Protein AF-A0AAE0W8B4-F1 (afdb_monomer_lite)

Organism: NCBI:txid2493646

Secondary structure (DSSP, 8-state):
--HHHHHHHHHHTSTTHHHHHHHHS---SS-PPPPPHHHHHHHHHHHHHT-HHHHHHHHTTSSS-SS--TTHHHHHH-TTHHHH-HHHHHHHHHHHHHH-HHHHHHHHTPPPPGGGTHHHHHHHHHTTTTTSS-EE-HHHHHH--SSEEE---HHHHHHHHHHHH----SS--SEEEEETTEEEEEEEEEE-SSSHHHHHHHHHHHHHHH-SS-SSEEEEEEEEGGGS-SS-HHHHHHHT---PPPS------THHHHHHHHHHHHHHHHHS-TT-EEEEEE-HHHHHHHHHHHHHHH-GGGEEEEEEEE-S-------SS----EEEEEEEESSSS------EEPPPHHHHHHH--EE-TT--EEEEEESEEES--TT-GGGSPBTTBPPPTTEEESS-HHHHHHHHHTT-EEEPTT--EEEEEESTT---EEP-SEE--PPPSS-SSTTPPPHHHHHHHHHHH--TT-EEEETT-TTTHHHHHHHHTT-EEEE--S-HHHHHHHHHHHHT----SSSPPP------TTT---

pLDDT: mean 85.71, std 11.7, range [32.34, 98.62]

Foldseek 3Di:
DAPVLVVVLVLCPDPCQVVVVCLLQPDDPDQQADDDPVLLVQLVVCLVVVPLLSNLVSQLVFPFRLDDDPCNVVCSVPVVVCVVPVVVSCVVSVVVNVCDSVSRSRSSRDDPDSQVCNLVSNLVSVCVCVVVDHADDPVVLVPDQAKHWHPDDQVVQVVCQVPPFVQPDPDTFSTWIAHPSFIETFHEDEQADADDVSVVSLVVRVVQCVGPRTRHHYDYHYHYPLSPDDPGPSVVVSVPDHDDDDDDDPDDDDPRVLVVVLVVLLVVLVVADQQFKDKDWDFPVCVVVNVVSCCVRQNPVQWDDWFKEQADDFDPDDDPDHTDRTTTMTMGHNHPNYQFDFDFDAADPVNQCVVFVDADPVRFTKDWAAQKDAADDDPDLQQDDQVNHGDPPRITGPDGSVVVVVCVVVVQWDADPVRGTTGIDTPVPDPGDGDDRYHHQYADPDDPFPPGGRLVVLLSVDVGGDDAQAEAEDQDCQLVSNVVSCQLRNYHYHYHDPDPSSVVNNVVSLCPDDDDPRGDRDDDDDDDPVRPPD

InterPro domains:
  IPR002295 N4/N6-methyltransferase, Type III restriction-modification enzyme EcoPI Mod subunit-like [PR00506] (264-283)
  IPR002295 N4/N6-methyltransferase, Type III restriction-modification enzyme EcoPI Mod subunit-like [PR00506] (449-471)
  IPR002295 N4/N6-methyltransferase, Type III restriction-modification enzyme EcoPI Mod subunit-like [PR00506] (472-486)
  IPR002941 DNA methylase N-4/N-6 [PF01555] (248-506)
  IPR010443 Restriction endonuclease, type II, Tsp45I [PF06300] (2-240)
  IPR029063 S-adenosyl-L-methionine-dependent methyltransferase superfamily [G3DSA:3.40.50.150] (203-533)
  IPR029063 S-adenosyl-L-methionine-dependent methyltransferase superfamily [SSF53335] (244-506)

Structure (mmCIF, N/CA/C/O backbone):
data_AF-A0AAE0W8B4-F1
#
_entry.id   AF-A0AAE0W8B4-F1
#
loop_
_atom_site.group_PDB
_atom_site.id
_atom_site.type_symbol
_atom_site.label_atom_id
_atom_site.label_alt_id
_atom_site.label_comp_id
_atom_site.label_asym_id
_atom_site.label_entity_id
_atom_site.label_seq_id
_atom_site.pdbx_PDB_ins_code
_atom_site.Cartn_x
_atom_site.Cartn_y
_atom_site.Cartn_z
_atom_site.occupancy
_atom_site.B_iso_or_equiv
_atom_site.auth_seq_id
_atom_site.auth_comp_id
_atom_site.auth_asym_id
_atom_site.auth_atom_id
_atom_site.pdbx_PDB_model_num
ATOM 1 N N . MET A 1 1 ? -11.491 -18.406 30.834 1.00 60.62 1 MET A N 1
ATOM 2 C CA . MET A 1 1 ? -11.113 -17.217 30.052 1.00 60.62 1 MET A CA 1
ATOM 3 C C . MET A 1 1 ? -12.137 -17.027 28.956 1.00 60.62 1 MET A C 1
ATOM 5 O O . MET A 1 1 ? -12.456 -18.007 28.295 1.00 60.62 1 MET A O 1
ATOM 9 N N . ASN A 1 2 ? -12.717 -15.838 28.813 1.00 68.94 2 ASN A N 1
ATOM 10 C CA . ASN A 1 2 ? -13.654 -15.578 27.726 1.00 68.94 2 ASN A CA 1
ATOM 11 C C . ASN A 1 2 ? -12.909 -15.570 26.372 1.00 68.94 2 ASN A C 1
ATOM 13 O O . ASN A 1 2 ? -11.697 -15.350 26.313 1.00 68.94 2 ASN A O 1
ATOM 17 N N . TYR A 1 3 ? -13.649 -15.813 25.292 1.00 67.12 3 TYR A N 1
ATOM 18 C CA . TYR A 1 3 ? -13.108 -15.902 23.933 1.00 67.12 3 TYR A CA 1
ATOM 19 C C . TYR A 1 3 ? -12.341 -14.637 23.497 1.00 67.12 3 TYR A C 1
ATOM 21 O O . TYR A 1 3 ? -11.301 -14.726 22.856 1.00 67.12 3 TYR A O 1
ATOM 29 N N . TRP A 1 4 ? -12.792 -13.446 23.898 1.00 70.56 4 TRP A N 1
ATOM 30 C CA . TRP A 1 4 ? -12.158 -12.177 23.510 1.00 70.56 4 TRP A CA 1
ATOM 31 C C . TRP A 1 4 ? -10.812 -11.943 24.164 1.00 70.56 4 TRP A C 1
ATOM 33 O O . TRP A 1 4 ? -9.878 -11.508 23.509 1.00 70.56 4 TRP A O 1
ATOM 43 N N . ILE A 1 5 ? -10.695 -12.275 25.444 1.00 74.56 5 ILE A N 1
ATOM 44 C CA . ILE A 1 5 ? -9.425 -12.223 26.156 1.00 74.56 5 ILE A CA 1
ATOM 45 C C . ILE A 1 5 ? -8.460 -13.233 25.541 1.00 74.56 5 ILE A C 1
ATOM 47 O O . ILE A 1 5 ? -7.278 -12.930 25.408 1.00 74.56 5 ILE A O 1
ATOM 51 N N . GLN A 1 6 ? -8.953 -14.398 25.109 1.00 74.94 6 GLN A N 1
ATOM 52 C CA . GLN A 1 6 ? -8.139 -15.341 24.350 1.00 74.94 6 GLN A CA 1
ATOM 53 C C . GLN A 1 6 ? -7.647 -14.729 23.034 1.00 74.94 6 GLN A C 1
ATOM 55 O O . GLN A 1 6 ? -6.449 -14.782 22.781 1.00 74.94 6 GLN A O 1
ATOM 60 N N . LEU A 1 7 ? -8.517 -14.083 22.253 1.00 78.50 7 LEU A N 1
ATOM 61 C CA . LEU A 1 7 ? -8.122 -13.387 21.026 1.00 78.50 7 LEU A CA 1
ATOM 62 C C . LEU A 1 7 ? -7.135 -12.244 21.278 1.00 78.50 7 LEU A C 1
ATOM 64 O O . LEU A 1 7 ? -6.180 -12.105 20.523 1.00 78.50 7 LEU A O 1
ATOM 68 N N . SER A 1 8 ? -7.320 -11.445 22.333 1.00 81.00 8 SER A N 1
ATOM 69 C CA . SER A 1 8 ? -6.368 -10.396 22.719 1.00 81.00 8 SER A CA 1
ATOM 70 C C . SER A 1 8 ? -5.013 -10.988 23.099 1.00 81.00 8 SER A C 1
ATOM 72 O O . SER A 1 8 ? -3.985 -10.449 22.706 1.00 81.00 8 SER A O 1
ATOM 74 N N . ILE A 1 9 ? -4.990 -12.127 23.801 1.00 81.06 9 ILE A N 1
ATOM 75 C CA . ILE A 1 9 ? -3.754 -12.858 24.107 1.00 81.06 9 ILE A CA 1
ATOM 76 C C . ILE A 1 9 ? -3.126 -13.415 22.829 1.00 81.06 9 ILE A C 1
ATOM 78 O O . ILE A 1 9 ? -1.921 -13.293 22.640 1.00 81.06 9 ILE A O 1
ATOM 82 N N . GLU A 1 10 ? -3.903 -14.023 21.937 1.00 80.50 10 GLU A N 1
ATOM 83 C CA . GLU A 1 10 ? -3.409 -14.533 20.655 1.00 80.50 10 GLU A CA 1
ATOM 84 C C . GLU A 1 10 ? -2.835 -13.409 19.791 1.00 80.50 10 GLU A C 1
ATOM 86 O O . GLU A 1 10 ? -1.742 -13.566 19.254 1.00 80.50 10 GLU A O 1
ATOM 91 N N . TYR A 1 11 ? -3.526 -12.267 19.711 1.00 81.12 11 TYR A N 1
ATOM 92 C CA . TYR A 1 11 ? -3.070 -11.066 19.016 1.00 81.12 11 TYR A CA 1
ATOM 93 C C . TYR A 1 11 ? -1.790 -10.505 19.636 1.00 81.12 11 TYR A C 1
ATOM 95 O O . TYR A 1 11 ? -0.822 -10.273 18.922 1.00 81.12 11 TYR A O 1
ATOM 103 N N . ALA A 1 12 ? -1.730 -10.387 20.965 1.00 82.06 12 ALA A N 1
ATOM 104 C CA . ALA A 1 12 ? -0.534 -9.932 21.668 1.00 82.06 12 ALA A CA 1
ATOM 105 C C . ALA A 1 12 ? 0.678 -10.863 21.482 1.00 82.06 12 ALA A C 1
ATOM 107 O O . ALA A 1 12 ? 1.820 -10.429 21.609 1.00 82.06 12 ALA A O 1
ATOM 108 N N . ASN A 1 13 ? 0.440 -12.139 21.157 1.00 78.62 13 ASN A N 1
ATOM 109 C CA . ASN A 1 13 ? 1.482 -13.107 20.811 1.00 78.62 13 ASN A CA 1
ATOM 110 C C . ASN A 1 13 ? 1.858 -13.094 19.314 1.00 78.62 13 ASN A C 1
ATOM 112 O O . ASN A 1 13 ? 2.747 -13.845 18.902 1.00 78.62 13 ASN A O 1
ATOM 116 N N . GLN A 1 14 ? 1.212 -12.270 18.482 1.00 79.31 14 GLN A N 1
ATOM 117 C CA . GLN A 1 14 ? 1.610 -12.087 17.086 1.00 79.31 14 GLN A CA 1
ATOM 118 C C . GLN A 1 14 ? 2.889 -11.256 16.983 1.00 79.31 14 GLN A C 1
ATOM 120 O O . GLN A 1 14 ? 3.192 -10.408 17.818 1.00 79.31 14 GLN A O 1
ATOM 125 N N . ARG A 1 15 ? 3.642 -11.473 15.898 1.00 71.94 15 ARG A N 1
ATOM 126 C CA . ARG A 1 15 ? 4.934 -10.805 15.678 1.00 71.94 15 ARG A CA 1
ATOM 127 C C . ARG A 1 15 ? 4.828 -9.286 15.497 1.00 71.94 15 ARG A C 1
ATOM 129 O O . ARG A 1 15 ? 5.833 -8.626 15.708 1.00 71.94 15 ARG A O 1
ATOM 136 N N . SER A 1 16 ? 3.667 -8.761 15.096 1.00 78.56 16 SER A N 1
ATOM 137 C CA . SER A 1 16 ? 3.453 -7.325 14.859 1.00 78.56 16 SER A CA 1
ATOM 138 C C . SER A 1 16 ? 2.910 -6.570 16.069 1.00 78.56 16 SER A C 1
ATOM 140 O O . SER A 1 16 ? 2.864 -5.351 16.017 1.00 78.56 16 SER A O 1
ATOM 142 N N . TYR A 1 17 ? 2.539 -7.245 17.167 1.00 81.19 17 TYR A N 1
ATOM 143 C CA . TYR A 1 17 ? 1.811 -6.598 18.266 1.00 81.19 17 TYR A CA 1
ATOM 144 C C . TYR A 1 17 ? 2.494 -5.325 18.784 1.00 81.19 17 TYR A C 1
ATOM 146 O O . TYR A 1 17 ? 1.837 -4.309 18.983 1.00 81.19 17 TYR A O 1
ATOM 154 N N . LEU A 1 18 ? 3.815 -5.362 18.975 1.00 79.19 18 LEU A N 1
ATOM 155 C CA . LEU A 1 18 ? 4.571 -4.204 19.460 1.00 79.19 18 LEU A CA 1
ATOM 156 C C . LEU A 1 18 ? 4.682 -3.082 18.414 1.00 79.19 18 LEU A C 1
ATOM 158 O O . LEU A 1 18 ? 4.703 -1.914 18.795 1.00 79.19 18 LEU A O 1
ATOM 162 N N . ASP A 1 19 ? 4.711 -3.421 17.122 1.00 75.50 19 ASP A N 1
ATOM 163 C CA . ASP A 1 19 ? 4.695 -2.445 16.025 1.00 75.50 19 ASP A CA 1
ATOM 164 C C . ASP A 1 19 ? 3.322 -1.756 15.942 1.00 75.50 19 ASP A C 1
ATOM 166 O O . ASP A 1 19 ? 3.230 -0.531 15.866 1.00 75.50 19 ASP A O 1
ATOM 170 N N . ASP A 1 20 ? 2.246 -2.536 16.052 1.00 78.38 20 ASP A N 1
ATOM 171 C CA . ASP A 1 20 ? 0.869 -2.038 16.076 1.00 78.38 20 ASP A CA 1
ATOM 172 C C . ASP A 1 20 ? 0.636 -1.144 17.305 1.00 78.38 20 ASP A C 1
ATOM 174 O O . ASP A 1 20 ? 0.018 -0.080 17.225 1.00 78.38 20 ASP A O 1
ATOM 178 N N . LEU A 1 21 ? 1.226 -1.519 18.441 1.00 80.88 21 LEU A N 1
ATOM 179 C CA . LEU A 1 21 ? 1.173 -0.744 19.671 1.00 80.88 21 LEU A CA 1
ATOM 180 C C . LEU A 1 21 ? 1.959 0.571 19.579 1.00 80.88 21 LEU A C 1
ATOM 182 O O . LEU A 1 21 ? 1.538 1.571 20.162 1.00 80.88 21 LEU A O 1
ATOM 186 N N . PHE A 1 22 ? 3.055 0.613 18.814 1.00 78.12 22 PHE A N 1
ATOM 187 C CA . PHE A 1 22 ? 3.810 1.842 18.555 1.00 78.12 22 PHE A CA 1
ATOM 188 C C . PHE A 1 22 ? 2.983 2.883 17.783 1.00 78.12 22 PHE A C 1
ATOM 190 O O . PHE A 1 22 ? 3.156 4.083 17.999 1.00 78.12 22 PHE A O 1
ATOM 197 N N . HIS A 1 23 ? 2.038 2.463 16.936 1.00 76.31 23 HIS A N 1
ATOM 198 C CA . HIS A 1 23 ? 1.119 3.390 16.265 1.00 76.31 23 HIS A CA 1
ATOM 199 C C . HIS A 1 23 ? 0.149 4.083 17.234 1.00 76.31 23 HIS A C 1
ATOM 201 O O . HIS A 1 23 ? -0.251 5.224 16.991 1.00 76.31 23 HIS A O 1
ATOM 207 N N . VAL A 1 24 ? -0.203 3.422 18.339 1.00 72.56 24 VAL A N 1
ATOM 208 C CA . VAL A 1 24 ? -1.056 3.986 19.400 1.00 72.56 24 VAL A CA 1
ATOM 209 C C . VAL A 1 24 ? -0.222 4.790 20.403 1.00 72.56 24 VAL A C 1
ATOM 211 O O . VAL A 1 24 ? -0.604 5.890 20.807 1.00 72.56 24 VAL A O 1
ATOM 214 N N . TYR A 1 25 ? 0.945 4.264 20.777 1.00 77.69 25 TYR A N 1
ATOM 215 C CA . TYR A 1 25 ? 1.845 4.812 21.791 1.00 77.69 25 TYR A CA 1
ATOM 216 C C . TYR A 1 25 ? 3.253 5.024 21.218 1.00 77.69 25 TYR A C 1
ATOM 218 O O . TYR A 1 25 ? 4.187 4.302 21.582 1.00 77.69 25 TYR A O 1
ATOM 226 N N . PRO A 1 26 ? 3.442 6.016 20.331 1.00 67.94 26 PRO A N 1
ATOM 227 C CA . PRO A 1 26 ? 4.737 6.244 19.711 1.00 67.94 26 PRO A CA 1
ATOM 228 C C . PRO A 1 26 ? 5.758 6.657 20.772 1.00 67.94 26 PRO A C 1
ATOM 230 O O . PRO A 1 26 ? 5.604 7.677 21.450 1.00 67.94 26 PRO A O 1
ATOM 233 N N . THR A 1 27 ? 6.829 5.879 20.912 1.00 63.38 27 THR A N 1
ATOM 234 C CA . THR A 1 27 ? 7.969 6.279 21.739 1.00 63.38 27 THR A CA 1
ATOM 235 C C . THR A 1 27 ? 8.759 7.332 20.979 1.00 63.38 27 THR A C 1
ATOM 237 O O . THR A 1 27 ? 9.202 7.071 19.864 1.00 63.38 27 THR A O 1
ATOM 240 N N . ILE A 1 28 ? 8.931 8.523 21.553 1.00 56.47 28 ILE A N 1
ATOM 241 C CA . ILE A 1 28 ? 9.737 9.582 20.936 1.00 56.47 28 ILE A CA 1
ATOM 242 C C . ILE A 1 28 ? 11.198 9.105 20.940 1.00 56.47 28 ILE A C 1
ATOM 244 O O . ILE A 1 28 ? 11.752 8.978 22.033 1.00 56.47 28 ILE A O 1
ATOM 248 N N . PRO A 1 29 ? 11.834 8.839 19.784 1.00 50.91 29 PRO A N 1
ATOM 249 C CA . PRO A 1 29 ? 13.182 8.275 19.783 1.00 50.91 29 PRO A CA 1
ATOM 250 C C . PRO A 1 29 ? 14.241 9.283 20.258 1.00 50.91 29 PRO A C 1
ATOM 252 O O . PRO A 1 29 ? 15.211 8.884 20.887 1.00 50.91 29 PRO A O 1
ATOM 255 N N . GLU A 1 30 ? 14.044 10.587 20.012 1.00 51.59 30 GLU A N 1
ATOM 256 C CA . GLU A 1 30 ? 15.103 11.607 20.165 1.00 51.59 30 GLU A CA 1
ATOM 257 C C . GLU A 1 30 ? 14.586 12.985 20.628 1.00 51.59 30 GLU A C 1
ATOM 259 O O . GLU A 1 30 ? 15.032 14.040 20.186 1.00 51.59 30 GLU A O 1
ATOM 264 N N . GLY A 1 31 ? 13.601 13.015 21.522 1.00 52.78 31 GLY A N 1
ATOM 265 C CA . GLY A 1 31 ? 13.087 14.276 22.057 1.00 52.78 31 GLY A CA 1
ATOM 266 C C . GLY A 1 31 ? 13.944 14.789 23.207 1.00 52.78 31 GLY A C 1
ATOM 267 O O . GLY A 1 31 ? 13.512 14.678 24.353 1.00 52.78 31 GLY A O 1
ATOM 268 N N . ILE A 1 32 ? 15.132 15.336 22.936 1.00 58.16 32 ILE A N 1
ATOM 269 C CA . ILE A 1 32 ? 15.859 16.118 23.946 1.00 58.16 32 ILE A CA 1
ATOM 270 C C . ILE A 1 32 ? 14.911 17.233 24.408 1.00 58.16 32 ILE A C 1
ATOM 272 O O . ILE A 1 32 ? 14.397 18.011 23.604 1.00 58.16 32 ILE A O 1
ATOM 276 N N . ARG A 1 33 ? 14.618 17.300 25.707 1.00 68.62 33 ARG A N 1
ATOM 277 C CA . ARG A 1 33 ? 13.882 18.426 26.277 1.00 68.62 33 ARG A CA 1
ATOM 278 C C . ARG A 1 33 ? 14.750 19.668 26.113 1.00 68.62 33 ARG A C 1
ATOM 280 O O . ARG A 1 33 ? 15.795 19.762 26.753 1.00 68.62 33 ARG A O 1
ATOM 287 N N . GLU A 1 34 ? 14.270 20.637 25.340 1.00 69.62 34 GLU A N 1
ATOM 288 C CA . GLU A 1 34 ? 14.895 21.957 25.277 1.00 69.62 34 GLU A CA 1
ATOM 289 C C . GLU A 1 34 ? 14.995 22.554 26.685 1.00 69.62 34 GLU A C 1
ATOM 291 O O . GLU A 1 34 ? 14.001 22.727 27.403 1.00 69.62 34 GLU A O 1
ATOM 296 N N . LEU A 1 35 ? 16.228 22.823 27.106 1.00 80.94 35 LEU A N 1
ATOM 297 C CA . LEU A 1 35 ? 16.514 23.543 28.335 1.00 80.94 35 LEU A CA 1
ATOM 298 C C . LEU A 1 35 ? 16.548 25.032 28.003 1.00 80.94 35 LEU A C 1
ATOM 300 O O . LEU A 1 35 ? 17.140 25.439 27.009 1.00 80.94 35 LEU A O 1
ATOM 304 N N . ASN A 1 36 ? 15.924 25.856 28.842 1.00 85.00 36 ASN A N 1
ATOM 305 C CA . ASN A 1 36 ? 16.015 27.305 28.694 1.00 85.00 36 ASN A CA 1
ATOM 306 C C . ASN A 1 36 ? 17.497 27.734 28.755 1.00 85.00 36 ASN A C 1
ATOM 308 O O . ASN A 1 36 ? 18.169 27.469 29.757 1.00 85.00 36 ASN A O 1
ATOM 312 N N . SER A 1 37 ? 17.979 28.381 27.691 1.00 81.50 37 SER A N 1
ATOM 313 C CA . SER A 1 37 ? 19.384 28.765 27.496 1.00 81.50 37 SER A CA 1
ATOM 314 C C . SER A 1 37 ? 19.920 29.654 28.617 1.00 81.50 37 SER A C 1
ATOM 316 O O . SER A 1 37 ? 21.044 29.458 29.077 1.00 81.50 37 SER A O 1
ATOM 318 N N . ASP A 1 38 ? 19.099 30.577 29.118 1.00 83.81 38 ASP A N 1
ATOM 319 C CA . ASP A 1 38 ? 19.495 31.516 30.172 1.00 83.81 38 ASP A CA 1
ATOM 320 C C . ASP A 1 38 ? 19.674 30.796 31.511 1.00 83.81 38 ASP A C 1
ATOM 322 O O . ASP A 1 38 ? 20.656 31.005 32.227 1.00 83.81 38 ASP A O 1
ATOM 326 N N . ARG A 1 39 ? 18.749 29.883 31.836 1.00 86.00 39 ARG A N 1
ATOM 327 C CA . ARG A 1 39 ? 18.847 29.036 33.034 1.00 86.00 39 ARG A CA 1
ATOM 328 C C . ARG A 1 39 ? 20.040 28.099 32.951 1.00 86.00 39 ARG A C 1
ATOM 330 O O . ARG A 1 39 ? 20.746 27.933 33.942 1.00 86.00 39 ARG A O 1
ATOM 337 N N . TRP A 1 40 ? 20.279 27.506 31.784 1.00 92.38 40 TRP A N 1
ATOM 338 C CA . TRP A 1 40 ? 21.435 26.641 31.586 1.00 92.38 40 TRP A CA 1
ATOM 339 C C . TRP A 1 40 ? 22.749 27.417 31.744 1.00 92.38 40 TRP A C 1
ATOM 341 O O . TRP A 1 40 ? 23.622 26.971 32.480 1.00 92.38 40 TRP A O 1
ATOM 351 N N . SER A 1 41 ? 22.850 28.636 31.202 1.00 90.25 41 SER A N 1
ATOM 352 C CA . SER A 1 41 ? 24.022 29.506 31.399 1.00 90.25 41 SER A CA 1
ATOM 353 C C . SER A 1 41 ? 24.359 29.728 32.883 1.00 90.25 41 SER A C 1
ATOM 355 O O . SER A 1 41 ? 25.531 29.759 33.266 1.00 90.25 41 SER A O 1
ATOM 357 N N . ASN A 1 42 ? 23.347 29.834 33.751 1.00 91.69 42 ASN A N 1
ATOM 358 C CA . ASN A 1 42 ? 23.558 29.962 35.197 1.00 91.69 42 ASN A CA 1
ATOM 359 C C . ASN A 1 42 ? 24.074 28.664 35.839 1.00 91.69 42 ASN A C 1
ATOM 361 O O . ASN A 1 42 ? 24.925 28.724 36.734 1.00 91.69 42 ASN A O 1
ATOM 365 N N . VAL A 1 43 ? 23.625 27.498 35.361 1.00 92.75 43 VAL A N 1
ATOM 366 C CA . VAL A 1 43 ? 24.194 26.195 35.749 1.00 92.75 43 VAL A CA 1
ATOM 367 C C . VAL A 1 43 ? 25.667 26.131 35.361 1.00 92.75 43 VAL A C 1
ATOM 369 O O . VAL A 1 43 ? 26.500 25.804 36.198 1.00 92.75 43 VAL A O 1
ATOM 372 N N . GLU A 1 44 ? 26.028 26.511 34.134 1.00 92.75 44 GLU A N 1
ATOM 373 C CA . GLU A 1 44 ? 27.426 26.463 33.689 1.00 92.75 44 GLU A CA 1
ATOM 374 C C . GLU A 1 44 ? 28.330 27.381 34.516 1.00 92.75 44 GLU A C 1
ATOM 376 O O . GLU A 1 44 ? 29.432 26.994 34.915 1.00 92.75 44 GLU A O 1
ATOM 381 N N . LYS A 1 45 ? 27.860 28.603 34.801 1.00 93.75 45 LYS A N 1
ATOM 382 C CA . LYS A 1 45 ? 28.590 29.578 35.620 1.00 93.75 45 LYS A CA 1
ATOM 383 C C . LYS A 1 45 ? 28.800 29.068 37.045 1.00 93.75 45 LYS A C 1
ATOM 385 O O . LYS A 1 45 ? 29.919 29.158 37.548 1.00 93.75 45 LYS A O 1
ATOM 390 N N . SER A 1 46 ? 27.756 28.543 37.687 1.00 93.00 46 SER A N 1
ATOM 391 C CA . SER A 1 46 ? 27.840 28.013 39.057 1.00 93.00 46 SER A CA 1
ATOM 392 C C . SER A 1 46 ? 28.691 26.743 39.129 1.00 93.00 46 SER A C 1
ATOM 394 O O . SER A 1 46 ? 29.531 26.629 40.021 1.00 93.00 46 SER A O 1
ATOM 396 N N . PHE A 1 47 ? 28.585 25.857 38.135 1.00 94.56 47 PHE A N 1
ATOM 397 C CA . PHE A 1 47 ? 29.409 24.655 38.020 1.00 94.56 47 PHE A CA 1
ATOM 398 C C . PHE A 1 47 ? 30.902 24.991 37.890 1.00 94.56 47 PHE A C 1
ATOM 400 O O . PHE A 1 47 ? 31.723 24.463 38.638 1.00 94.56 47 PHE A O 1
ATOM 407 N N . LYS A 1 48 ? 31.267 25.923 36.994 1.00 92.19 48 LYS A N 1
ATOM 408 C CA . LYS A 1 48 ? 32.665 26.358 36.798 1.00 92.19 48 LYS A CA 1
ATOM 409 C C . LYS A 1 48 ? 33.241 27.063 38.029 1.00 92.19 48 LYS A C 1
ATOM 411 O O . LYS A 1 48 ? 34.414 26.882 38.339 1.00 92.19 48 LYS A O 1
ATOM 416 N N . LYS A 1 49 ? 32.420 27.841 38.743 1.00 93.88 49 LYS A N 1
ATOM 417 C CA . LYS A 1 49 ? 32.809 28.522 39.992 1.00 93.88 49 LYS A CA 1
ATOM 418 C C . LYS A 1 49 ? 32.837 27.601 41.217 1.00 93.88 49 LYS A C 1
ATOM 420 O O . LYS A 1 49 ? 33.276 28.042 42.273 1.00 93.88 49 LYS A O 1
ATOM 425 N N . LYS A 1 50 ? 32.378 26.351 41.084 1.00 90.56 50 LYS A N 1
ATOM 426 C CA . LYS A 1 50 ? 32.150 25.410 42.191 1.00 90.56 50 LYS A CA 1
ATOM 427 C C . LYS A 1 50 ? 31.239 25.970 43.298 1.00 90.56 50 LYS A C 1
ATOM 429 O O . LYS A 1 50 ? 31.439 25.695 44.479 1.00 90.56 50 LYS A O 1
ATOM 434 N N . ASP A 1 51 ? 30.235 26.754 42.910 1.00 94.00 51 ASP A N 1
ATOM 435 C CA . ASP A 1 51 ? 29.219 27.293 43.818 1.00 94.00 51 ASP A CA 1
ATOM 436 C C . ASP A 1 51 ? 28.088 26.269 43.997 1.00 94.00 51 ASP A C 1
ATOM 438 O O . ASP A 1 51 ? 27.172 26.176 43.177 1.00 94.00 51 ASP A O 1
ATOM 442 N N . ASN A 1 52 ? 28.184 25.469 45.063 1.00 93.88 52 ASN A N 1
ATOM 443 C CA . ASN A 1 52 ? 27.292 24.336 45.313 1.00 93.88 52 ASN A CA 1
ATOM 444 C C . ASN A 1 52 ? 25.830 24.748 45.525 1.00 93.88 52 ASN A C 1
ATOM 446 O O . ASN A 1 52 ? 24.926 24.089 45.004 1.00 93.88 52 ASN A O 1
ATOM 450 N N . ASP A 1 53 ? 25.598 25.822 46.274 1.00 91.50 53 ASP A N 1
ATOM 451 C CA . ASP A 1 53 ? 24.252 26.247 46.650 1.00 91.50 53 ASP A CA 1
ATOM 452 C C . ASP A 1 53 ? 23.515 26.798 45.433 1.00 91.50 53 ASP A C 1
ATOM 454 O O . ASP A 1 53 ? 22.374 26.408 45.161 1.00 91.50 53 ASP A O 1
ATOM 458 N N . THR A 1 54 ? 24.185 27.651 44.652 1.00 91.94 54 THR A N 1
ATOM 459 C CA . THR A 1 54 ? 23.624 28.184 43.408 1.00 91.94 54 THR A CA 1
ATOM 460 C C . THR A 1 54 ? 23.427 27.075 42.376 1.00 91.94 54 THR A C 1
ATOM 462 O O . THR A 1 54 ? 22.369 27.017 41.749 1.00 91.94 54 THR A O 1
ATOM 465 N N . LEU A 1 55 ? 24.381 26.145 42.242 1.00 93.00 55 LEU A N 1
ATOM 466 C CA . LEU A 1 55 ? 24.286 25.026 41.300 1.00 93.00 55 LEU A CA 1
ATOM 467 C C . LEU A 1 55 ? 23.040 24.168 41.559 1.00 93.00 55 LEU A C 1
ATOM 469 O O . LEU A 1 55 ? 22.281 23.880 40.632 1.00 93.00 55 LEU A O 1
ATOM 473 N N . ILE A 1 56 ? 22.780 23.794 42.816 1.00 92.44 56 ILE A N 1
ATOM 474 C CA . ILE A 1 56 ? 21.583 23.016 43.164 1.00 92.44 56 ILE A CA 1
ATOM 475 C C . ILE A 1 56 ? 20.301 23.829 42.961 1.00 92.44 56 ILE A C 1
ATOM 477 O O . ILE A 1 56 ? 19.333 23.300 42.404 1.00 92.44 56 ILE A O 1
ATOM 481 N N . LYS A 1 57 ? 20.285 25.106 43.369 1.00 92.00 57 LYS A N 1
ATOM 482 C CA . LYS A 1 57 ? 19.120 25.991 43.199 1.00 92.00 57 LYS A CA 1
ATOM 483 C C . LYS A 1 57 ? 18.745 26.144 41.719 1.00 92.00 57 LYS A C 1
ATOM 485 O O . LYS A 1 57 ? 17.561 26.072 41.393 1.00 92.00 57 LYS A O 1
ATOM 490 N N . GLU A 1 58 ? 19.718 26.296 40.819 1.00 92.44 58 GLU A N 1
ATOM 491 C CA . GLU A 1 58 ? 19.468 26.351 39.372 1.00 92.44 58 GLU A CA 1
ATOM 492 C C . GLU A 1 58 ? 19.018 24.995 38.812 1.00 92.44 58 GLU A C 1
ATOM 494 O O . GLU A 1 58 ? 18.041 24.936 38.062 1.00 92.44 58 GLU A O 1
ATOM 499 N N . LEU A 1 59 ? 19.640 23.886 39.230 1.00 92.50 59 LEU A N 1
ATOM 500 C CA . LEU A 1 59 ? 19.255 22.548 38.769 1.00 92.50 59 LEU A CA 1
ATOM 501 C C . LEU A 1 59 ? 17.825 22.154 39.186 1.00 92.50 59 LEU A C 1
ATOM 503 O O . LEU A 1 59 ? 17.116 21.486 38.431 1.00 92.50 59 LEU A O 1
ATOM 507 N N . PHE A 1 60 ? 17.341 22.605 40.347 1.00 91.94 60 PHE A N 1
ATOM 508 C CA . PHE A 1 60 ? 15.955 22.368 40.775 1.00 91.94 60 PHE A CA 1
ATOM 509 C C . PHE A 1 60 ? 14.900 23.078 39.921 1.00 91.94 60 PHE A C 1
ATOM 511 O O . PHE A 1 60 ? 13.741 22.644 39.928 1.00 91.94 60 PHE A O 1
ATOM 518 N N . LYS A 1 61 ? 15.282 24.102 39.148 1.00 89.88 61 LYS A N 1
ATOM 519 C CA . LYS A 1 61 ? 14.382 24.786 38.206 1.00 89.88 61 LYS A CA 1
ATOM 520 C C . LYS A 1 61 ? 14.093 23.957 36.954 1.00 89.88 61 LYS A C 1
ATOM 522 O O . LYS A 1 61 ? 13.181 24.313 36.205 1.00 89.88 61 LYS A O 1
ATOM 527 N N . PHE A 1 62 ? 14.832 22.871 36.722 1.00 88.12 62 PHE A N 1
ATOM 528 C CA . PHE A 1 62 ? 14.539 21.924 35.652 1.00 88.12 62 PHE A CA 1
ATOM 529 C C . PHE A 1 62 ? 13.560 20.833 36.105 1.00 88.12 62 PHE A C 1
ATOM 531 O O . PHE A 1 62 ? 13.354 20.541 37.290 1.00 88.12 62 PHE A O 1
ATOM 538 N N . ASN A 1 63 ? 12.914 20.227 35.110 1.00 82.62 63 ASN A N 1
ATOM 539 C CA . ASN A 1 63 ? 11.933 19.163 35.306 1.00 82.62 63 ASN A CA 1
ATOM 540 C C . ASN A 1 63 ? 12.577 17.859 35.805 1.00 82.62 63 ASN A C 1
ATOM 542 O O . ASN A 1 63 ? 11.941 17.119 36.556 1.00 82.62 63 ASN A O 1
ATOM 546 N N . LEU A 1 64 ? 13.822 17.593 35.403 1.00 86.44 64 LEU A N 1
ATOM 547 C CA . LEU A 1 64 ? 14.621 16.454 35.846 1.00 86.44 64 LEU A CA 1
ATOM 548 C C . LEU A 1 64 ? 15.839 16.950 36.615 1.00 86.44 64 LEU A C 1
ATOM 550 O O . LEU A 1 64 ? 16.424 17.971 36.265 1.00 86.44 64 LEU A O 1
ATOM 554 N N . PHE A 1 65 ? 16.191 16.217 37.668 1.00 91.31 65 PHE A N 1
ATOM 555 C CA . PHE A 1 65 ? 17.441 16.416 38.388 1.00 91.31 65 PHE A CA 1
ATOM 556 C C . PHE A 1 65 ? 18.448 15.371 37.893 1.00 91.31 65 PHE A C 1
ATOM 558 O O . PHE A 1 65 ? 18.066 14.209 37.742 1.00 91.31 65 PHE A O 1
ATOM 565 N N . PRO A 1 66 ? 19.714 15.742 37.651 1.00 90.75 66 PRO A N 1
ATOM 566 C CA . PRO A 1 66 ? 20.654 14.903 36.905 1.00 90.75 66 PRO A CA 1
ATOM 567 C C . PRO A 1 66 ? 21.111 13.639 37.652 1.00 90.75 66 PRO A C 1
ATOM 569 O O . PRO A 1 66 ? 21.674 12.732 37.042 1.00 90.75 66 PRO A O 1
ATOM 572 N N . ILE A 1 67 ? 20.853 13.543 38.961 1.00 89.69 67 ILE A N 1
ATOM 573 C CA . ILE A 1 67 ? 21.135 12.349 39.766 1.00 89.69 67 ILE A CA 1
ATOM 574 C C . ILE A 1 67 ? 19.882 11.835 40.480 1.00 89.69 67 ILE A C 1
ATOM 576 O O . ILE A 1 67 ? 19.037 12.603 40.943 1.00 89.69 67 ILE A O 1
ATOM 580 N N . LYS A 1 68 ? 19.803 10.512 40.640 1.00 85.31 68 LYS A N 1
ATOM 581 C CA . LYS A 1 68 ? 18.821 9.862 41.514 1.00 85.31 68 LYS A CA 1
ATOM 582 C C . LYS A 1 68 ? 19.389 9.794 42.932 1.00 85.31 68 LYS A C 1
ATOM 584 O O . LYS A 1 68 ? 20.372 9.095 43.178 1.00 85.31 68 LYS A O 1
ATOM 589 N N . ASP A 1 69 ? 18.787 10.544 43.847 1.00 88.38 69 ASP A N 1
ATOM 590 C CA . ASP A 1 69 ? 19.160 10.580 45.261 1.00 88.38 69 ASP A CA 1
ATOM 591 C C . ASP A 1 69 ? 17.902 10.843 46.109 1.00 88.38 69 ASP A C 1
ATOM 593 O O . ASP A 1 69 ? 17.044 11.650 45.736 1.00 88.38 69 ASP A O 1
ATOM 597 N N . SER A 1 70 ? 17.749 10.105 47.211 1.00 86.56 70 SER A N 1
ATOM 598 C CA . SER A 1 70 ? 16.526 10.081 48.026 1.00 86.56 70 SER A CA 1
ATOM 599 C C . SER A 1 70 ? 16.192 11.437 48.651 1.00 86.56 70 SER A C 1
ATOM 601 O O . SER A 1 70 ? 15.020 11.724 48.895 1.00 86.56 70 SER A O 1
ATOM 603 N N . TYR A 1 71 ? 17.191 12.298 48.862 1.00 89.44 71 TYR A N 1
ATOM 604 C CA . TYR A 1 71 ? 17.003 13.602 49.498 1.00 89.44 71 TYR A CA 1
ATOM 605 C C . TYR A 1 71 ? 16.534 14.694 48.529 1.00 89.44 71 TYR A C 1
ATOM 607 O O . TYR A 1 71 ? 16.002 15.710 48.970 1.00 89.44 71 TYR A O 1
ATOM 615 N N . ILE A 1 72 ? 16.657 14.493 47.212 1.00 89.88 72 ILE A N 1
ATOM 616 C CA . ILE A 1 72 ? 16.328 15.511 46.196 1.00 89.88 72 ILE A CA 1
ATOM 617 C C . ILE A 1 72 ? 14.875 15.970 46.286 1.00 89.88 72 ILE A C 1
ATOM 619 O O . ILE A 1 72 ? 14.597 17.163 46.194 1.00 89.88 72 ILE A O 1
ATOM 623 N N . ALA A 1 73 ? 13.943 15.041 46.507 1.00 86.75 73 ALA A N 1
ATOM 624 C CA . ALA A 1 73 ? 12.527 15.375 46.626 1.00 86.75 73 ALA A CA 1
ATOM 625 C C . ALA A 1 73 ? 12.240 16.285 47.833 1.00 86.75 73 ALA A C 1
ATOM 627 O O . ALA A 1 73 ? 11.381 17.161 47.742 1.00 86.75 73 ALA A O 1
ATOM 628 N N . TYR A 1 74 ? 12.967 16.091 48.937 1.00 89.25 74 TYR A N 1
ATOM 629 C CA . TYR A 1 74 ? 12.861 16.924 50.132 1.00 89.25 74 TYR A CA 1
ATOM 630 C C . TYR A 1 74 ? 13.490 18.303 49.889 1.00 89.25 74 TYR A C 1
ATOM 632 O O . TYR A 1 74 ? 12.818 19.319 50.047 1.00 89.25 74 TYR A O 1
ATOM 640 N N . LEU A 1 75 ? 14.739 18.332 49.407 1.00 89.94 75 LEU A N 1
ATOM 641 C CA . LEU A 1 75 ? 15.491 19.563 49.128 1.00 89.94 75 LEU A CA 1
ATOM 642 C C . LEU A 1 75 ? 14.778 20.472 48.111 1.00 89.94 75 LEU A C 1
ATOM 644 O O . LEU A 1 75 ? 14.823 21.693 48.226 1.00 89.94 75 LEU A O 1
ATOM 648 N N . LYS A 1 76 ? 14.087 19.881 47.127 1.00 88.69 76 LYS A N 1
ATOM 649 C CA . LYS A 1 76 ? 13.317 20.622 46.118 1.00 88.69 76 LYS A CA 1
ATOM 650 C C . LYS A 1 76 ? 12.041 21.260 46.682 1.00 88.69 76 LYS A C 1
ATOM 652 O O . LYS A 1 76 ? 11.592 22.269 46.149 1.00 88.69 76 LYS A O 1
ATOM 657 N N . ARG A 1 77 ? 11.430 20.663 47.714 1.00 88.56 77 ARG A N 1
ATOM 658 C CA . ARG A 1 77 ? 10.196 21.169 48.349 1.00 88.56 77 ARG A CA 1
ATOM 659 C C . ARG A 1 77 ? 10.478 22.206 49.432 1.00 88.56 77 ARG A C 1
ATOM 661 O O . ARG A 1 77 ? 9.675 23.113 49.604 1.00 88.56 77 ARG A O 1
ATOM 668 N N . ASP A 1 78 ? 11.600 22.071 50.132 1.00 89.31 78 ASP A N 1
ATOM 669 C CA . ASP A 1 78 ? 12.066 23.026 51.134 1.00 89.31 78 ASP A CA 1
ATOM 670 C C . ASP A 1 78 ? 13.458 23.542 50.759 1.00 89.31 78 ASP A C 1
ATOM 672 O O . ASP A 1 78 ? 14.477 22.971 51.144 1.00 89.31 78 ASP A O 1
ATOM 676 N N . THR A 1 79 ? 13.519 24.650 50.026 1.00 84.88 79 THR A N 1
ATOM 677 C CA . THR A 1 79 ? 14.792 25.227 49.573 1.00 84.88 79 THR A CA 1
ATOM 678 C C . THR A 1 79 ? 15.656 25.765 50.714 1.00 84.88 79 THR A C 1
ATOM 680 O O . THR A 1 79 ? 16.871 25.844 50.549 1.00 84.88 79 THR A O 1
ATOM 683 N N . SER A 1 80 ? 15.077 26.077 51.885 1.00 88.62 80 SER A N 1
ATOM 684 C CA . SER A 1 80 ? 15.852 26.485 53.072 1.00 88.62 80 SER A CA 1
ATOM 685 C C . SER A 1 80 ? 16.750 25.356 53.585 1.00 88.62 80 SER A C 1
ATOM 687 O O . SER A 1 80 ? 17.767 25.588 54.236 1.00 88.62 80 SER A O 1
ATOM 689 N N . SER A 1 81 ? 16.398 24.105 53.274 1.00 90.19 81 SER A N 1
ATOM 690 C CA . SER A 1 81 ? 17.165 22.937 53.693 1.00 90.19 81 SER A CA 1
ATOM 691 C C . SER A 1 81 ? 18.539 22.833 53.023 1.00 90.19 81 SER A C 1
ATOM 693 O O . SER A 1 81 ? 19.388 22.118 53.550 1.00 90.19 81 SER A O 1
ATOM 695 N N . ILE A 1 82 ? 18.786 23.560 51.926 1.00 89.31 82 ILE A N 1
ATOM 696 C CA . ILE A 1 82 ? 20.095 23.620 51.257 1.00 89.31 82 ILE A CA 1
ATOM 697 C C . ILE A 1 82 ? 21.140 24.193 52.224 1.00 89.31 82 ILE A C 1
ATOM 699 O O . ILE A 1 82 ? 22.130 23.533 52.530 1.00 89.31 82 ILE A O 1
ATOM 703 N N . GLU A 1 83 ? 20.843 25.352 52.810 1.00 88.88 83 GLU A N 1
ATOM 704 C CA . GLU A 1 83 ? 21.731 26.047 53.752 1.00 88.88 83 GLU A CA 1
ATOM 705 C C . GLU A 1 83 ? 21.834 25.300 55.090 1.00 88.88 83 GLU A C 1
ATOM 707 O O . GLU A 1 83 ? 22.895 25.245 55.709 1.00 88.88 83 GLU A O 1
ATOM 712 N N . ARG A 1 84 ? 20.748 24.639 55.518 1.00 92.19 84 ARG A N 1
ATOM 713 C CA . ARG A 1 84 ? 20.723 23.860 56.769 1.00 92.19 84 ARG A CA 1
ATOM 714 C C . ARG A 1 84 ? 21.479 22.527 56.686 1.00 92.19 84 ARG A C 1
ATOM 716 O O . ARG A 1 84 ? 21.772 21.947 57.728 1.00 92.19 84 ARG A O 1
ATOM 723 N N . ASN A 1 85 ? 21.779 22.012 55.487 1.00 92.31 85 ASN A N 1
ATOM 724 C CA . ASN A 1 85 ? 22.359 20.672 55.295 1.00 92.31 85 ASN A CA 1
ATOM 725 C C . ASN A 1 85 ? 23.600 20.662 54.371 1.00 92.31 85 ASN A C 1
ATOM 727 O O . ASN A 1 85 ? 23.646 19.885 53.409 1.00 92.31 85 ASN A O 1
ATOM 731 N N . PRO A 1 86 ? 24.660 21.436 54.677 1.00 91.62 86 PRO A N 1
ATOM 732 C CA . PRO A 1 86 ? 25.792 21.653 53.768 1.00 91.62 86 PRO A CA 1
ATOM 733 C C . PRO A 1 86 ? 26.562 20.371 53.417 1.00 91.62 86 PRO A C 1
ATOM 735 O O . PRO A 1 86 ? 27.027 20.210 52.294 1.00 91.62 86 PRO A O 1
ATOM 738 N N . LYS A 1 87 ? 26.657 19.395 54.334 1.00 92.00 87 LYS A N 1
ATOM 739 C CA . LYS A 1 87 ? 27.315 18.101 54.056 1.00 92.00 87 LYS A CA 1
ATOM 740 C C . LYS A 1 87 ? 26.590 17.303 52.967 1.00 92.00 87 LYS A C 1
ATOM 742 O O . LYS A 1 87 ? 27.232 16.707 52.104 1.00 92.00 87 LYS A O 1
ATOM 747 N N . THR A 1 88 ? 25.258 17.305 52.995 1.00 91.56 88 THR A N 1
ATOM 748 C CA . THR A 1 88 ? 24.426 16.613 52.002 1.00 91.56 88 THR A CA 1
ATOM 749 C C . THR A 1 88 ? 24.544 17.288 50.642 1.00 91.56 88 THR A C 1
ATOM 751 O O . THR A 1 88 ? 24.702 16.600 49.635 1.00 91.56 88 THR A O 1
ATOM 754 N N . ILE A 1 89 ? 24.542 18.623 50.627 1.00 93.56 89 ILE A N 1
ATOM 755 C CA . ILE A 1 89 ? 24.738 19.434 49.422 1.00 93.56 89 ILE A CA 1
ATOM 756 C C . ILE A 1 89 ? 26.124 19.189 48.821 1.00 93.56 89 ILE A C 1
ATOM 758 O O . ILE A 1 89 ? 26.219 18.854 47.646 1.00 93.56 89 ILE A O 1
ATOM 762 N N . ASN A 1 90 ? 27.185 19.209 49.630 1.00 92.44 90 ASN A N 1
ATOM 763 C CA . ASN A 1 90 ? 28.547 18.924 49.172 1.00 92.44 90 ASN A CA 1
ATOM 764 C C . ASN A 1 90 ? 28.685 17.513 48.585 1.00 92.44 90 ASN A C 1
ATOM 766 O O . ASN A 1 90 ? 29.310 17.349 47.541 1.00 92.44 90 ASN A O 1
ATOM 770 N N . ARG A 1 91 ? 28.067 16.498 49.205 1.00 94.50 91 ARG A N 1
ATOM 771 C CA . ARG A 1 91 ? 28.048 15.123 48.674 1.00 94.50 91 ARG A CA 1
ATOM 772 C C . ARG A 1 91 ? 27.345 15.046 47.317 1.00 94.50 91 ARG A C 1
ATOM 774 O O . ARG A 1 91 ? 27.824 14.367 46.414 1.00 94.50 91 ARG A O 1
ATOM 781 N N . ILE A 1 92 ? 26.202 15.718 47.180 1.00 93.12 92 ILE A N 1
ATOM 782 C CA . ILE A 1 92 ? 25.435 15.758 45.930 1.00 93.12 92 ILE A CA 1
ATOM 783 C C . ILE A 1 92 ? 26.234 16.489 44.848 1.00 93.12 92 ILE A C 1
ATOM 785 O O . ILE A 1 92 ? 26.428 15.929 43.773 1.00 93.12 92 ILE A O 1
ATOM 789 N N . CYS A 1 93 ? 26.755 17.681 45.141 1.00 93.81 93 CYS A N 1
ATOM 790 C CA . CYS A 1 93 ? 27.557 18.462 44.202 1.00 93.81 93 CYS A CA 1
ATOM 791 C C . CYS A 1 93 ? 28.857 17.762 43.812 1.00 93.81 93 CYS A C 1
ATOM 793 O O . CYS A 1 93 ? 29.208 17.795 42.641 1.00 93.81 93 CYS A O 1
ATOM 795 N N . GLY A 1 94 ? 29.517 17.050 44.731 1.00 92.69 94 GLY A N 1
ATOM 796 C CA . GLY A 1 94 ? 30.675 16.209 44.411 1.00 92.69 94 GLY A CA 1
ATOM 797 C C . GLY A 1 94 ? 30.376 15.226 43.275 1.00 92.69 94 GLY A C 1
ATOM 798 O O . GLY A 1 94 ? 31.087 15.208 42.275 1.00 92.69 94 GLY A O 1
ATOM 799 N N . ARG A 1 95 ? 29.242 14.517 43.361 1.00 93.62 95 ARG A N 1
ATOM 800 C CA . ARG A 1 95 ? 28.777 13.605 42.299 1.00 93.62 95 ARG A CA 1
ATOM 801 C C . ARG A 1 95 ? 28.432 14.328 40.995 1.00 93.62 95 ARG A C 1
ATOM 803 O O . ARG A 1 95 ? 28.604 13.760 39.923 1.00 93.62 95 ARG A O 1
ATOM 810 N N . LEU A 1 96 ? 27.914 15.557 41.070 1.00 93.69 96 LEU A N 1
ATOM 811 C CA . LEU A 1 96 ? 27.648 16.382 39.884 1.00 93.69 96 LEU A CA 1
ATOM 812 C C . LEU A 1 96 ? 28.961 16.773 39.196 1.00 93.69 96 LEU A C 1
ATOM 814 O O . LEU A 1 96 ? 29.073 16.639 37.982 1.00 93.69 96 LEU A O 1
ATOM 818 N N . TYR A 1 97 ? 29.965 17.201 39.962 1.00 94.44 97 TYR A N 1
ATOM 819 C CA . TYR A 1 97 ? 31.273 17.561 39.420 1.00 94.44 97 TYR A CA 1
ATOM 820 C C . TYR A 1 97 ? 31.982 16.371 38.776 1.00 94.44 97 TYR A C 1
ATOM 822 O O . TYR A 1 97 ? 32.509 16.520 37.678 1.00 94.44 97 TYR A O 1
ATOM 830 N N . GLU A 1 98 ? 31.945 15.198 39.412 1.00 92.50 98 GLU A N 1
ATOM 831 C CA . GLU A 1 98 ? 32.488 13.953 38.848 1.00 92.50 98 GLU A CA 1
ATOM 832 C C . GLU A 1 98 ? 31.797 13.548 37.542 1.00 92.50 98 GLU A C 1
ATOM 834 O O . GLU A 1 98 ? 32.442 13.056 36.622 1.00 92.50 98 GLU A O 1
ATOM 839 N N . MET A 1 99 ? 30.483 13.766 37.447 1.00 90.69 99 MET A N 1
ATOM 840 C CA . MET A 1 99 ? 29.695 13.438 36.260 1.00 90.69 99 MET A CA 1
ATOM 841 C C . MET A 1 99 ? 29.994 14.363 35.070 1.00 90.69 99 MET A C 1
ATOM 843 O O . MET A 1 99 ? 29.868 13.933 33.925 1.00 90.69 99 MET A O 1
ATOM 847 N N . GLY A 1 100 ? 30.404 15.607 35.324 1.00 93.25 100 GLY A N 1
ATOM 848 C CA . GLY A 1 100 ? 30.728 16.580 34.283 1.00 93.25 100 GLY A CA 1
ATOM 849 C C . GLY A 1 100 ? 29.504 17.288 33.688 1.00 93.25 100 GLY A C 1
ATOM 850 O O . GLY A 1 100 ? 28.374 16.797 33.726 1.00 93.25 100 GLY A O 1
ATOM 851 N N . LEU A 1 101 ? 29.744 18.480 33.135 1.00 91.75 101 LEU A N 1
ATOM 852 C CA . LEU A 1 101 ? 28.701 19.388 32.647 1.00 91.75 101 LEU A CA 1
ATOM 853 C C . LEU A 1 101 ? 27.891 18.787 31.484 1.00 91.75 101 LEU A C 1
ATOM 855 O O . LEU A 1 101 ? 26.663 18.860 31.501 1.00 91.75 101 LEU A O 1
ATOM 859 N N . ASP A 1 102 ? 28.560 18.134 30.532 1.00 88.50 102 ASP A N 1
ATOM 860 C CA . ASP A 1 102 ? 27.917 17.530 29.356 1.00 88.50 102 ASP A CA 1
ATOM 861 C C . ASP A 1 102 ? 26.929 16.435 29.761 1.00 88.50 102 ASP A C 1
ATOM 863 O O . ASP A 1 102 ? 25.790 16.384 29.293 1.00 88.50 102 ASP A O 1
ATOM 867 N N . LYS A 1 103 ? 27.321 15.590 30.721 1.00 88.75 103 LYS A N 1
ATOM 868 C CA . LYS A 1 103 ? 26.452 14.523 31.213 1.00 88.75 103 LYS A CA 1
ATOM 869 C C . LYS A 1 103 ? 25.318 15.071 32.078 1.00 88.75 103 LYS A C 1
ATOM 871 O O . LYS A 1 103 ? 24.212 14.540 32.026 1.00 88.75 103 LYS A O 1
ATOM 876 N N . ILE A 1 104 ? 25.541 16.152 32.831 1.00 91.81 104 ILE A N 1
ATOM 877 C CA . ILE A 1 104 ? 24.458 16.865 33.529 1.00 91.81 104 ILE A CA 1
ATOM 878 C C . ILE A 1 104 ? 23.433 17.397 32.522 1.00 91.81 104 ILE A C 1
ATOM 880 O O . ILE A 1 104 ? 22.232 17.246 32.762 1.00 91.81 104 ILE A O 1
ATOM 884 N N . PHE A 1 105 ? 23.885 17.985 31.409 1.00 89.25 105 PHE A N 1
ATOM 885 C CA . PHE A 1 105 ? 23.008 18.494 30.353 1.00 89.25 105 PHE A CA 1
ATOM 886 C C . PHE A 1 105 ? 22.165 17.373 29.762 1.00 89.25 105 PHE A C 1
ATOM 888 O O . PHE A 1 105 ? 20.939 17.479 29.725 1.00 89.25 105 PHE A O 1
ATOM 895 N N . GLU A 1 106 ? 22.809 16.267 29.384 1.00 85.44 106 GLU A N 1
ATOM 896 C CA . GLU A 1 106 ? 22.151 15.070 28.859 1.00 85.44 106 GLU A CA 1
ATOM 897 C C . GLU A 1 106 ? 21.058 14.582 29.823 1.00 85.44 106 GLU A C 1
ATOM 899 O O . GLU A 1 106 ? 19.903 14.439 29.434 1.00 85.44 106 GLU A O 1
ATOM 904 N N . ARG A 1 107 ? 21.373 14.441 31.118 1.00 88.12 107 ARG A N 1
ATOM 905 C CA . ARG A 1 107 ? 20.414 13.977 32.137 1.00 88.12 107 ARG A CA 1
ATOM 906 C C . ARG A 1 107 ? 19.248 14.940 32.368 1.00 88.12 107 ARG A C 1
ATOM 908 O O . ARG A 1 107 ? 18.121 14.508 32.598 1.00 88.12 107 ARG A O 1
ATOM 915 N N . CYS A 1 108 ? 19.501 16.248 32.354 1.00 87.31 108 CYS A N 1
ATOM 916 C CA . CYS A 1 108 ? 18.450 17.254 32.544 1.00 87.31 108 CYS A CA 1
ATOM 917 C C . CYS A 1 108 ? 17.526 17.361 31.324 1.00 87.31 108 CYS A C 1
ATOM 919 O O . CYS A 1 108 ? 16.344 17.706 31.463 1.00 87.31 108 CYS A O 1
ATOM 921 N N . SER A 1 109 ? 18.073 17.061 30.149 1.00 84.38 109 SER A N 1
ATOM 922 C CA . SER A 1 109 ? 17.399 17.126 28.860 1.00 84.38 109 SER A CA 1
ATOM 923 C C . SER A 1 109 ? 16.788 15.789 28.419 1.00 84.38 109 SER A C 1
ATOM 925 O O . SER A 1 109 ? 16.172 15.724 27.358 1.00 84.38 109 SER A O 1
ATOM 927 N N . GLU A 1 110 ? 16.845 14.744 29.255 1.00 79.62 110 GLU A N 1
ATOM 928 C CA . GLU A 1 110 ? 16.144 13.481 29.000 1.00 79.62 110 GLU A CA 1
ATOM 929 C C . GLU A 1 110 ? 14.628 13.727 28.756 1.00 79.62 110 GLU A C 1
ATOM 931 O O . GLU A 1 110 ? 13.988 14.540 29.456 1.00 79.62 110 GLU A O 1
ATOM 936 N N . PRO A 1 111 ? 14.018 13.039 27.767 1.00 71.06 111 PRO A N 1
ATOM 937 C CA . PRO A 1 111 ? 12.584 13.127 27.510 1.00 71.06 111 PRO A CA 1
ATOM 938 C C . PRO A 1 111 ? 11.773 12.727 28.749 1.00 71.06 111 PRO A C 1
ATOM 940 O O . PRO A 1 111 ? 12.257 12.074 29.675 1.00 71.06 111 PRO A O 1
ATOM 943 N N . LYS A 1 112 ? 10.488 13.109 28.794 1.00 67.06 112 LYS A N 1
ATOM 944 C CA . LYS A 1 112 ? 9.596 12.539 29.820 1.00 67.06 112 LYS A CA 1
ATOM 945 C C . LYS A 1 112 ? 9.585 11.017 29.644 1.00 67.06 112 LYS A C 1
ATOM 947 O O . LYS A 1 112 ? 9.434 10.553 28.522 1.00 67.06 112 LYS A O 1
ATOM 952 N N . GLU A 1 113 ? 9.681 10.277 30.751 1.00 62.66 113 GLU A N 1
ATOM 953 C CA . GLU A 1 113 ? 9.485 8.822 30.750 1.00 62.66 113 GLU A CA 1
ATOM 954 C C . GLU A 1 113 ? 8.224 8.476 29.947 1.00 62.66 113 GLU A C 1
ATOM 956 O O . GLU A 1 113 ? 7.159 9.050 30.203 1.00 62.66 113 GLU A O 1
ATOM 961 N N . THR A 1 114 ? 8.337 7.533 29.011 1.00 56.69 114 THR A N 1
ATOM 962 C CA . THR A 1 114 ? 7.254 7.102 28.111 1.00 56.69 114 THR A CA 1
ATOM 963 C C . THR A 1 114 ? 5.967 6.800 28.879 1.00 56.69 114 THR A C 1
ATOM 965 O O . THR A 1 114 ? 4.882 7.234 28.495 1.00 56.69 114 THR A O 1
ATOM 968 N N . ASN A 1 115 ? 6.099 6.184 30.058 1.00 56.38 115 ASN A N 1
ATOM 969 C CA . ASN A 1 115 ? 4.991 5.817 30.943 1.00 56.38 115 ASN A CA 1
ATOM 970 C C . ASN A 1 115 ? 4.182 7.017 31.469 1.00 56.38 115 ASN A C 1
ATOM 972 O O . ASN A 1 115 ? 3.033 6.863 31.879 1.00 56.38 115 ASN A O 1
ATOM 976 N N . ARG A 1 116 ? 4.756 8.227 31.457 1.00 59.66 116 ARG A N 1
ATOM 977 C CA . ARG A 1 116 ? 4.100 9.480 31.874 1.00 59.66 116 ARG A CA 1
ATOM 978 C C . ARG A 1 116 ? 3.450 10.240 30.713 1.00 59.66 116 ARG A C 1
ATOM 980 O O . ARG A 1 116 ? 2.858 11.291 30.945 1.00 59.66 116 ARG A O 1
ATOM 987 N N . GLN A 1 117 ? 3.581 9.750 29.481 1.00 60.94 117 GLN A N 1
ATOM 988 C CA . GLN A 1 117 ? 3.038 10.376 28.268 1.00 60.94 117 GLN A CA 1
ATOM 989 C C . GLN A 1 117 ? 1.854 9.595 27.659 1.00 60.94 117 GLN A C 1
ATOM 991 O O . GLN A 1 117 ? 1.249 10.063 26.700 1.00 60.94 117 GLN A O 1
ATOM 996 N N . ILE A 1 118 ? 1.478 8.452 28.249 1.00 62.81 118 ILE A N 1
ATOM 997 C CA . ILE A 1 118 ? 0.486 7.497 27.715 1.00 62.81 118 ILE A CA 1
ATOM 998 C C . ILE A 1 118 ? -0.915 8.099 27.516 1.00 62.81 118 ILE A C 1
ATOM 1000 O O . ILE A 1 118 ? -1.488 7.949 26.441 1.00 62.81 118 ILE A O 1
ATOM 1004 N N . GLY A 1 119 ? -1.477 8.781 28.522 1.00 64.12 119 GLY A N 1
ATOM 1005 C CA . GLY A 1 119 ? -2.829 9.364 28.429 1.00 64.12 119 GLY A CA 1
ATOM 1006 C C . GLY A 1 119 ? -2.988 10.333 27.242 1.00 64.12 119 GLY A C 1
ATOM 1007 O O . GLY A 1 119 ? -3.897 10.164 26.426 1.00 64.12 119 GLY A O 1
ATOM 1008 N N . PRO A 1 120 ? -2.062 11.296 27.066 1.00 71.81 120 PRO A N 1
ATOM 1009 C CA . PRO A 1 120 ? -2.008 12.137 25.871 1.00 71.81 120 PRO A CA 1
ATOM 1010 C C . PRO A 1 120 ? -1.909 11.367 24.547 1.00 71.81 120 PRO A C 1
ATOM 1012 O O . PRO A 1 120 ? -2.498 11.801 23.559 1.00 71.81 120 PRO A O 1
ATOM 1015 N N . PHE A 1 121 ? -1.191 10.239 24.503 1.00 79.25 121 PHE A N 1
ATOM 1016 C CA . PHE A 1 121 ? -1.053 9.442 23.280 1.00 79.25 121 PHE A CA 1
ATOM 1017 C C . PHE A 1 121 ? -2.353 8.761 22.871 1.00 79.25 121 PHE A C 1
ATOM 1019 O O . PHE A 1 121 ? -2.720 8.843 21.704 1.00 79.25 121 PHE A O 1
ATOM 1026 N N . PHE A 1 122 ? -3.103 8.198 23.819 1.00 82.69 122 PHE A N 1
ATOM 1027 C CA . PHE A 1 122 ? -4.406 7.610 23.511 1.00 82.69 122 PHE A CA 1
ATOM 1028 C C . PHE A 1 122 ? -5.382 8.653 22.940 1.00 82.69 122 PHE A C 1
ATOM 1030 O O . PHE A 1 122 ? -6.005 8.426 21.905 1.00 82.69 122 PHE A O 1
ATOM 1037 N N . ARG A 1 123 ? -5.451 9.852 23.537 1.00 82.88 123 ARG A N 1
ATOM 1038 C CA . ARG A 1 123 ? -6.266 10.952 22.985 1.00 82.88 123 ARG A CA 1
ATOM 1039 C C . ARG A 1 123 ? -5.778 11.413 21.614 1.00 82.88 123 ARG A C 1
ATOM 1041 O O . ARG A 1 123 ? -6.588 11.681 20.732 1.00 82.88 123 ARG A O 1
ATOM 1048 N N . ARG A 1 124 ? -4.459 11.479 21.409 1.00 84.38 124 ARG A N 1
ATOM 1049 C CA . ARG A 1 124 ? -3.873 11.798 20.101 1.00 84.38 124 ARG A CA 1
ATOM 1050 C C . ARG A 1 124 ? -4.256 10.759 19.050 1.00 84.38 124 ARG A C 1
ATOM 1052 O O . ARG A 1 124 ? -4.583 11.155 17.939 1.00 84.38 124 ARG A O 1
ATOM 1059 N N . TRP A 1 125 ? -4.237 9.477 19.400 1.00 83.94 125 TRP A N 1
ATOM 1060 C CA . TRP A 1 125 ? -4.644 8.385 18.521 1.00 83.94 125 TRP A CA 1
ATOM 1061 C C . TRP A 1 125 ? -6.129 8.482 18.147 1.00 83.94 125 TRP A C 1
ATOM 1063 O O . TRP A 1 125 ? -6.479 8.388 16.977 1.00 83.94 125 TRP A O 1
ATOM 1073 N N . ILE A 1 126 ? -7.012 8.813 19.091 1.00 84.94 126 ILE A N 1
ATOM 1074 C CA . ILE A 1 126 ? -8.419 9.096 18.762 1.00 84.94 126 ILE A CA 1
ATOM 1075 C C . ILE A 1 126 ? -8.527 10.269 17.769 1.00 84.94 126 ILE A C 1
ATOM 1077 O O . ILE A 1 126 ? -9.288 10.198 16.801 1.00 84.94 126 ILE A O 1
ATOM 1081 N N . ASN A 1 127 ? -7.732 11.326 17.959 1.00 85.06 127 ASN A N 1
ATOM 1082 C CA . ASN A 1 127 ? -7.722 12.491 17.069 1.00 85.06 127 ASN A CA 1
ATOM 1083 C C . ASN A 1 127 ? -7.242 12.175 15.640 1.00 85.06 127 ASN A C 1
ATOM 1085 O O . ASN A 1 127 ? -7.455 12.999 14.753 1.00 85.06 127 ASN A O 1
ATOM 1089 N N . THR A 1 128 ? -6.648 11.004 15.371 1.00 78.75 128 THR A N 1
ATOM 1090 C CA . THR A 1 128 ? -6.327 10.569 13.998 1.00 78.75 128 THR A CA 1
ATOM 1091 C C . THR A 1 128 ? -7.506 9.894 13.294 1.00 78.75 128 THR A C 1
ATOM 1093 O O . THR A 1 128 ? -7.297 9.203 12.300 1.00 78.75 128 THR A O 1
ATOM 1096 N N . LYS A 1 129 ? -8.738 10.053 13.802 1.00 80.06 129 LYS A N 1
ATOM 1097 C CA . LYS A 1 129 ? -9.953 9.402 13.279 1.00 80.06 129 LYS A CA 1
ATOM 1098 C C . LYS A 1 129 ? -9.888 7.868 13.363 1.00 80.06 129 LYS A C 1
ATOM 1100 O O . LYS A 1 129 ? -10.520 7.167 12.579 1.00 80.06 129 LYS A O 1
ATOM 1105 N N . ALA A 1 130 ? -9.145 7.334 14.336 1.00 71.62 130 ALA A N 1
ATOM 1106 C CA . ALA A 1 130 ? -8.938 5.892 14.486 1.00 71.62 130 ALA A CA 1
ATOM 1107 C C . ALA A 1 130 ? -10.230 5.104 14.778 1.00 71.62 130 ALA A C 1
ATOM 1109 O O . ALA A 1 130 ? -10.305 3.916 14.488 1.00 71.62 130 ALA A O 1
ATOM 1110 N N . LEU A 1 131 ? -11.256 5.770 15.320 1.00 76.81 131 LEU A N 1
ATOM 1111 C CA . LEU A 1 131 ? -12.579 5.195 15.591 1.00 76.81 131 LEU A CA 1
ATOM 1112 C C . LEU A 1 131 ? -13.638 5.610 14.548 1.00 76.81 131 LEU A C 1
ATOM 1114 O O . LEU A 1 131 ? -14.824 5.626 14.856 1.00 76.81 131 LEU A O 1
ATOM 1118 N N . GLY A 1 132 ? -13.226 6.036 13.348 1.00 76.75 132 GLY A N 1
ATOM 1119 C CA . GLY A 1 132 ? -14.130 6.441 12.257 1.00 76.75 132 GLY A CA 1
ATOM 1120 C C . GLY A 1 132 ? -14.707 7.859 12.377 1.00 76.75 132 GLY A C 1
ATOM 1121 O O . GLY A 1 132 ? -15.049 8.472 11.363 1.00 76.75 132 GLY A O 1
ATOM 1122 N N . ILE A 1 133 ? -14.718 8.443 13.580 1.00 84.75 133 ILE A N 1
ATOM 1123 C CA . ILE A 1 133 ? -15.230 9.795 13.856 1.00 84.75 133 ILE A CA 1
ATOM 1124 C C . ILE A 1 133 ? -14.193 10.682 14.553 1.00 84.75 133 ILE A C 1
ATOM 1126 O O . ILE A 1 133 ? -13.363 10.208 15.331 1.00 84.75 133 ILE A O 1
ATOM 1130 N N . LEU A 1 134 ? -14.229 11.984 14.253 1.00 88.12 134 LEU A N 1
ATOM 1131 C CA . LEU A 1 134 ? -13.364 12.975 14.892 1.00 88.12 134 LEU A CA 1
ATOM 1132 C C . LEU A 1 134 ? -13.981 13.464 16.211 1.00 88.12 134 LEU A C 1
ATOM 1134 O O . LEU A 1 134 ? -15.198 13.644 16.282 1.00 88.12 134 LEU A O 1
ATOM 1138 N N . PRO A 1 135 ? -13.164 13.715 17.249 1.00 91.38 135 PRO A N 1
ATOM 1139 C CA . PRO A 1 135 ? -13.658 14.319 18.478 1.00 91.38 135 PRO A CA 1
ATOM 1140 C C . PRO A 1 135 ? -14.159 15.751 18.278 1.00 91.38 135 PRO A C 1
ATOM 1142 O O . PRO A 1 135 ? -13.498 16.572 17.644 1.00 91.38 135 PRO A O 1
ATOM 1145 N N . VAL A 1 136 ? -15.304 16.058 18.880 1.00 93.00 136 VAL A N 1
ATOM 1146 C CA . VAL A 1 136 ? -16.002 17.346 18.797 1.00 93.00 136 VAL A CA 1
ATOM 1147 C C . VAL A 1 136 ? -15.966 18.081 20.133 1.00 93.00 136 VAL A C 1
ATOM 1149 O O . VAL A 1 136 ? -15.784 17.475 21.191 1.00 93.00 136 VAL A O 1
ATOM 1152 N N . SER A 1 137 ? -16.143 19.401 20.105 1.00 93.94 137 SER A N 1
ATOM 1153 C CA . SER A 1 137 ? -16.205 20.205 21.334 1.00 93.94 137 SER A CA 1
ATOM 1154 C C . SER A 1 137 ? -17.400 19.814 22.215 1.00 93.94 137 SER A C 1
ATOM 1156 O O . SER A 1 137 ? -18.363 19.213 21.741 1.00 93.94 137 SER A O 1
ATOM 1158 N N . LEU A 1 138 ? -17.375 20.181 23.502 1.00 92.75 138 LEU A N 1
ATOM 1159 C CA . LEU A 1 138 ? -18.488 19.906 24.422 1.00 92.75 138 LEU A CA 1
ATOM 1160 C C . LEU A 1 138 ? -19.822 20.487 23.930 1.00 92.75 138 LEU A C 1
ATOM 1162 O O . LEU A 1 138 ? -20.849 19.818 24.031 1.00 92.75 138 LEU A O 1
ATOM 1166 N N . ASP A 1 139 ? -19.805 21.696 23.371 1.00 91.69 139 ASP A N 1
ATOM 1167 C CA . ASP A 1 139 ? -21.014 22.361 22.880 1.00 91.69 139 ASP A CA 1
ATOM 1168 C C . ASP A 1 139 ? -21.618 21.612 21.689 1.00 91.69 139 ASP A C 1
ATOM 1170 O O . ASP A 1 139 ? -22.824 21.371 21.634 1.00 91.69 139 ASP A O 1
ATOM 1174 N N . GLU A 1 140 ? -20.771 21.171 20.760 1.00 91.62 140 GLU A N 1
ATOM 1175 C CA . GLU A 1 140 ? -21.183 20.382 19.601 1.00 91.62 140 GLU A CA 1
ATOM 1176 C C . GLU A 1 140 ? -21.670 18.984 20.006 1.00 91.62 140 GLU A C 1
ATOM 1178 O O . GLU A 1 140 ? -22.740 18.554 19.572 1.00 91.62 140 GLU A O 1
ATOM 1183 N N . PHE A 1 141 ? -20.952 18.328 20.924 1.00 93.31 141 PHE A N 1
ATOM 1184 C CA . PHE A 1 141 ? -21.327 17.036 21.501 1.00 93.31 141 PHE A CA 1
ATOM 1185 C C . PHE A 1 141 ? -22.719 17.072 22.147 1.00 93.31 141 PHE A C 1
ATOM 1187 O O . PHE A 1 141 ? -23.458 16.086 22.109 1.00 93.31 141 PHE A O 1
ATOM 1194 N N . MET A 1 142 ? -23.087 18.211 22.741 1.00 89.56 142 MET A N 1
ATOM 1195 C CA . MET A 1 142 ? -24.393 18.441 23.359 1.00 89.56 142 MET A CA 1
ATOM 1196 C C . MET A 1 142 ? -25.488 18.824 22.359 1.00 89.56 142 MET A C 1
ATOM 1198 O O . MET A 1 142 ? -26.661 18.542 22.612 1.00 89.56 142 MET A O 1
ATOM 1202 N N . LYS A 1 143 ? -25.128 19.483 21.253 1.00 91.19 143 LYS A N 1
ATOM 1203 C CA . LYS A 1 143 ? -26.074 20.030 20.272 1.00 91.19 143 LYS A CA 1
ATOM 1204 C C . LYS A 1 143 ? -26.646 18.964 19.339 1.00 91.19 143 LYS A C 1
ATOM 1206 O O . LYS A 1 143 ? -27.821 19.046 18.985 1.00 91.19 143 LYS A O 1
ATOM 1211 N N . ASN A 1 144 ? -25.844 17.980 18.937 1.00 83.19 144 ASN A N 1
ATOM 1212 C CA . ASN A 1 144 ? -26.291 16.878 18.082 1.00 83.19 144 ASN A CA 1
ATOM 1213 C C . ASN A 1 144 ? -26.513 15.586 18.891 1.00 83.19 144 ASN A C 1
ATOM 1215 O O . ASN A 1 144 ? -26.047 15.447 20.021 1.00 83.19 144 ASN A O 1
ATOM 1219 N N . LYS A 1 145 ? -27.279 14.646 18.324 1.00 86.88 145 LYS A N 1
ATOM 1220 C CA . LYS A 1 145 ? -27.529 13.309 18.903 1.00 86.88 145 LYS A CA 1
ATOM 1221 C C . LYS A 1 145 ? -26.828 12.183 18.138 1.00 86.88 145 LYS A C 1
ATOM 1223 O O . LYS A 1 145 ? -26.967 11.025 18.522 1.00 86.88 145 LYS A O 1
ATOM 1228 N N . GLU A 1 146 ? -26.098 12.532 17.085 1.00 89.44 146 GLU A N 1
ATOM 1229 C CA . GLU A 1 146 ? -25.346 11.604 16.240 1.00 89.44 146 GLU A CA 1
ATOM 1230 C C . GLU A 1 146 ? -24.137 11.024 16.979 1.00 89.44 146 GLU A C 1
ATOM 1232 O O . GLU A 1 146 ? -23.843 11.405 18.121 1.00 89.44 146 GLU A O 1
ATOM 1237 N N . ASP A 1 147 ? -23.451 10.089 16.334 1.00 91.44 147 ASP A N 1
ATOM 1238 C CA . ASP A 1 147 ? -22.243 9.492 16.878 1.00 91.44 147 ASP A CA 1
ATOM 1239 C C . ASP A 1 147 ? -21.145 10.547 17.013 1.00 91.44 147 ASP A C 1
ATOM 1241 O O . ASP A 1 147 ? -20.841 11.293 16.084 1.00 91.44 147 ASP A O 1
ATOM 1245 N N . ALA A 1 148 ? -20.579 10.648 18.211 1.00 93.56 148 ALA A N 1
ATOM 1246 C CA . ALA A 1 148 ? -19.642 11.705 18.552 1.00 93.56 148 ALA A CA 1
ATOM 1247 C C . ALA A 1 148 ? -18.664 11.238 19.630 1.00 93.56 148 ALA A C 1
ATOM 1249 O O . ALA A 1 148 ? -19.007 10.435 20.500 1.00 93.56 148 ALA A O 1
ATOM 1250 N N . ILE A 1 149 ? -17.454 11.795 19.623 1.00 94.25 149 ILE A N 1
ATOM 1251 C CA . ILE A 1 149 ? -16.478 11.644 20.709 1.00 94.25 149 ILE A CA 1
ATOM 1252 C C . ILE A 1 149 ? -16.257 13.016 21.331 1.00 94.25 149 ILE A C 1
ATOM 1254 O O . ILE A 1 149 ? -16.091 13.998 20.617 1.00 94.25 149 ILE A O 1
ATOM 1258 N N . LEU A 1 150 ? -16.262 13.101 22.657 1.00 93.25 150 LEU A N 1
ATOM 1259 C CA . LEU A 1 150 ? -16.076 14.364 23.359 1.00 93.25 150 LEU A CA 1
ATOM 1260 C C . LEU A 1 150 ? -14.586 14.730 23.430 1.00 93.25 150 LEU A C 1
ATOM 1262 O O . LEU A 1 150 ? -13.806 14.073 24.118 1.00 93.25 150 LEU A O 1
ATOM 1266 N N . ASN A 1 151 ? -14.209 15.825 22.771 1.00 92.31 151 ASN A N 1
ATOM 1267 C CA . ASN A 1 151 ? -12.911 16.475 22.913 1.00 92.31 151 ASN A CA 1
ATOM 1268 C C . ASN A 1 151 ? -12.963 17.503 24.051 1.00 92.31 151 ASN A C 1
ATOM 1270 O O . ASN A 1 151 ? -13.309 18.669 23.848 1.00 92.31 151 ASN A O 1
ATOM 1274 N N . GLY A 1 152 ? -12.661 17.057 25.268 1.00 87.69 152 GLY A N 1
ATOM 1275 C CA . GLY A 1 152 ? -12.674 17.897 26.463 1.00 87.69 152 GLY A CA 1
ATOM 1276 C C . GLY A 1 152 ? -11.409 17.746 27.299 1.00 87.69 152 GLY A C 1
ATOM 1277 O O . GLY A 1 152 ? -10.719 16.729 27.255 1.00 87.69 152 GLY A O 1
ATOM 1278 N N . SER A 1 153 ? -11.121 18.765 28.105 1.00 88.31 153 SER A N 1
ATOM 1279 C CA . SER A 1 153 ? -10.173 18.646 29.215 1.00 88.31 153 SER A CA 1
ATOM 1280 C C . SER A 1 153 ? -10.638 17.593 30.229 1.00 88.31 153 SER A C 1
ATOM 1282 O O . SER A 1 153 ? -11.827 17.280 30.310 1.00 88.31 153 SER A O 1
ATOM 1284 N N . ASP A 1 154 ? -9.718 17.096 31.063 1.00 86.00 154 ASP A N 1
ATOM 1285 C CA . ASP A 1 154 ? -10.030 16.118 32.122 1.00 86.00 154 ASP A CA 1
ATOM 1286 C C . ASP A 1 154 ? -11.188 16.585 33.009 1.00 86.00 154 ASP A C 1
ATOM 1288 O O . ASP A 1 154 ? -12.068 15.803 33.366 1.00 86.00 154 ASP A O 1
ATOM 1292 N N . LYS A 1 155 ? -11.217 17.889 33.311 1.00 89.19 155 LYS A N 1
ATOM 1293 C CA . LYS A 1 155 ? -12.289 18.516 34.079 1.00 89.19 155 LYS A CA 1
ATOM 1294 C C . LYS A 1 155 ? -13.626 18.462 33.335 1.00 89.19 155 LYS A C 1
ATOM 1296 O O . LYS A 1 155 ? -14.612 18.034 33.916 1.00 89.19 155 LYS A O 1
ATOM 1301 N N . GLN A 1 156 ? -13.660 18.826 32.052 1.00 91.31 156 GLN A N 1
ATOM 1302 C CA . GLN A 1 156 ? -14.893 18.799 31.251 1.00 91.31 156 GLN A CA 1
ATOM 1303 C C . GLN A 1 156 ? -15.458 17.384 31.097 1.00 91.31 156 GLN A C 1
ATOM 1305 O O . GLN A 1 156 ? -16.666 17.191 31.223 1.00 91.31 156 GLN A O 1
ATOM 1310 N N . LEU A 1 157 ? -14.595 16.392 30.858 1.00 91.69 157 LEU A N 1
ATOM 1311 C CA . LEU A 1 157 ? -14.988 14.982 30.796 1.00 91.69 157 LEU A CA 1
ATOM 1312 C C . LEU A 1 157 ? -15.592 14.535 32.134 1.00 91.69 157 LEU A C 1
ATOM 1314 O O . LEU A 1 157 ? -16.668 13.939 32.167 1.00 91.69 157 LEU A O 1
ATOM 1318 N N . MET A 1 158 ? -14.930 14.869 33.243 1.00 91.12 158 MET A N 1
ATOM 1319 C CA . MET A 1 158 ? -15.382 14.504 34.583 1.00 91.12 158 MET A CA 1
ATOM 1320 C C . MET A 1 158 ? -16.706 15.184 34.967 1.00 91.12 158 MET A C 1
ATOM 1322 O O . MET A 1 158 ? -17.613 14.522 35.477 1.00 91.12 158 MET A O 1
ATOM 1326 N N . ASP A 1 159 ? -16.850 16.477 34.678 1.00 91.88 159 ASP A N 1
ATOM 1327 C CA . ASP A 1 159 ? -18.068 17.253 34.928 1.00 91.88 159 ASP A CA 1
ATOM 1328 C C . ASP A 1 159 ? -19.241 16.703 34.101 1.00 91.88 159 ASP A C 1
ATOM 1330 O O . ASP A 1 159 ? -20.352 16.524 34.615 1.00 91.88 159 ASP A O 1
ATOM 1334 N N . PHE A 1 160 ? -18.998 16.352 32.833 1.00 93.75 160 PHE A N 1
ATOM 1335 C CA . PHE A 1 160 ? -19.992 15.716 31.970 1.00 93.75 160 PHE A CA 1
ATOM 1336 C C . PHE A 1 160 ? -20.407 14.341 32.505 1.00 93.75 160 PHE A C 1
ATOM 1338 O O . PHE A 1 160 ? -21.598 14.065 32.668 1.00 93.75 160 PHE A O 1
ATOM 1345 N N . ALA A 1 161 ? -19.441 13.477 32.823 1.00 92.62 161 ALA A N 1
ATOM 1346 C CA . ALA A 1 161 ? -19.716 12.135 33.323 1.00 92.62 161 ALA A CA 1
ATOM 1347 C C . ALA A 1 161 ? -20.483 12.172 34.655 1.00 92.62 161 ALA A C 1
ATOM 1349 O O . ALA A 1 161 ? -21.447 11.425 34.843 1.00 92.62 161 ALA A O 1
ATOM 1350 N N . SER A 1 162 ? -20.110 13.084 35.553 1.00 91.56 162 SER A N 1
ATOM 1351 C CA . SER A 1 162 ? -20.776 13.266 36.843 1.00 91.56 162 SER A CA 1
ATOM 1352 C C . SER A 1 162 ? -22.212 13.766 36.669 1.00 91.56 162 SER A C 1
ATOM 1354 O O . SER A 1 162 ? -23.142 13.177 37.221 1.00 91.56 162 SER A O 1
ATOM 1356 N N . SER A 1 163 ? -22.411 14.815 35.863 1.00 91.12 163 SER A N 1
ATOM 1357 C CA . SER A 1 163 ? -23.710 15.488 35.715 1.00 91.12 163 SER A CA 1
ATOM 1358 C C . SER A 1 163 ? -24.700 14.748 34.810 1.00 91.12 163 SER A C 1
ATOM 1360 O O . SER A 1 163 ? -25.893 14.710 35.110 1.00 91.12 163 SER A O 1
ATOM 1362 N N . LYS A 1 164 ? -24.239 14.152 33.703 1.00 91.81 164 LYS A N 1
ATOM 1363 C CA . LYS A 1 164 ? -25.102 13.516 32.690 1.00 91.81 164 LYS A CA 1
ATOM 1364 C C . LYS A 1 164 ? -25.161 12.001 32.818 1.00 91.81 164 LYS A C 1
ATOM 1366 O O . LYS A 1 164 ? -26.210 11.413 32.557 1.00 91.81 164 LYS A O 1
ATOM 1371 N N . LEU A 1 165 ? -24.065 11.370 33.238 1.00 93.31 165 LEU A N 1
ATOM 1372 C CA . LEU A 1 165 ? -23.937 9.909 33.255 1.00 93.31 165 LEU A CA 1
ATOM 1373 C C . LEU A 1 165 ? -24.004 9.310 34.665 1.00 93.31 165 LEU A C 1
ATOM 1375 O O . LEU A 1 165 ? -23.969 8.088 34.799 1.00 93.31 165 LEU A O 1
ATOM 1379 N N . ASN A 1 166 ? -24.151 10.137 35.708 1.00 92.25 166 ASN A N 1
ATOM 1380 C CA . ASN A 1 166 ? -24.153 9.716 37.115 1.00 92.25 166 ASN A CA 1
ATOM 1381 C C . ASN A 1 166 ? -22.864 8.968 37.520 1.00 92.25 166 ASN A C 1
ATOM 1383 O O . ASN A 1 166 ? -22.881 8.050 38.342 1.00 92.25 166 ASN A O 1
ATOM 1387 N N . TYR A 1 167 ? -21.731 9.349 36.928 1.00 91.69 167 TYR A N 1
ATOM 1388 C CA . TYR A 1 167 ? -20.424 8.795 37.255 1.00 91.69 167 TYR A CA 1
ATOM 1389 C C . TYR A 1 167 ? -19.845 9.500 38.490 1.00 91.69 167 TYR A C 1
ATOM 1391 O O . TYR A 1 167 ? -19.372 10.625 38.410 1.00 91.69 167 TYR A O 1
ATOM 1399 N N . LYS A 1 168 ? -19.907 8.847 39.656 1.00 84.88 168 LYS A N 1
ATOM 1400 C CA . LYS A 1 168 ? -19.475 9.416 40.954 1.00 84.88 168 LYS A CA 1
ATOM 1401 C C . LYS A 1 168 ? -18.074 8.984 41.398 1.00 84.88 168 LYS A C 1
ATOM 1403 O O . LYS A 1 168 ? -17.694 9.192 42.547 1.00 84.88 168 LYS A O 1
ATOM 1408 N N . HIS A 1 169 ? -17.337 8.298 40.533 1.00 82.56 169 HIS A N 1
ATOM 1409 C CA . HIS A 1 169 ? -16.034 7.745 40.881 1.00 82.56 169 HIS A CA 1
ATOM 1410 C C . HIS A 1 169 ? -14.956 8.841 40.783 1.00 82.56 169 HIS A C 1
ATOM 1412 O O . HIS A 1 169 ? -14.960 9.579 39.809 1.00 82.56 169 HIS A O 1
ATOM 1418 N N . PRO A 1 170 ? -14.020 8.973 41.743 1.00 71.94 170 PRO A N 1
ATOM 1419 C CA . PRO A 1 170 ? -13.150 10.153 41.867 1.00 71.94 170 PRO A CA 1
ATOM 1420 C C . PRO A 1 170 ? -12.053 10.270 40.799 1.00 71.94 170 PRO A C 1
ATOM 1422 O O . PRO A 1 170 ? -11.293 11.236 40.810 1.00 71.94 170 PRO A O 1
ATOM 1425 N N . LYS A 1 171 ? -11.922 9.285 39.906 1.00 75.19 171 LYS A N 1
ATOM 1426 C CA . LYS A 1 171 ? -10.907 9.292 38.848 1.00 75.19 171 LYS A CA 1
ATOM 1427 C C . LYS A 1 171 ? -11.490 9.775 37.532 1.00 75.19 171 LYS A C 1
ATOM 1429 O O . LYS A 1 171 ? -12.563 9.319 37.142 1.00 75.19 171 LYS A O 1
ATOM 1434 N N . GLY A 1 172 ? -10.749 10.676 36.884 1.00 76.38 172 GLY A N 1
ATOM 1435 C CA . GLY A 1 172 ? -11.053 11.178 35.547 1.00 76.38 172 GLY A CA 1
ATOM 1436 C C . GLY A 1 172 ? -11.081 10.061 34.508 1.00 76.38 172 GLY A C 1
ATOM 1437 O O . GLY A 1 172 ? -10.643 8.949 34.783 1.00 76.38 172 GLY A O 1
ATOM 1438 N N . LEU A 1 173 ? -11.637 10.378 33.342 1.00 88.00 173 LEU A N 1
ATOM 1439 C CA . LEU A 1 173 ? -11.832 9.445 32.238 1.00 88.00 173 LEU A CA 1
ATOM 1440 C C . LEU A 1 173 ? -10.923 9.819 31.069 1.00 88.00 173 LEU A C 1
ATOM 1442 O O . LEU A 1 173 ? -10.772 10.997 30.727 1.00 88.00 173 LEU A O 1
ATOM 1446 N N . ASP A 1 174 ? -10.379 8.806 30.409 1.00 88.25 174 ASP A N 1
ATOM 1447 C CA . ASP A 1 174 ? -9.610 8.986 29.179 1.00 88.25 174 ASP A CA 1
ATOM 1448 C C . ASP A 1 174 ? -10.519 9.150 27.945 1.00 88.25 174 ASP A C 1
ATOM 1450 O O . ASP A 1 174 ? -10.104 9.763 26.959 1.00 88.25 174 ASP A O 1
ATOM 1454 N N . PHE A 1 175 ? -11.763 8.653 28.011 1.00 91.81 175 PHE A N 1
ATOM 1455 C CA . PHE A 1 175 ? -12.705 8.612 26.890 1.00 91.81 175 PHE A CA 1
ATOM 1456 C C . PHE A 1 175 ? -14.160 8.866 27.299 1.00 91.81 175 PHE A C 1
ATOM 1458 O O . PHE A 1 175 ? -14.662 8.251 28.244 1.00 91.81 175 PHE A O 1
ATOM 1465 N N . ILE A 1 176 ? -14.862 9.696 26.521 1.00 94.06 176 ILE A N 1
ATOM 1466 C CA . ILE A 1 176 ? -16.327 9.783 26.503 1.00 94.06 176 ILE A CA 1
ATOM 1467 C C . ILE A 1 176 ? -16.784 9.868 25.049 1.00 94.06 176 ILE A C 1
ATOM 1469 O O . ILE A 1 176 ? -16.332 10.731 24.299 1.00 94.06 176 ILE A O 1
ATOM 1473 N N . GLY A 1 177 ? -17.714 9.001 24.667 1.00 94.06 177 GLY A N 1
ATOM 1474 C CA . GLY A 1 177 ? -18.343 9.023 23.355 1.00 94.06 177 GLY A CA 1
ATOM 1475 C C . GLY A 1 177 ? -19.825 8.694 23.423 1.00 94.06 177 GLY A C 1
ATOM 1476 O O . GLY A 1 177 ? -20.344 8.241 24.446 1.00 94.06 177 GLY A O 1
ATOM 1477 N N . ARG A 1 178 ? -20.511 8.934 22.315 1.00 93.44 178 ARG A N 1
ATOM 1478 C CA . ARG A 1 178 ? -21.881 8.512 22.064 1.00 93.44 178 ARG A CA 1
ATOM 1479 C C . ARG A 1 178 ? -21.877 7.735 20.757 1.00 93.44 178 ARG A C 1
ATOM 1481 O O . ARG A 1 178 ? -21.418 8.266 19.756 1.00 93.44 178 ARG A O 1
ATOM 1488 N N . PHE A 1 179 ? -22.369 6.502 20.799 1.00 90.38 179 PHE A N 1
ATOM 1489 C CA . PHE A 1 179 ? -22.465 5.615 19.642 1.00 90.38 179 PHE A CA 1
ATOM 1490 C C . PHE A 1 179 ? -23.822 4.931 19.651 1.00 90.38 179 PHE A C 1
ATOM 1492 O O . PHE A 1 179 ? -24.220 4.370 20.680 1.00 90.38 179 PHE A O 1
ATOM 1499 N N . ASN A 1 180 ? -24.547 4.986 18.536 1.00 87.75 180 ASN A N 1
ATOM 1500 C CA . ASN A 1 180 ? -25.885 4.411 18.398 1.00 87.75 180 ASN A CA 1
ATOM 1501 C C . ASN A 1 180 ? -26.826 4.836 19.543 1.00 87.75 180 ASN A C 1
ATOM 1503 O O . ASN A 1 180 ? -27.519 4.022 20.160 1.00 87.75 180 ASN A O 1
ATOM 1507 N N . GLY A 1 181 ? -26.776 6.123 19.905 1.00 85.19 181 GLY A N 1
ATOM 1508 C CA . GLY A 1 181 ? -27.581 6.708 20.983 1.00 85.19 181 GLY A CA 1
ATOM 1509 C C . GLY A 1 181 ? -27.197 6.283 22.408 1.00 85.19 181 GLY A C 1
ATOM 1510 O O . GLY A 1 181 ? -27.864 6.692 23.360 1.00 85.19 181 GLY A O 1
ATOM 1511 N N . LYS A 1 182 ? -26.129 5.497 22.596 1.00 91.88 182 LYS A N 1
ATOM 1512 C CA . LYS A 1 182 ? -25.628 5.075 23.912 1.00 91.88 182 LYS A CA 1
ATOM 1513 C C . LYS A 1 182 ? -24.341 5.809 24.257 1.00 91.88 182 LYS A C 1
ATOM 1515 O O . LYS A 1 182 ? -23.443 5.925 23.431 1.00 91.88 182 LYS A O 1
ATOM 1520 N N . TYR A 1 183 ? -24.230 6.259 25.503 1.00 94.81 183 TYR A N 1
ATOM 1521 C CA . TYR A 1 183 ? -22.976 6.807 26.008 1.00 94.81 183 TYR A CA 1
ATOM 1522 C C . TYR A 1 183 ? -21.989 5.692 26.325 1.00 94.81 183 TYR A C 1
ATOM 1524 O O . TYR A 1 183 ? -22.362 4.668 26.901 1.00 94.81 183 TYR A O 1
ATOM 1532 N N . VAL A 1 184 ? -20.729 5.927 25.991 1.00 94.25 184 VAL A N 1
ATOM 1533 C CA . VAL A 1 184 ? -19.594 5.071 26.309 1.00 94.25 184 VAL A CA 1
ATOM 1534 C C . VAL A 1 184 ? -18.597 5.911 27.091 1.00 94.25 184 VAL A C 1
ATOM 1536 O O . VAL A 1 184 ? -18.242 7.007 26.664 1.00 94.25 184 VAL A O 1
ATOM 1539 N N . ILE A 1 185 ? -18.151 5.405 28.235 1.00 94.00 185 ILE A N 1
ATOM 1540 C CA . ILE A 1 185 ? -17.045 5.980 28.997 1.00 94.00 185 ILE A CA 1
ATOM 1541 C C . ILE A 1 185 ? -15.925 4.962 29.106 1.00 94.00 185 ILE A C 1
ATOM 1543 O O . ILE A 1 185 ? -16.183 3.759 29.222 1.00 94.00 185 ILE A O 1
ATOM 1547 N N . GLY A 1 186 ? -14.688 5.439 29.072 1.00 91.69 186 GLY A N 1
ATOM 1548 C CA . GLY A 1 186 ? -13.537 4.555 29.058 1.00 91.69 186 GLY A CA 1
ATOM 1549 C C . GLY A 1 186 ? -12.333 5.090 29.807 1.00 91.69 186 GLY A C 1
ATOM 1550 O O . GLY A 1 186 ? -12.107 6.297 29.870 1.00 91.69 186 GLY A O 1
ATOM 1551 N N . GLU A 1 187 ? -11.562 4.146 30.335 1.00 89.56 187 GL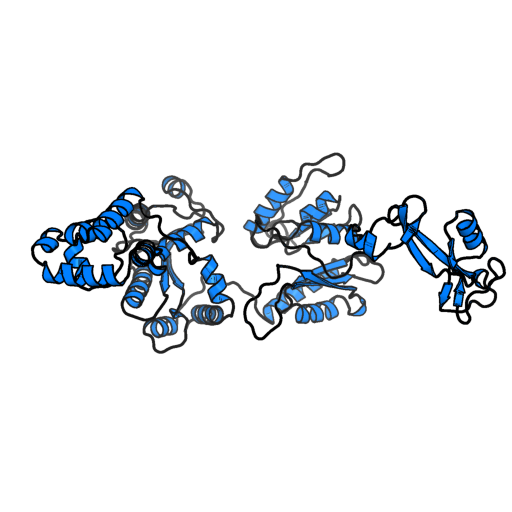U A N 1
ATOM 1552 C CA . GLU A 1 187 ? -10.225 4.367 30.876 1.00 89.56 187 GLU A CA 1
ATOM 1553 C C . GLU A 1 187 ? -9.218 3.580 30.036 1.00 89.56 187 GLU A C 1
ATOM 1555 O O . GLU A 1 187 ? -9.435 2.392 29.780 1.00 89.56 187 GLU A O 1
ATOM 1560 N N . ALA A 1 188 ? -8.122 4.222 29.629 1.00 88.50 188 ALA A N 1
ATOM 1561 C CA . ALA A 1 188 ? -7.075 3.607 28.824 1.00 88.50 188 ALA A CA 1
ATOM 1562 C C . ALA A 1 188 ? -5.776 3.471 29.630 1.00 88.50 188 ALA A C 1
ATOM 1564 O O . ALA A 1 188 ? -5.311 4.416 30.275 1.00 88.50 188 ALA A O 1
ATOM 1565 N N . LYS A 1 189 ? -5.166 2.281 29.611 1.00 87.12 189 LYS A N 1
ATOM 1566 C CA . LYS A 1 189 ? -3.900 2.003 30.302 1.00 87.12 189 LYS A CA 1
ATOM 1567 C C . LYS A 1 189 ? -2.987 1.138 29.448 1.00 87.12 189 LYS A C 1
ATOM 1569 O O . LYS A 1 189 ? -3.328 0.010 29.112 1.00 87.12 189 LYS A O 1
ATOM 1574 N N . PHE A 1 190 ? -1.781 1.641 29.204 1.00 86.00 190 PHE A N 1
ATOM 1575 C CA . PHE A 1 190 ? -0.681 0.851 28.668 1.00 86.00 190 PHE A CA 1
ATOM 1576 C C . PHE A 1 190 ? 0.235 0.411 29.821 1.00 86.00 190 PHE A C 1
ATOM 1578 O O . PHE A 1 190 ? 0.896 1.228 30.461 1.00 86.00 190 PHE A O 1
ATOM 1585 N N . LEU A 1 191 ? 0.209 -0.885 30.126 1.00 85.81 191 LEU A N 1
ATOM 1586 C CA . LEU A 1 191 ? 0.905 -1.518 31.240 1.00 85.81 191 LEU A CA 1
ATOM 1587 C C . LEU A 1 191 ? 2.247 -2.065 30.751 1.00 85.81 191 LEU A C 1
ATOM 1589 O O . LEU A 1 191 ? 2.309 -3.115 30.116 1.00 85.81 191 LEU A O 1
ATOM 1593 N N . THR A 1 192 ? 3.334 -1.351 31.030 1.00 79.44 192 THR A N 1
ATOM 1594 C CA . THR A 1 192 ? 4.651 -1.655 30.440 1.00 79.44 192 THR A CA 1
ATOM 1595 C C . THR A 1 192 ? 5.472 -2.677 31.223 1.00 79.44 192 THR A C 1
ATOM 1597 O O . THR A 1 192 ? 6.498 -3.128 30.729 1.00 79.44 192 THR A O 1
ATOM 1600 N N . ASP A 1 193 ? 5.075 -2.998 32.457 1.00 79.56 193 ASP A N 1
ATOM 1601 C CA . ASP A 1 193 ? 5.797 -3.921 33.340 1.00 79.56 193 ASP A CA 1
ATOM 1602 C C . ASP A 1 193 ? 4.858 -4.506 34.415 1.00 79.56 193 ASP A C 1
ATOM 1604 O O . ASP A 1 193 ? 3.705 -4.088 34.559 1.00 79.56 193 ASP A O 1
ATOM 1608 N N . PHE A 1 194 ? 5.340 -5.470 35.196 1.00 77.50 194 PHE A N 1
ATOM 1609 C CA . PHE A 1 194 ? 4.655 -6.002 36.368 1.00 77.50 194 PHE A CA 1
ATOM 1610 C C . PHE A 1 194 ? 5.132 -5.290 37.642 1.00 77.50 194 PHE A C 1
ATOM 1612 O O . PHE A 1 194 ? 6.322 -5.099 37.856 1.00 77.50 194 PHE A O 1
ATOM 1619 N N . GLY A 1 195 ? 4.217 -4.929 38.549 1.00 74.69 195 GLY A N 1
ATOM 1620 C CA . GLY A 1 195 ? 4.602 -4.358 39.847 1.00 74.69 195 GLY A CA 1
ATOM 1621 C C . GLY A 1 195 ? 3.620 -3.332 40.401 1.00 74.69 195 GLY A C 1
ATOM 1622 O O . GLY A 1 195 ? 2.572 -3.074 39.817 1.00 74.69 195 GLY A O 1
ATOM 1623 N N . GLY A 1 196 ? 3.952 -2.748 41.557 1.00 72.44 196 GLY A N 1
ATOM 1624 C CA . GLY A 1 196 ? 3.035 -1.932 42.368 1.00 72.44 196 GLY A CA 1
ATOM 1625 C C . GLY A 1 196 ? 2.327 -0.804 41.609 1.00 72.44 196 GLY A C 1
ATOM 1626 O O . GLY A 1 196 ? 1.099 -0.740 41.627 1.00 72.44 196 GLY A O 1
ATOM 1627 N N . HIS A 1 197 ? 3.074 0.043 40.894 1.00 77.50 197 HIS A N 1
ATOM 1628 C CA . HIS A 1 197 ? 2.491 1.162 40.139 1.00 77.50 197 HIS A CA 1
ATOM 1629 C C . HIS A 1 197 ? 1.584 0.689 38.988 1.00 77.50 197 HIS A C 1
ATOM 1631 O O . HIS A 1 197 ? 0.503 1.233 38.781 1.00 77.50 197 HIS A O 1
ATOM 1637 N N . GLN A 1 198 ? 1.990 -0.367 38.282 1.00 80.44 198 GLN A N 1
ATOM 1638 C CA . GLN A 1 198 ? 1.250 -0.939 37.150 1.00 80.44 198 GLN A CA 1
ATOM 1639 C C . GLN A 1 198 ? -0.027 -1.649 37.625 1.00 80.44 198 GLN A C 1
ATOM 1641 O O . GLN A 1 198 ? -1.094 -1.504 37.035 1.00 80.44 198 GLN A O 1
ATOM 1646 N N . ASN A 1 199 ? 0.039 -2.328 38.774 1.00 80.44 199 ASN A N 1
ATOM 1647 C CA . ASN A 1 199 ? -1.129 -2.901 39.439 1.00 80.44 199 ASN A CA 1
ATOM 1648 C C . ASN A 1 199 ? -2.140 -1.819 39.845 1.00 80.44 199 ASN A C 1
ATOM 1650 O O . ASN A 1 199 ? -3.341 -2.047 39.736 1.00 80.44 199 ASN A O 1
ATOM 1654 N N . ALA A 1 200 ? -1.676 -0.656 40.317 1.00 81.62 200 ALA A N 1
ATOM 1655 C CA . ALA A 1 200 ? -2.559 0.462 40.646 1.00 81.62 200 ALA A CA 1
ATOM 1656 C C . ALA A 1 200 ? -3.276 0.986 39.392 1.00 81.62 200 ALA A C 1
ATOM 1658 O O . ALA A 1 200 ? -4.498 1.086 39.397 1.00 81.62 200 ALA A O 1
ATOM 1659 N N . GLN A 1 201 ? -2.538 1.201 38.299 1.00 84.19 201 GLN A N 1
ATOM 1660 C CA . GLN A 1 201 ? -3.094 1.612 37.005 1.00 84.19 201 GLN A CA 1
ATOM 1661 C C . GLN A 1 201 ? -4.113 0.608 36.448 1.00 84.19 201 GLN A C 1
ATOM 1663 O O . GLN A 1 201 ? -5.188 1.001 36.001 1.00 84.19 201 GLN A O 1
ATOM 1668 N N . PHE A 1 202 ? -3.819 -0.691 36.523 1.00 85.81 202 PHE A N 1
ATOM 1669 C CA . PHE A 1 202 ? -4.768 -1.737 36.146 1.00 85.81 202 PHE A CA 1
ATOM 1670 C C . PHE A 1 202 ? -6.032 -1.698 37.017 1.00 85.81 202 PHE A C 1
ATOM 1672 O O . PHE A 1 202 ? -7.148 -1.715 36.501 1.00 85.81 202 PHE A O 1
ATOM 1679 N N . ASN A 1 203 ? -5.877 -1.594 38.340 1.00 84.94 203 ASN A N 1
ATOM 1680 C CA . ASN A 1 203 ? -7.013 -1.512 39.259 1.00 84.94 203 ASN A CA 1
ATOM 1681 C C . ASN A 1 203 ? -7.878 -0.270 39.012 1.00 84.94 203 ASN A C 1
ATOM 1683 O O . ASN A 1 203 ? -9.090 -0.348 39.204 1.00 84.94 203 ASN A O 1
ATOM 1687 N N . ASP A 1 204 ? -7.283 0.838 38.569 1.00 84.06 204 ASP A N 1
ATOM 1688 C CA . ASP A 1 204 ? -8.011 2.050 38.191 1.00 84.06 204 ASP A CA 1
ATOM 1689 C C . ASP A 1 204 ? -8.925 1.812 36.986 1.00 84.06 204 ASP A C 1
ATOM 1691 O O . ASP A 1 204 ? -10.108 2.129 37.031 1.00 84.06 204 ASP A O 1
ATOM 1695 N N . ALA A 1 205 ? -8.420 1.178 35.929 1.00 87.69 205 ALA A N 1
ATOM 1696 C CA . ALA A 1 205 ? -9.251 0.852 34.772 1.00 87.69 205 ALA A CA 1
ATOM 1697 C C . ALA A 1 205 ? -10.377 -0.134 35.134 1.00 87.69 205 ALA A C 1
ATOM 1699 O O . ALA A 1 205 ? -11.527 0.012 34.712 1.00 87.69 205 ALA A O 1
ATOM 1700 N N . ILE A 1 206 ? -10.073 -1.119 35.982 1.00 86.25 206 ILE A N 1
ATOM 1701 C CA . ILE A 1 206 ? -11.065 -2.084 36.463 1.00 86.25 206 ILE A CA 1
ATOM 1702 C C . ILE A 1 206 ? -12.114 -1.420 37.367 1.00 86.25 206 ILE A C 1
ATOM 1704 O O . ILE A 1 206 ? -13.287 -1.806 37.320 1.00 86.25 206 ILE A O 1
ATOM 1708 N N . SER A 1 207 ? -11.742 -0.431 38.185 1.00 87.69 207 SER A N 1
ATOM 1709 C CA . SER A 1 207 ? -12.694 0.287 39.038 1.00 87.69 207 SER A CA 1
ATOM 1710 C C . SER A 1 207 ? -13.661 1.138 38.213 1.00 87.69 207 SER A C 1
ATOM 1712 O O . SER A 1 207 ? -14.860 1.111 38.504 1.00 87.69 207 SER A O 1
ATOM 1714 N N . THR A 1 208 ? -13.199 1.753 37.117 1.00 88.50 208 THR A N 1
ATOM 1715 C CA . THR A 1 208 ? -14.059 2.433 36.132 1.00 88.50 208 THR A CA 1
ATOM 1716 C C . THR A 1 208 ? -15.118 1.486 35.566 1.00 88.50 208 THR A C 1
ATOM 1718 O O . THR A 1 208 ? -16.310 1.798 35.589 1.00 88.50 208 THR A O 1
ATOM 1721 N N . VAL A 1 209 ? -14.733 0.277 35.139 1.00 86.88 209 VAL A N 1
ATOM 1722 C CA . VAL A 1 209 ? -15.682 -0.723 34.607 1.00 86.88 209 VAL A CA 1
ATOM 1723 C C . VAL A 1 209 ? -16.664 -1.216 35.678 1.00 86.88 209 VAL A C 1
ATOM 1725 O O . VAL A 1 209 ? -17.851 -1.426 35.402 1.00 86.88 209 VAL A O 1
ATOM 1728 N N . LYS A 1 210 ? -16.209 -1.350 36.928 1.00 86.44 210 LYS A N 1
ATOM 1729 C CA . LYS A 1 210 ? -17.031 -1.795 38.067 1.00 86.44 210 LYS A CA 1
ATOM 1730 C C . LYS A 1 210 ? -17.905 -0.698 38.682 1.00 86.44 210 LYS A C 1
ATOM 1732 O O . LYS A 1 210 ? -18.737 -1.019 39.533 1.00 86.44 210 LYS A O 1
ATOM 1737 N N . ALA A 1 211 ? -17.772 0.560 38.256 1.00 88.06 211 ALA A N 1
ATOM 1738 C CA . ALA A 1 211 ? -18.573 1.668 38.769 1.00 88.06 211 ALA A CA 1
ATOM 1739 C C . ALA A 1 211 ? -20.080 1.372 38.637 1.00 88.06 211 ALA A C 1
ATOM 1741 O O . ALA A 1 211 ? -20.570 0.993 37.569 1.00 88.06 211 ALA A O 1
ATOM 1742 N N . LYS A 1 212 ? -20.827 1.503 39.737 1.00 87.94 212 LYS A N 1
ATOM 1743 C CA . LYS A 1 212 ? -22.260 1.172 39.791 1.00 87.94 212 LYS A CA 1
ATOM 1744 C C . LYS A 1 212 ? -23.121 2.373 39.397 1.00 87.94 212 LYS A C 1
ATOM 1746 O O . LYS A 1 212 ? -22.730 3.513 39.622 1.00 87.94 212 LYS A O 1
ATOM 1751 N N . ASN A 1 213 ? -24.315 2.099 38.870 1.00 88.00 213 ASN A N 1
ATOM 1752 C CA . ASN A 1 213 ? -25.356 3.095 38.572 1.00 88.00 213 ASN A CA 1
ATOM 1753 C C . ASN A 1 213 ? -24.945 4.191 37.570 1.00 88.00 213 ASN A C 1
ATOM 1755 O O . ASN A 1 213 ? -25.456 5.309 37.628 1.00 88.00 213 ASN A O 1
ATOM 1759 N N . VAL A 1 214 ? -24.043 3.868 36.642 1.00 91.38 214 VAL A N 1
ATOM 1760 C CA . VAL A 1 214 ? -23.602 4.774 35.576 1.00 91.38 214 VAL A CA 1
ATOM 1761 C C . VAL A 1 214 ? -24.493 4.589 34.348 1.00 91.38 214 VAL A C 1
ATOM 1763 O O . VAL A 1 214 ? -24.678 3.464 33.885 1.00 91.38 214 VAL A O 1
ATOM 1766 N N . LYS A 1 215 ? -25.022 5.683 33.792 1.00 92.62 215 LYS A N 1
ATOM 1767 C CA . LYS A 1 215 ? -25.859 5.704 32.577 1.00 92.62 215 LYS A CA 1
ATOM 1768 C C . LYS A 1 215 ? -25.015 5.662 31.292 1.00 92.62 215 LYS A C 1
ATOM 1770 O O . LYS A 1 215 ? -25.230 6.449 30.376 1.00 92.62 215 LYS A O 1
ATOM 1775 N N . ALA A 1 216 ? -24.027 4.774 31.246 1.00 92.94 216 ALA A N 1
ATOM 1776 C CA . ALA A 1 216 ? -23.136 4.590 30.105 1.00 92.94 216 ALA A CA 1
ATOM 1777 C C . ALA A 1 216 ? -22.567 3.167 30.078 1.00 92.94 216 ALA A C 1
ATOM 1779 O O . ALA A 1 216 ? -22.435 2.511 31.116 1.00 92.94 216 ALA A O 1
ATOM 1780 N N . ILE A 1 217 ? -22.189 2.713 28.886 1.00 91.94 217 ILE A N 1
ATOM 1781 C CA . ILE A 1 217 ? -21.332 1.545 28.699 1.00 91.94 217 ILE A CA 1
ATOM 1782 C C . ILE A 1 217 ? -19.946 1.915 29.228 1.00 91.94 217 ILE A C 1
ATOM 1784 O O . ILE A 1 217 ? -19.408 2.963 28.882 1.00 91.94 217 ILE A O 1
ATOM 1788 N N . LYS A 1 218 ? -19.376 1.073 30.088 1.00 90.94 218 LYS A N 1
ATOM 1789 C CA . LYS A 1 218 ? -18.067 1.312 30.704 1.00 90.94 218 LYS A CA 1
ATOM 1790 C C . LYS A 1 218 ? -17.052 0.365 30.095 1.00 90.94 218 LYS A C 1
ATOM 1792 O O . LYS A 1 218 ? -17.274 -0.845 30.108 1.00 90.94 218 LYS A O 1
ATOM 1797 N N . VAL A 1 219 ? -15.950 0.912 29.605 1.00 89.06 219 VAL A N 1
ATOM 1798 C CA . VAL A 1 219 ? -14.907 0.159 28.909 1.00 89.06 219 VAL A CA 1
ATOM 1799 C C . VAL A 1 219 ? -13.563 0.383 29.600 1.00 89.06 219 VAL A C 1
ATOM 1801 O O . VAL A 1 219 ? -13.264 1.481 30.061 1.00 89.06 219 VAL A O 1
ATOM 1804 N N . ALA A 1 220 ? -12.752 -0.667 29.684 1.00 87.25 220 ALA A N 1
ATOM 1805 C CA . ALA A 1 220 ? -11.334 -0.555 30.001 1.00 87.25 220 ALA A CA 1
ATOM 1806 C C . ALA A 1 220 ? -10.549 -0.937 28.749 1.00 87.25 220 ALA A C 1
ATOM 1808 O O . ALA A 1 220 ? -10.753 -2.023 28.208 1.00 87.25 220 ALA A O 1
ATOM 1809 N N . ILE A 1 221 ? -9.674 -0.043 28.302 1.00 87.12 221 ILE A N 1
ATOM 1810 C CA . ILE A 1 221 ? -8.783 -0.253 27.162 1.00 87.12 221 ILE A CA 1
ATOM 1811 C C . ILE A 1 221 ? -7.409 -0.529 27.754 1.00 87.12 221 ILE A C 1
ATOM 1813 O O . ILE A 1 221 ? -6.840 0.327 28.431 1.00 87.12 221 ILE A O 1
ATOM 1817 N N . LEU A 1 222 ? -6.923 -1.754 27.592 1.00 87.38 222 LEU A N 1
ATOM 1818 C CA . LEU A 1 222 ? -5.731 -2.221 28.280 1.00 87.38 222 LEU A CA 1
ATOM 1819 C C . LEU A 1 222 ? -4.736 -2.818 27.290 1.00 87.38 222 LEU A C 1
ATOM 1821 O O . LEU A 1 222 ? -5.081 -3.741 26.557 1.00 87.38 222 LEU A O 1
ATOM 1825 N N . ASP A 1 223 ? -3.493 -2.357 27.349 1.00 87.25 223 ASP A N 1
ATOM 1826 C CA . ASP A 1 223 ? -2.408 -2.813 26.481 1.00 87.25 223 ASP A CA 1
ATOM 1827 C C . ASP A 1 223 ? -1.139 -3.145 27.268 1.00 87.25 223 ASP A C 1
ATOM 1829 O O . ASP A 1 223 ? -0.961 -2.685 28.396 1.00 87.25 223 ASP A O 1
ATOM 1833 N N . GLY A 1 224 ? -0.236 -3.931 26.673 1.00 87.12 224 GLY A N 1
ATOM 1834 C CA . GLY A 1 224 ? 1.099 -4.214 27.203 1.00 87.12 224 GLY A CA 1
ATOM 1835 C C . GLY A 1 224 ? 1.278 -5.600 27.828 1.00 87.12 224 GLY A C 1
ATOM 1836 O O . GLY A 1 224 ? 0.835 -6.611 27.284 1.00 87.12 224 GLY A O 1
ATOM 1837 N N . VAL A 1 225 ? 1.983 -5.683 28.960 1.00 84.56 225 VAL A N 1
ATOM 1838 C CA . VAL A 1 225 ? 2.472 -6.962 29.520 1.00 84.56 225 VAL A CA 1
ATOM 1839 C C . VAL A 1 225 ? 1.373 -7.856 30.101 1.00 84.56 225 VAL A C 1
ATOM 1841 O O . VAL A 1 225 ? 1.617 -9.020 30.416 1.00 84.56 225 VAL A O 1
ATOM 1844 N N . LEU A 1 226 ? 0.151 -7.338 30.241 1.00 82.69 226 LEU A N 1
ATOM 1845 C CA . LEU A 1 226 ? -0.993 -8.050 30.814 1.00 82.69 226 LEU A CA 1
ATOM 1846 C C . LEU A 1 226 ? -1.404 -9.313 30.043 1.00 82.69 226 LEU A C 1
ATOM 1848 O O . LEU A 1 226 ? -2.027 -10.199 30.627 1.00 82.69 226 LEU A O 1
ATOM 1852 N N . TYR A 1 227 ? -1.048 -9.394 28.759 1.00 84.62 227 TYR A N 1
ATOM 1853 C CA . TYR A 1 227 ? -1.359 -10.524 27.884 1.00 84.62 227 TYR A CA 1
ATOM 1854 C C . TYR A 1 227 ? -0.274 -11.612 27.877 1.00 84.62 227 TYR A C 1
ATOM 1856 O O . TYR A 1 227 ? -0.479 -12.691 27.315 1.00 84.62 227 TYR A O 1
ATOM 1864 N N . ILE A 1 228 ? 0.870 -11.368 28.526 1.00 79.88 228 ILE A N 1
ATOM 1865 C CA . ILE A 1 228 ? 1.940 -12.358 28.658 1.00 79.88 228 ILE A CA 1
ATOM 1866 C C . ILE A 1 228 ? 1.498 -13.425 29.666 1.00 79.88 228 ILE A C 1
ATOM 1868 O O . ILE A 1 228 ? 1.182 -13.124 30.821 1.00 79.88 228 ILE A O 1
ATOM 1872 N N . LYS A 1 229 ? 1.500 -14.696 29.244 1.00 69.81 229 LYS A N 1
ATOM 1873 C CA . LYS A 1 229 ? 1.176 -15.828 30.125 1.00 69.81 229 LYS A CA 1
ATOM 1874 C C . LYS A 1 229 ? 2.169 -15.883 31.290 1.00 69.81 229 LYS A C 1
ATOM 1876 O O . LYS A 1 229 ? 3.370 -16.034 31.086 1.00 69.81 229 LYS A O 1
ATOM 1881 N N . GLY A 1 230 ? 1.667 -15.811 32.520 1.00 69.19 230 GLY A N 1
ATOM 1882 C CA . GLY A 1 230 ? 2.498 -15.863 33.719 1.00 69.19 230 GLY A CA 1
ATOM 1883 C C . GLY A 1 230 ? 1.688 -15.896 35.012 1.00 69.19 230 GLY A C 1
ATOM 1884 O O . GLY A 1 230 ? 0.462 -15.824 35.001 1.00 69.19 230 GLY A O 1
ATOM 1885 N N . LYS A 1 231 ? 2.387 -15.986 36.150 1.00 64.50 231 LYS A N 1
ATOM 1886 C CA . LYS A 1 231 ? 1.784 -15.995 37.500 1.00 64.50 231 LYS A CA 1
ATOM 1887 C C . LYS A 1 231 ? 1.493 -14.589 38.051 1.00 64.50 231 LYS A C 1
ATOM 1889 O O . LYS A 1 231 ? 1.247 -14.438 39.247 1.00 64.50 231 LYS A O 1
ATOM 1894 N N . SER A 1 232 ? 1.565 -13.546 37.223 1.00 72.38 232 SER A N 1
ATOM 1895 C CA . SER A 1 232 ? 1.325 -12.179 37.685 1.00 72.38 232 SER A CA 1
ATOM 1896 C C . SER A 1 232 ? -0.151 -11.981 38.050 1.00 72.38 232 SER A C 1
ATOM 1898 O O . SER A 1 232 ? -1.051 -12.565 37.444 1.00 72.38 232 SER A O 1
ATOM 1900 N N . LYS A 1 233 ? -0.411 -11.128 39.049 1.00 70.44 233 LYS A N 1
ATOM 1901 C CA . LYS A 1 233 ? -1.773 -10.821 39.523 1.00 70.44 233 LYS A CA 1
ATOM 1902 C C . LYS A 1 233 ? -2.664 -10.242 38.415 1.00 70.44 233 LYS A C 1
ATOM 1904 O O . LYS A 1 233 ? -3.866 -10.489 38.401 1.00 70.44 233 LYS A O 1
ATOM 1909 N N . ILE A 1 234 ? -2.079 -9.477 37.493 1.00 73.00 234 ILE A N 1
ATOM 1910 C CA . ILE A 1 234 ? -2.787 -8.885 36.352 1.00 73.00 234 ILE A CA 1
ATOM 1911 C C . ILE A 1 234 ? -3.215 -9.988 35.372 1.00 73.00 234 ILE A C 1
ATOM 1913 O O . ILE A 1 234 ? -4.400 -10.093 35.055 1.00 73.00 234 ILE A O 1
ATOM 1917 N N . ALA A 1 235 ? -2.285 -10.861 34.966 1.00 69.38 235 ALA A N 1
ATOM 1918 C CA . ALA A 1 235 ? -2.561 -11.937 34.012 1.00 69.38 235 ALA A CA 1
ATOM 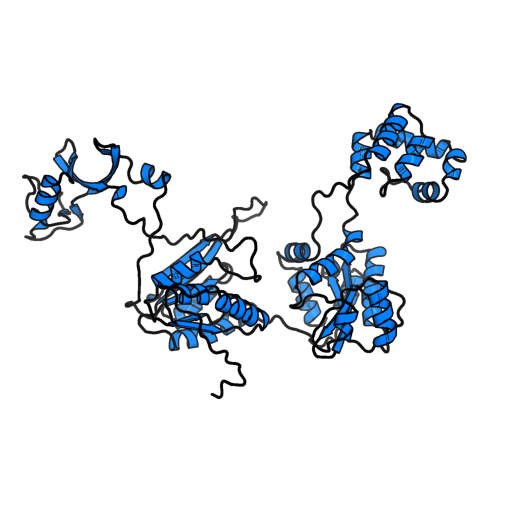1919 C C . ALA A 1 235 ? -3.596 -12.943 34.547 1.00 69.38 235 ALA A C 1
ATOM 1921 O O . ALA A 1 235 ? -4.486 -13.377 33.810 1.00 69.38 235 ALA A O 1
ATOM 1922 N N . SER A 1 236 ? -3.537 -13.278 35.843 1.00 70.31 236 SER A N 1
ATOM 1923 C CA . SER A 1 236 ? -4.513 -14.176 36.473 1.00 70.31 236 SER A CA 1
ATOM 1924 C C . SER A 1 236 ? -5.912 -13.559 36.563 1.00 70.31 236 SER A C 1
ATOM 1926 O O . SER A 1 236 ? -6.901 -14.247 36.308 1.00 70.31 236 SER A O 1
ATOM 1928 N N . THR A 1 237 ? -6.005 -12.256 36.853 1.00 71.12 237 THR A N 1
ATOM 1929 C CA . THR A 1 237 ? -7.286 -11.533 36.924 1.00 71.12 237 THR A CA 1
ATOM 1930 C C . THR A 1 237 ? -7.993 -11.516 35.569 1.00 71.12 237 THR A C 1
ATOM 1932 O O . THR A 1 237 ? -9.196 -11.753 35.501 1.00 71.12 237 THR A O 1
ATOM 1935 N N . ILE A 1 238 ? -7.246 -11.285 34.489 1.00 71.94 238 ILE A N 1
ATOM 1936 C CA . ILE A 1 238 ? -7.775 -11.252 33.120 1.00 71.94 238 ILE A CA 1
ATOM 1937 C C . ILE A 1 238 ? -8.197 -12.654 32.668 1.00 71.94 238 ILE A C 1
ATOM 1939 O O . ILE A 1 238 ? -9.318 -12.858 32.203 1.00 71.94 238 ILE A O 1
ATOM 1943 N N . SER A 1 239 ? -7.346 -13.656 32.892 1.00 65.75 239 SER A N 1
ATOM 1944 C CA . SER A 1 239 ? -7.619 -15.043 32.486 1.00 65.75 239 SER A CA 1
ATOM 1945 C C . SER A 1 239 ? -8.849 -15.651 33.190 1.00 65.75 239 SER A C 1
ATOM 1947 O O . SER A 1 239 ? -9.507 -16.547 32.646 1.00 65.75 239 SER A O 1
ATOM 1949 N N . GLY A 1 240 ? -9.189 -15.144 34.382 1.00 61.72 240 GLY A N 1
ATOM 1950 C CA . GLY A 1 240 ? -10.335 -15.564 35.193 1.00 61.72 240 GLY A CA 1
ATOM 1951 C C . GLY A 1 240 ? -11.698 -14.986 34.783 1.00 61.72 240 GLY A C 1
ATOM 1952 O O . GLY A 1 240 ? -12.718 -15.430 35.306 1.00 61.72 240 GLY A O 1
ATOM 1953 N N . CYS A 1 241 ? -11.771 -14.031 33.849 1.00 62.03 241 CYS A N 1
ATOM 1954 C CA . CYS A 1 241 ? -13.051 -13.497 33.370 1.00 62.03 241 CYS A CA 1
ATOM 1955 C C . CYS A 1 241 ? -13.724 -14.485 32.400 1.00 62.03 241 CYS A C 1
ATOM 1957 O O . CYS A 1 241 ? -13.265 -14.650 31.273 1.00 62.03 241 CYS A O 1
ATOM 1959 N N . ILE A 1 242 ? -14.800 -15.158 32.831 1.00 53.47 242 ILE A N 1
ATOM 1960 C CA . ILE A 1 242 ? -15.474 -16.236 32.069 1.00 53.47 242 ILE A CA 1
ATOM 1961 C C . ILE A 1 242 ? -16.741 -15.746 31.327 1.00 53.47 242 ILE A C 1
ATOM 1963 O O . ILE A 1 242 ? -17.026 -16.234 30.241 1.00 53.47 242 ILE A O 1
ATOM 1967 N N . ASN A 1 243 ? -17.439 -14.714 31.821 1.00 54.66 243 ASN A N 1
ATOM 1968 C CA . ASN A 1 243 ? -18.797 -14.349 31.362 1.00 54.66 243 ASN A CA 1
ATOM 1969 C C . ASN A 1 243 ? -18.861 -13.143 30.389 1.00 54.66 243 ASN A C 1
ATOM 1971 O O . ASN A 1 243 ? -19.720 -12.277 30.537 1.00 54.66 243 ASN A O 1
ATOM 1975 N N . GLY A 1 244 ? -17.934 -13.016 29.434 1.00 53.12 244 GLY A N 1
ATOM 1976 C CA . GLY A 1 244 ? -17.934 -11.877 28.496 1.00 53.12 244 GLY A CA 1
ATOM 1977 C C . GLY A 1 244 ? -18.931 -12.032 27.341 1.00 53.12 244 GLY A C 1
ATOM 1978 O O . GLY A 1 244 ? -18.927 -13.069 26.686 1.00 53.12 244 GLY A O 1
ATOM 1979 N N . ILE A 1 245 ? -19.721 -10.992 27.055 1.00 46.06 245 ILE A N 1
ATOM 1980 C CA . ILE A 1 245 ? -20.578 -10.886 25.858 1.00 46.06 245 ILE A CA 1
ATOM 1981 C C . ILE A 1 245 ? -19.861 -10.027 24.803 1.00 46.06 245 ILE A C 1
ATOM 1983 O O . ILE A 1 245 ? -19.206 -9.042 25.141 1.00 46.06 245 ILE A O 1
ATOM 1987 N N . VAL A 1 246 ? -19.968 -10.436 23.535 1.00 39.00 246 VAL A N 1
ATOM 1988 C CA . 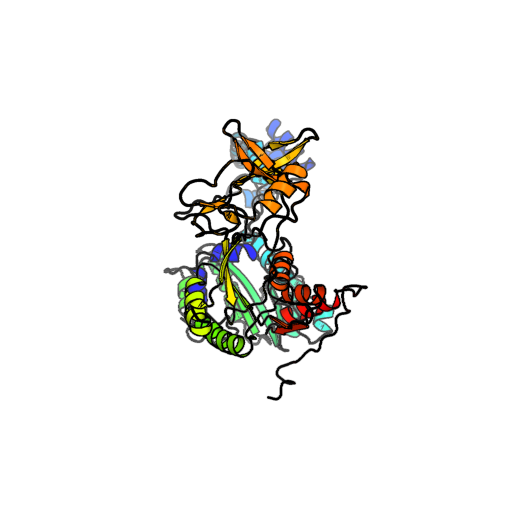VAL A 1 246 ? -19.347 -9.820 22.349 1.00 39.00 246 VAL A CA 1
ATOM 1989 C C . VAL A 1 246 ? -19.824 -8.376 22.146 1.00 39.00 246 VAL A C 1
ATOM 1991 O O . VAL A 1 246 ? -21.028 -8.137 22.127 1.00 39.00 246 VAL A O 1
ATOM 1994 N N . ALA A 1 247 ? -18.893 -7.436 21.936 1.00 35.06 247 ALA A N 1
ATOM 1995 C CA . ALA A 1 247 ? -19.208 -6.051 21.561 1.00 35.06 247 ALA A CA 1
ATOM 1996 C C . ALA A 1 247 ? -18.897 -5.730 20.082 1.00 35.06 247 ALA A C 1
ATOM 1998 O O . ALA A 1 247 ? -19.615 -4.930 19.491 1.00 35.06 247 ALA A O 1
ATOM 1999 N N . TYR A 1 248 ? -17.860 -6.345 19.490 1.00 32.34 248 TYR A N 1
ATOM 2000 C CA . TYR A 1 248 ? -17.435 -6.157 18.090 1.00 32.34 248 TYR A CA 1
ATOM 2001 C C . TYR A 1 248 ? -16.460 -7.285 17.666 1.00 32.34 248 TYR A C 1
ATOM 2003 O O . TYR A 1 248 ? -15.691 -7.742 18.514 1.00 32.34 248 TYR A O 1
ATOM 2011 N N . LYS A 1 249 ? -16.485 -7.762 16.405 1.00 36.88 249 LYS A N 1
ATOM 2012 C CA . LYS A 1 249 ? -15.647 -8.878 15.894 1.00 36.88 249 LYS A CA 1
ATOM 2013 C C . LYS A 1 249 ? -14.987 -8.516 14.561 1.00 36.88 249 LYS A C 1
ATOM 2015 O O . LYS A 1 249 ? -15.696 -8.320 13.582 1.00 36.88 249 LYS A O 1
ATOM 2020 N N . ASP A 1 250 ? -13.659 -8.559 14.503 1.00 37.56 250 ASP A N 1
ATOM 2021 C CA . ASP A 1 250 ? -12.916 -8.618 13.237 1.00 37.56 250 ASP A CA 1
ATOM 2022 C C . ASP A 1 250 ? -12.686 -10.102 12.884 1.00 37.56 250 ASP A C 1
ATOM 2024 O O . ASP A 1 250 ? -12.170 -10.867 13.706 1.00 37.56 250 ASP A O 1
ATOM 2028 N N . THR A 1 251 ? -13.261 -10.570 11.773 1.00 44.53 251 THR A N 1
ATOM 2029 C CA . THR A 1 251 ? -13.966 -11.870 11.773 1.00 44.53 251 THR A CA 1
ATOM 2030 C C . THR A 1 251 ? -13.272 -13.039 11.073 1.00 44.53 251 THR A C 1
ATOM 2032 O O . THR A 1 251 ? -13.712 -14.161 11.309 1.00 44.53 251 THR A O 1
ATOM 2035 N N . LEU A 1 252 ? -12.237 -12.841 10.249 1.00 52.38 252 LEU A N 1
ATOM 2036 C CA . LEU A 1 252 ? -11.787 -13.882 9.306 1.00 52.38 252 LEU A CA 1
ATOM 2037 C C . LEU A 1 252 ? -10.277 -14.156 9.402 1.00 52.38 252 LEU A C 1
ATOM 2039 O O . LEU A 1 252 ? -9.459 -13.257 9.208 1.00 52.38 252 LEU A O 1
ATOM 2043 N N . LYS A 1 253 ? -9.892 -15.406 9.699 1.00 56.06 253 LYS A N 1
ATOM 2044 C CA . LYS A 1 253 ? -8.494 -15.881 9.721 1.00 56.06 253 LYS A CA 1
ATOM 2045 C C . LYS A 1 253 ? -8.410 -17.301 9.165 1.00 56.06 253 LYS A C 1
ATOM 2047 O O . LYS A 1 253 ? -9.301 -18.101 9.413 1.00 56.06 253 LYS A O 1
ATOM 2052 N N . GLY A 1 254 ? -7.300 -17.622 8.498 1.00 68.69 254 GLY A N 1
ATOM 2053 C CA . GLY A 1 254 ? -7.048 -18.974 7.988 1.00 68.69 254 GLY A CA 1
ATOM 2054 C C . GLY A 1 254 ? -8.117 -19.404 6.987 1.00 68.69 254 GLY A C 1
ATOM 2055 O O . GLY A 1 254 ? -8.423 -18.650 6.065 1.00 68.69 254 GLY A O 1
ATOM 2056 N N . ASP A 1 255 ? -8.688 -20.584 7.202 1.00 74.06 255 ASP A N 1
ATOM 2057 C CA . ASP A 1 255 ? -9.656 -21.218 6.304 1.00 74.06 255 ASP A CA 1
ATOM 2058 C C . ASP A 1 255 ? -10.921 -20.363 6.110 1.00 74.06 255 ASP A C 1
ATOM 2060 O O . ASP A 1 255 ? -11.386 -20.220 4.984 1.00 74.06 255 ASP A O 1
ATOM 2064 N N . ASP A 1 256 ? -11.401 -19.678 7.158 1.00 74.50 256 ASP A N 1
ATOM 2065 C CA . ASP A 1 256 ? -12.573 -18.788 7.072 1.00 74.50 256 ASP A CA 1
ATOM 2066 C C . ASP A 1 256 ? -12.354 -17.632 6.081 1.00 74.50 256 ASP A C 1
ATOM 2068 O O . ASP A 1 256 ? -13.271 -17.215 5.378 1.00 74.50 256 ASP A O 1
ATOM 2072 N N . PHE A 1 257 ? -11.129 -17.094 6.014 1.00 79.19 257 PHE A N 1
ATOM 2073 C CA . PHE A 1 257 ? -10.788 -16.041 5.054 1.00 79.19 257 PHE A CA 1
ATOM 2074 C C . PHE A 1 257 ? -10.727 -16.584 3.623 1.00 79.19 257 PHE A C 1
ATOM 2076 O O . PHE A 1 257 ? -11.160 -15.911 2.687 1.00 79.19 257 PHE A O 1
ATOM 2083 N N . ILE A 1 258 ? -10.189 -17.794 3.458 1.00 86.06 258 ILE A N 1
ATOM 2084 C CA . ILE A 1 258 ? -10.113 -18.452 2.154 1.00 86.06 258 ILE A CA 1
ATOM 2085 C C . ILE A 1 258 ? -11.516 -18.748 1.631 1.00 86.06 258 ILE A C 1
ATOM 2087 O O . ILE A 1 258 ? -11.794 -18.424 0.480 1.00 86.06 258 ILE A O 1
ATOM 2091 N N . GLU A 1 259 ? -12.415 -19.271 2.466 1.00 89.94 259 GLU A N 1
ATOM 2092 C CA . GLU A 1 259 ? -13.792 -19.549 2.051 1.00 89.94 259 GLU A CA 1
ATOM 2093 C C . GLU A 1 259 ? -14.605 -18.280 1.799 1.00 89.94 259 GLU A C 1
ATOM 2095 O O . GLU A 1 259 ? -15.273 -18.172 0.772 1.00 89.94 259 GLU A O 1
ATOM 2100 N N . PHE A 1 260 ? -14.445 -17.251 2.636 1.00 88.62 260 PHE A N 1
ATOM 2101 C CA . PHE A 1 260 ? -15.010 -15.927 2.368 1.00 88.62 260 PHE A CA 1
ATOM 2102 C C . PHE A 1 260 ? -14.620 -15.394 0.979 1.00 88.62 260 PHE A C 1
ATOM 2104 O O . PHE A 1 260 ? -15.437 -14.786 0.277 1.00 88.62 260 PHE A O 1
ATOM 2111 N N . LEU A 1 261 ? -13.362 -15.597 0.582 1.00 92.75 261 LEU A N 1
ATOM 2112 C CA . LEU A 1 261 ? -12.872 -15.180 -0.722 1.00 92.75 261 LEU A CA 1
ATOM 2113 C C . LEU A 1 261 ? -13.370 -16.114 -1.833 1.00 92.75 261 LEU A C 1
ATOM 2115 O O . LEU A 1 261 ? -13.780 -15.619 -2.880 1.00 92.75 261 LEU A O 1
ATOM 2119 N N . ARG A 1 262 ? -13.392 -17.434 -1.603 1.00 95.00 262 ARG A N 1
ATOM 2120 C CA . ARG A 1 262 ? -13.874 -18.446 -2.554 1.00 95.00 262 ARG A CA 1
ATOM 2121 C C . ARG A 1 262 ? -15.295 -18.145 -3.012 1.00 95.00 262 ARG A C 1
ATOM 2123 O O . ARG A 1 262 ? -15.522 -18.057 -4.215 1.00 95.00 262 ARG A O 1
ATOM 2130 N N . GLU A 1 263 ? -16.221 -17.931 -2.077 1.00 95.31 263 GLU A N 1
ATOM 2131 C CA . GLU A 1 263 ? -17.629 -17.631 -2.382 1.00 95.31 263 GLU A CA 1
ATOM 2132 C C . GLU A 1 263 ? -17.758 -16.450 -3.354 1.00 95.31 263 GLU A C 1
ATOM 2134 O O . GLU A 1 263 ? -18.507 -16.497 -4.329 1.00 95.31 263 GLU A O 1
ATOM 2139 N N . ARG A 1 264 ? -16.965 -15.397 -3.130 1.00 95.56 264 ARG A N 1
ATOM 2140 C CA . ARG A 1 264 ? -16.945 -14.202 -3.983 1.00 95.56 264 ARG A CA 1
ATOM 2141 C C . ARG A 1 264 ? -16.277 -14.470 -5.321 1.00 95.56 264 ARG A C 1
ATOM 2143 O O . ARG A 1 264 ? -16.788 -14.025 -6.341 1.00 95.56 264 ARG A O 1
ATOM 2150 N N . LEU A 1 265 ? -15.161 -15.196 -5.339 1.00 97.62 265 LEU A N 1
ATOM 2151 C CA . LEU A 1 265 ? -14.444 -15.528 -6.569 1.00 97.62 265 LEU A CA 1
ATOM 2152 C C . LEU A 1 265 ? -15.294 -16.371 -7.522 1.00 97.62 265 LEU A C 1
ATOM 2154 O O . LEU A 1 265 ? -15.219 -16.147 -8.727 1.00 97.62 265 LEU A O 1
ATOM 2158 N N . VAL A 1 266 ? -16.139 -17.270 -7.006 1.00 97.88 266 VAL A N 1
ATOM 2159 C CA . VAL A 1 266 ? -17.111 -18.018 -7.822 1.00 97.88 266 VAL A CA 1
ATOM 2160 C C . VAL A 1 266 ? -18.082 -17.059 -8.513 1.00 97.88 266 VAL A C 1
ATOM 2162 O O . VAL A 1 266 ? -18.243 -17.117 -9.730 1.00 97.88 266 VAL A O 1
ATOM 2165 N N . LEU A 1 267 ? -18.676 -16.122 -7.768 1.00 97.31 267 LEU A N 1
ATOM 2166 C CA . LEU A 1 267 ? -19.592 -15.126 -8.335 1.00 97.31 267 LEU A CA 1
ATOM 2167 C C . LEU A 1 267 ? -18.890 -14.211 -9.345 1.00 97.31 267 LEU A C 1
ATOM 2169 O O . LEU A 1 267 ? -19.418 -13.953 -10.423 1.00 97.31 267 LEU A O 1
ATOM 2173 N N . LEU A 1 268 ? -17.676 -13.757 -9.030 1.00 97.62 268 LEU A N 1
ATOM 2174 C CA . LEU A 1 268 ? -16.871 -12.939 -9.935 1.00 97.62 268 LEU A CA 1
ATOM 2175 C C . LEU A 1 268 ? -16.535 -13.695 -11.219 1.00 97.62 268 LEU A C 1
ATOM 2177 O O . LEU A 1 268 ? -16.618 -13.112 -12.292 1.00 97.62 268 LEU A O 1
ATOM 2181 N N . ASN A 1 269 ? -16.213 -14.988 -11.137 1.00 97.38 269 ASN A N 1
ATOM 2182 C CA . ASN A 1 269 ? -16.005 -15.819 -12.315 1.00 97.38 269 ASN A CA 1
ATOM 2183 C C . ASN A 1 269 ? -17.277 -15.903 -13.168 1.00 97.38 269 ASN A C 1
ATOM 2185 O O . ASN A 1 269 ? -17.182 -15.771 -14.384 1.00 97.38 269 ASN A O 1
ATOM 2189 N N . MET A 1 270 ? -18.455 -16.071 -12.559 1.00 96.62 270 MET A N 1
ATOM 2190 C CA . MET A 1 270 ? -19.734 -16.110 -13.284 1.00 96.62 270 MET A CA 1
ATOM 2191 C C . MET A 1 270 ? -20.068 -14.785 -13.984 1.00 96.62 270 MET A C 1
ATOM 2193 O O . MET A 1 270 ? -20.654 -14.802 -15.062 1.00 96.62 270 MET A O 1
ATOM 2197 N N . LEU A 1 271 ? -19.699 -13.651 -13.384 1.00 96.50 271 LEU A N 1
ATOM 2198 C CA . LEU A 1 271 ? -19.933 -12.312 -13.939 1.00 96.50 271 LEU A CA 1
ATOM 2199 C C . LEU A 1 271 ? -18.872 -11.885 -14.966 1.00 96.50 271 LEU A C 1
ATOM 2201 O O . LEU A 1 271 ? -19.118 -10.984 -15.769 1.00 96.50 271 LEU A O 1
ATOM 2205 N N . LEU A 1 272 ? -17.681 -12.487 -14.925 1.00 97.31 272 LEU A N 1
ATOM 2206 C CA . LEU A 1 272 ? -16.566 -12.121 -15.790 1.00 97.31 272 LEU A CA 1
ATOM 2207 C C . LEU A 1 272 ? -16.832 -12.562 -17.236 1.00 97.31 272 LEU A C 1
ATOM 2209 O O . LEU A 1 272 ? -17.054 -13.740 -17.506 1.00 97.31 272 LEU A O 1
ATOM 2213 N N . SER A 1 273 ? -16.754 -11.606 -18.163 1.00 97.00 273 SER A N 1
ATOM 2214 C CA . SER A 1 273 ? -16.838 -11.852 -19.609 1.00 97.00 273 SER A CA 1
ATOM 2215 C C . SER A 1 273 ? -15.750 -12.816 -20.093 1.00 97.00 273 SER A C 1
ATOM 2217 O O . SER A 1 273 ? -14.644 -12.809 -19.553 1.00 97.00 273 SER A O 1
ATOM 2219 N N . ASP A 1 274 ? -16.015 -13.569 -21.164 1.00 97.12 274 ASP A N 1
ATOM 2220 C CA . ASP A 1 274 ? -15.056 -14.504 -21.779 1.00 97.12 274 ASP A CA 1
ATOM 2221 C C . ASP A 1 274 ? -13.756 -13.833 -22.243 1.00 97.12 274 ASP A C 1
ATOM 2223 O O . ASP A 1 274 ? -12.706 -14.475 -22.273 1.00 97.12 274 ASP A O 1
ATOM 2227 N N . ILE A 1 275 ? -13.807 -12.532 -22.548 1.00 97.56 275 ILE A N 1
ATOM 2228 C CA . ILE A 1 275 ? -12.636 -11.712 -22.909 1.00 97.56 275 ILE A CA 1
ATOM 2229 C C . ILE A 1 275 ? -12.048 -10.926 -21.723 1.00 97.56 275 ILE A C 1
ATOM 2231 O O . ILE A 1 275 ? -11.167 -10.081 -21.897 1.00 97.56 275 ILE A O 1
ATOM 2235 N N . GLY A 1 276 ? -12.585 -11.155 -20.524 1.00 97.62 276 GLY A N 1
ATOM 2236 C CA . GLY A 1 276 ? -12.276 -10.430 -19.301 1.00 97.62 276 GLY A CA 1
ATOM 2237 C C . GLY A 1 276 ? -11.102 -11.007 -18.514 1.00 97.62 276 GLY A C 1
ATOM 2238 O O . GLY A 1 276 ? -10.681 -12.153 -18.692 1.00 97.62 276 GLY A O 1
ATOM 2239 N N . SER A 1 277 ? -10.619 -10.184 -17.588 1.00 98.12 277 SER A N 1
ATOM 2240 C CA . SER A 1 277 ? -9.467 -10.454 -16.733 1.00 98.12 277 SER A CA 1
ATOM 2241 C C . SER A 1 277 ? -9.761 -10.089 -15.283 1.00 98.12 277 SER A C 1
ATOM 2243 O O . SER A 1 277 ? -10.494 -9.138 -15.016 1.00 98.12 277 SER A O 1
ATOM 2245 N N . ILE A 1 278 ? -9.150 -10.811 -14.346 1.00 98.38 278 ILE A N 1
ATOM 2246 C CA . ILE A 1 278 ? -9.220 -10.545 -12.908 1.00 98.38 278 ILE A CA 1
ATOM 2247 C C . ILE A 1 278 ? -7.813 -10.405 -12.321 1.00 98.38 278 ILE A C 1
ATOM 2249 O O . ILE A 1 278 ? -6.900 -11.171 -12.636 1.00 98.38 278 ILE A O 1
ATOM 2253 N N . TYR A 1 279 ? -7.660 -9.412 -11.445 1.00 98.38 279 TYR A N 1
ATOM 2254 C CA . TYR A 1 279 ? -6.435 -9.130 -10.705 1.00 98.38 279 TYR A CA 1
ATOM 2255 C C . TYR A 1 279 ? -6.730 -9.184 -9.212 1.00 98.38 279 TYR A C 1
ATOM 2257 O O . TYR A 1 279 ? -7.631 -8.495 -8.738 1.00 98.38 279 TYR A O 1
ATOM 2265 N N . LEU A 1 280 ? -5.960 -9.974 -8.467 1.00 97.75 280 LEU A N 1
ATOM 2266 C CA . LEU A 1 280 ? -6.135 -10.137 -7.027 1.00 97.75 280 LEU A CA 1
ATOM 2267 C C . LEU A 1 280 ? -4.838 -9.804 -6.295 1.00 97.75 280 LEU A C 1
ATOM 2269 O O . LEU A 1 280 ? -3.864 -10.552 -6.356 1.00 97.75 280 LEU A O 1
ATOM 2273 N N . HIS A 1 281 ? -4.832 -8.672 -5.589 1.00 95.38 281 HIS A N 1
ATOM 2274 C CA . HIS A 1 281 ? -3.718 -8.253 -4.736 1.00 95.38 281 HIS A CA 1
ATOM 2275 C C . HIS A 1 281 ? -3.806 -8.904 -3.354 1.00 95.38 281 HIS A C 1
ATOM 2277 O O . HIS A 1 281 ? -4.838 -8.825 -2.690 1.00 95.38 281 HIS A O 1
ATOM 2283 N N . ILE A 1 282 ? -2.715 -9.524 -2.901 1.00 92.06 282 ILE A N 1
ATOM 2284 C CA . ILE A 1 282 ? -2.666 -10.221 -1.614 1.00 92.06 282 ILE A CA 1
ATOM 2285 C C . ILE A 1 282 ? -1.241 -10.265 -1.041 1.00 92.06 282 ILE A C 1
ATOM 2287 O O . ILE A 1 282 ? -0.244 -10.209 -1.764 1.00 92.06 282 ILE A O 1
ATOM 2291 N N . ASP A 1 283 ? -1.116 -10.367 0.286 1.00 86.38 283 ASP A N 1
ATOM 2292 C CA . ASP A 1 283 ? 0.187 -10.587 0.922 1.00 86.38 283 ASP A CA 1
ATOM 2293 C C . ASP A 1 283 ? 0.709 -12.007 0.646 1.00 86.38 283 ASP A C 1
ATOM 2295 O O . ASP A 1 283 ? -0.037 -12.991 0.664 1.00 86.38 283 ASP A O 1
ATOM 2299 N N . TYR A 1 284 ? 2.026 -12.117 0.457 1.00 82.12 284 TYR A N 1
ATOM 2300 C CA . TYR A 1 284 ? 2.705 -13.369 0.108 1.00 82.12 284 TYR A CA 1
ATOM 2301 C C . TYR A 1 284 ? 2.450 -14.520 1.096 1.00 82.12 284 TYR A C 1
ATOM 2303 O O . TYR A 1 284 ? 2.550 -15.682 0.715 1.00 82.12 284 TYR A O 1
ATOM 2311 N N . LYS A 1 285 ? 2.126 -14.230 2.367 1.00 82.75 285 LYS A N 1
ATOM 2312 C CA . LYS A 1 285 ? 1.878 -15.271 3.378 1.00 82.75 285 LYS A CA 1
ATOM 2313 C C . LYS A 1 285 ? 0.654 -16.127 3.070 1.00 82.75 285 LYS A C 1
ATOM 2315 O O . LYS A 1 285 ? 0.638 -17.289 3.466 1.00 82.75 285 LYS A O 1
ATOM 2320 N N . ILE A 1 286 ? -0.364 -15.547 2.431 1.00 85.00 286 ILE A N 1
ATOM 2321 C CA . ILE A 1 286 ? -1.625 -16.241 2.140 1.00 85.00 286 ILE A CA 1
ATOM 2322 C C . ILE A 1 286 ? -1.891 -16.400 0.641 1.00 85.00 286 ILE A C 1
ATOM 2324 O O . ILE A 1 286 ? -2.689 -17.247 0.248 1.00 85.00 286 ILE A O 1
ATOM 2328 N N . GLY A 1 287 ? -1.183 -15.647 -0.205 1.00 88.75 287 GLY A N 1
ATOM 2329 C CA . GLY A 1 287 ? -1.426 -15.641 -1.643 1.00 88.75 287 GLY A CA 1
ATOM 2330 C C . GLY A 1 287 ? -1.230 -16.986 -2.343 1.00 88.75 287 GLY A C 1
ATOM 2331 O O . GLY A 1 287 ? -1.924 -17.252 -3.316 1.00 88.75 287 GLY A O 1
ATOM 2332 N N . HIS A 1 288 ? -0.391 -17.885 -1.819 1.00 90.94 288 HIS A N 1
ATOM 2333 C CA . HIS A 1 288 ? -0.268 -19.245 -2.359 1.00 90.94 288 HIS A CA 1
ATOM 2334 C C . HIS A 1 288 ? -1.536 -20.091 -2.154 1.00 90.94 288 HIS A C 1
ATOM 2336 O O . HIS A 1 288 ? -1.906 -20.854 -3.038 1.00 90.94 288 HIS A O 1
ATOM 2342 N N . TYR A 1 289 ? -2.230 -19.932 -1.024 1.00 91.56 289 TYR A N 1
ATOM 2343 C CA . TYR A 1 289 ? -3.498 -20.629 -0.781 1.00 91.56 289 TYR A CA 1
ATOM 2344 C C . TYR A 1 289 ? -4.613 -20.038 -1.644 1.00 91.56 289 TYR A C 1
ATOM 2346 O O . TYR A 1 289 ? -5.379 -20.774 -2.256 1.00 91.56 289 TYR A O 1
ATOM 2354 N N . VAL A 1 290 ? -4.644 -18.708 -1.769 1.00 94.75 290 VAL A N 1
ATOM 2355 C CA . VAL A 1 290 ? -5.575 -18.013 -2.671 1.00 94.75 290 VAL A CA 1
ATOM 2356 C C . VAL A 1 290 ? -5.349 -18.431 -4.125 1.00 94.75 290 VAL A C 1
ATOM 2358 O O . VAL A 1 290 ? -6.312 -18.647 -4.850 1.00 94.75 290 VAL A O 1
ATOM 2361 N N . LYS A 1 291 ? -4.093 -18.618 -4.543 1.00 96.44 291 LYS A N 1
ATOM 2362 C CA . LYS A 1 291 ? -3.743 -19.095 -5.883 1.00 96.44 291 LYS A CA 1
ATOM 2363 C C . LYS A 1 291 ? -4.353 -20.463 -6.190 1.00 96.44 291 LYS A C 1
ATOM 2365 O O . LYS A 1 291 ? -4.925 -20.622 -7.259 1.00 96.44 291 LYS A O 1
ATOM 2370 N N . ILE A 1 292 ? -4.291 -21.408 -5.252 1.00 96.25 292 ILE A N 1
ATOM 2371 C CA . ILE A 1 292 ? -4.910 -22.733 -5.420 1.00 96.25 292 ILE A CA 1
ATOM 2372 C C . ILE A 1 292 ? -6.425 -22.598 -5.626 1.00 96.25 292 ILE A C 1
ATOM 2374 O O . ILE A 1 292 ? -6.985 -23.230 -6.515 1.00 96.25 292 ILE A O 1
ATOM 2378 N N . VAL A 1 293 ? -7.083 -21.732 -4.851 1.00 96.81 293 VAL A N 1
ATOM 2379 C CA . VAL A 1 293 ? -8.522 -21.469 -5.011 1.00 96.81 293 VAL A CA 1
ATOM 2380 C C . VAL A 1 293 ? -8.833 -20.810 -6.356 1.00 96.81 293 VAL A C 1
ATOM 2382 O O . VAL A 1 293 ? -9.809 -21.163 -7.009 1.00 96.81 293 VAL A O 1
ATOM 2385 N N . MET A 1 294 ? -7.998 -19.874 -6.810 1.00 98.19 294 MET A N 1
ATOM 2386 C CA . MET A 1 294 ? -8.163 -19.267 -8.131 1.00 98.19 294 MET A CA 1
ATOM 2387 C C . MET A 1 294 ? -7.914 -20.266 -9.267 1.00 98.19 294 MET A C 1
ATOM 2389 O O . MET A 1 294 ? -8.629 -20.205 -10.259 1.00 98.19 294 MET A O 1
ATOM 2393 N N . ASP A 1 295 ? -6.971 -21.204 -9.129 1.00 98.31 295 ASP A N 1
ATOM 2394 C CA . ASP A 1 295 ? -6.774 -22.292 -10.100 1.00 98.31 295 ASP A CA 1
ATOM 2395 C C . ASP A 1 295 ? -8.019 -23.169 -10.227 1.00 98.31 295 ASP A C 1
ATOM 2397 O O . ASP A 1 295 ? -8.414 -23.515 -11.335 1.00 98.31 295 ASP A O 1
ATOM 2401 N N . GLU A 1 296 ? -8.654 -23.497 -9.102 1.00 97.94 296 GLU A N 1
ATOM 2402 C CA . GLU A 1 296 ? -9.886 -24.289 -9.073 1.00 97.94 296 GLU A CA 1
ATOM 2403 C C . GLU A 1 296 ? -11.057 -23.565 -9.758 1.00 97.94 296 GLU A C 1
ATOM 2405 O O . GLU A 1 296 ? -11.829 -24.187 -10.483 1.00 97.94 296 GLU A O 1
ATOM 2410 N N . ILE A 1 297 ? -11.186 -22.250 -9.550 1.00 98.06 297 ILE A N 1
ATOM 2411 C CA . ILE A 1 297 ? -12.330 -21.458 -10.032 1.00 98.06 297 ILE A CA 1
ATOM 2412 C C . ILE A 1 297 ? -12.146 -20.966 -11.474 1.00 98.06 297 ILE A C 1
ATOM 2414 O O . ILE A 1 297 ? -13.099 -20.947 -12.253 1.00 98.06 297 ILE A O 1
ATOM 2418 N N . PHE A 1 298 ? -10.947 -20.499 -11.826 1.00 97.56 298 PHE A N 1
ATOM 2419 C CA . PHE A 1 298 ? -10.661 -19.882 -13.125 1.00 97.56 298 PHE A CA 1
ATOM 2420 C C . PHE A 1 298 ? -9.976 -20.838 -14.105 1.00 97.56 298 PHE A C 1
ATOM 2422 O O . PHE A 1 298 ? -9.940 -20.529 -15.292 1.00 97.56 298 PHE A O 1
ATOM 2429 N N . GLY A 1 299 ? -9.471 -21.983 -13.643 1.00 97.06 299 GLY A N 1
ATOM 2430 C CA . GLY A 1 299 ? -8.684 -22.914 -14.448 1.00 97.06 299 GLY A CA 1
ATOM 2431 C C . GLY A 1 299 ? -7.196 -22.566 -14.421 1.00 97.06 299 GLY A C 1
ATOM 2432 O O . GLY A 1 299 ? -6.798 -21.408 -14.584 1.00 97.06 299 GLY A O 1
ATOM 2433 N N . ILE A 1 300 ? -6.352 -23.579 -14.222 1.00 97.56 300 ILE A N 1
ATOM 2434 C CA . ILE A 1 300 ? -4.890 -23.422 -14.155 1.00 97.56 300 ILE A CA 1
ATOM 2435 C C . ILE A 1 300 ? -4.304 -22.911 -15.479 1.00 97.56 300 ILE A C 1
ATOM 2437 O O . ILE A 1 300 ? -3.327 -22.167 -15.488 1.00 97.56 300 ILE A O 1
ATOM 2441 N N . GLU A 1 301 ? -4.925 -23.275 -16.597 1.00 97.06 301 GLU A N 1
ATOM 2442 C CA . GLU A 1 301 ? -4.580 -22.856 -17.953 1.00 97.06 301 GLU A CA 1
ATOM 2443 C C . GLU A 1 301 ? -4.825 -21.362 -18.201 1.00 97.06 301 GLU A C 1
ATOM 2445 O O . GLU A 1 301 ? -4.153 -20.752 -19.032 1.00 97.06 301 GLU A O 1
ATOM 2450 N N . ASN A 1 302 ? -5.739 -20.759 -17.439 1.00 97.94 302 ASN A N 1
ATOM 2451 C CA . ASN A 1 302 ? -6.084 -19.346 -17.549 1.00 97.94 302 ASN A CA 1
ATOM 2452 C C . ASN A 1 302 ? -5.257 -18.449 -16.617 1.00 97.94 302 ASN A C 1
ATOM 2454 O O . ASN A 1 302 ? -5.442 -17.226 -16.598 1.00 97.94 302 ASN A O 1
ATOM 2458 N N . PHE A 1 303 ? -4.330 -19.031 -15.850 1.00 98.25 303 PHE A N 1
ATOM 2459 C CA . PHE A 1 303 ? -3.346 -18.271 -15.094 1.00 98.25 303 PHE A CA 1
ATOM 2460 C C . PHE A 1 303 ? -2.378 -17.569 -16.049 1.00 98.25 303 PHE A C 1
ATOM 2462 O O . PHE A 1 303 ? -1.743 -18.204 -16.892 1.00 98.25 303 PHE A O 1
ATOM 2469 N N . ARG A 1 304 ? -2.235 -16.249 -15.904 1.00 97.31 304 ARG A N 1
ATOM 2470 C CA . ARG A 1 304 ? -1.376 -15.443 -16.781 1.00 97.31 304 ARG A CA 1
ATOM 2471 C C . ARG A 1 304 ? -0.082 -15.043 -16.116 1.00 97.31 304 ARG A C 1
ATOM 2473 O O . ARG A 1 304 ? 0.967 -15.149 -16.747 1.00 97.31 304 ARG A O 1
ATOM 2480 N N . ASN A 1 305 ? -0.142 -14.561 -14.874 1.00 96.12 305 ASN A N 1
ATOM 2481 C CA . ASN A 1 305 ? 1.071 -14.168 -14.169 1.00 96.12 305 ASN A CA 1
ATOM 2482 C C . ASN A 1 305 ? 0.904 -13.997 -12.650 1.00 96.12 305 ASN A C 1
ATOM 2484 O O . ASN A 1 305 ? -0.184 -13.690 -12.160 1.00 96.12 305 ASN A O 1
ATOM 2488 N N . ASP A 1 306 ? 2.017 -14.117 -11.923 1.00 95.69 306 ASP A N 1
ATOM 2489 C CA . ASP A 1 306 ? 2.186 -13.634 -10.547 1.00 95.69 306 ASP A CA 1
ATOM 2490 C C . ASP A 1 306 ? 3.055 -12.373 -10.591 1.00 95.69 306 ASP A C 1
ATOM 2492 O O . ASP A 1 306 ? 4.275 -12.431 -10.756 1.00 95.69 306 ASP A O 1
ATOM 2496 N N . ILE A 1 307 ? 2.409 -11.215 -10.473 1.00 97.00 307 ILE A N 1
ATOM 2497 C CA . ILE A 1 307 ? 3.080 -9.922 -10.526 1.00 97.00 307 ILE A CA 1
ATOM 2498 C C . ILE A 1 307 ? 3.583 -9.579 -9.122 1.00 97.00 307 ILE A C 1
ATOM 2500 O O . ILE A 1 307 ? 2.812 -9.349 -8.187 1.00 97.00 307 ILE A O 1
ATOM 2504 N N . THR A 1 308 ? 4.902 -9.478 -8.982 1.00 96.44 308 THR A N 1
ATOM 2505 C CA . THR A 1 308 ? 5.555 -9.026 -7.757 1.00 96.44 308 THR A CA 1
ATOM 2506 C C . THR A 1 308 ? 5.456 -7.511 -7.649 1.00 96.44 308 THR A C 1
ATOM 2508 O O . THR A 1 308 ? 6.048 -6.780 -8.441 1.00 96.44 308 THR A O 1
ATOM 2511 N N . ARG A 1 309 ? 4.805 -7.013 -6.598 1.00 95.00 309 ARG A N 1
ATOM 2512 C CA . ARG A 1 309 ? 4.789 -5.583 -6.286 1.00 95.00 309 ARG A CA 1
ATOM 2513 C C . ARG A 1 309 ? 5.730 -5.272 -5.124 1.00 95.00 309 ARG A C 1
ATOM 2515 O O . ARG A 1 309 ? 5.655 -5.866 -4.051 1.00 95.00 309 ARG A O 1
ATOM 2522 N N . VAL A 1 310 ? 6.621 -4.303 -5.322 1.00 93.81 310 VAL A N 1
ATOM 2523 C CA . VAL A 1 310 ? 7.529 -3.797 -4.285 1.00 93.81 310 VAL A CA 1
ATOM 2524 C C . VAL A 1 310 ? 6.795 -2.754 -3.441 1.00 93.81 310 VAL A C 1
ATOM 2526 O O . VAL A 1 310 ? 6.570 -1.626 -3.875 1.00 93.81 310 VAL A O 1
ATOM 2529 N N . LYS A 1 311 ? 6.433 -3.127 -2.210 1.00 88.06 311 LYS A N 1
ATOM 2530 C CA . LYS A 1 311 ? 5.604 -2.317 -1.301 1.00 88.06 311 LYS A CA 1
ATOM 2531 C C . LYS A 1 311 ? 6.391 -1.340 -0.430 1.00 88.06 311 LYS A C 1
ATOM 2533 O O . LYS A 1 311 ? 5.824 -0.370 0.063 1.00 88.06 311 LYS A O 1
ATOM 2538 N N . CYS A 1 312 ? 7.686 -1.567 -0.206 1.00 85.56 312 CYS A N 1
ATOM 2539 C CA . CYS A 1 312 ? 8.496 -0.694 0.645 1.00 85.56 312 CYS A CA 1
ATOM 2540 C C . CYS A 1 312 ? 9.991 -0.737 0.306 1.00 85.56 312 CYS A C 1
ATOM 2542 O O . CYS A 1 312 ? 10.456 -1.598 -0.437 1.00 85.56 312 CYS A O 1
ATOM 2544 N N . ASN A 1 313 ? 10.749 0.226 0.840 1.00 86.38 313 ASN A N 1
ATOM 2545 C CA . ASN A 1 313 ? 12.209 0.204 0.756 1.00 86.38 313 ASN A CA 1
ATOM 2546 C C . ASN A 1 313 ? 12.783 -0.954 1.594 1.00 86.38 313 ASN A C 1
ATOM 2548 O O . ASN A 1 313 ? 12.201 -1.289 2.633 1.00 86.38 313 ASN A O 1
ATOM 2552 N N . PRO A 1 314 ? 13.934 -1.527 1.193 1.00 85.50 314 PRO A N 1
ATOM 2553 C CA . PRO A 1 314 ? 14.671 -2.475 2.018 1.00 85.50 314 PRO A CA 1
ATOM 2554 C C . PRO A 1 314 ? 14.906 -1.930 3.425 1.00 85.50 314 PRO A C 1
ATOM 2556 O O . PRO A 1 314 ? 15.309 -0.783 3.613 1.00 85.50 314 PRO A O 1
ATOM 2559 N N . LYS A 1 315 ? 14.635 -2.775 4.417 1.00 78.56 315 LYS A N 1
ATOM 2560 C CA . LYS A 1 315 ? 14.810 -2.478 5.836 1.00 78.56 315 LYS A CA 1
ATOM 2561 C C . LYS A 1 315 ? 15.897 -3.402 6.386 1.00 78.56 315 LYS A C 1
ATOM 2563 O O . LYS A 1 315 ? 15.726 -4.620 6.359 1.00 78.56 315 LYS A O 1
ATOM 2568 N N . ASN A 1 316 ? 16.991 -2.829 6.886 1.00 77.94 316 ASN A N 1
ATOM 2569 C CA . ASN A 1 316 ? 18.167 -3.566 7.366 1.00 77.94 316 ASN A CA 1
ATOM 2570 C C . ASN A 1 316 ? 18.036 -3.961 8.844 1.00 77.94 316 ASN A C 1
ATOM 2572 O O . ASN A 1 316 ? 18.883 -3.624 9.665 1.00 77.94 316 ASN A O 1
ATOM 2576 N N . PHE A 1 317 ? 16.947 -4.646 9.190 1.00 77.44 317 PHE A N 1
ATOM 2577 C CA . PHE A 1 317 ? 16.762 -5.179 10.539 1.00 77.44 317 PHE A CA 1
ATOM 2578 C C . PHE A 1 317 ? 17.371 -6.574 10.656 1.00 77.44 317 PHE A C 1
ATOM 2580 O O . PHE A 1 317 ? 17.262 -7.384 9.733 1.00 77.44 317 PHE A O 1
ATOM 2587 N N . GLU A 1 318 ? 17.979 -6.867 11.803 1.00 82.00 318 GLU A N 1
ATOM 2588 C CA . GLU A 1 318 ? 18.517 -8.191 12.098 1.00 82.00 318 GLU A CA 1
ATOM 2589 C C . GLU A 1 318 ? 17.373 -9.215 12.197 1.00 82.00 318 GLU A C 1
ATOM 2591 O O . GLU A 1 318 ? 16.460 -9.094 13.014 1.00 82.00 318 GLU A O 1
ATOM 2596 N N . ARG A 1 319 ? 17.383 -10.223 11.318 1.00 81.94 319 ARG A N 1
ATOM 2597 C CA . ARG A 1 319 ? 16.396 -11.314 11.291 1.00 81.94 319 ARG A CA 1
ATOM 2598 C C . ARG A 1 319 ? 16.994 -12.561 10.654 1.00 81.94 319 ARG A C 1
ATOM 2600 O O . ARG A 1 319 ? 17.774 -12.479 9.711 1.00 81.94 319 ARG A O 1
ATOM 2607 N N . LYS A 1 320 ? 16.543 -13.738 11.093 1.00 87.88 320 LYS A N 1
ATOM 2608 C CA . LYS A 1 320 ? 16.879 -15.032 10.468 1.00 87.88 320 LYS A CA 1
ATOM 2609 C C . LYS A 1 320 ? 16.025 -15.311 9.223 1.00 87.88 320 LYS A C 1
ATOM 2611 O O . LYS A 1 320 ? 15.345 -16.329 9.158 1.00 87.88 320 LYS A O 1
ATOM 2616 N N . ALA A 1 321 ? 15.976 -14.369 8.282 1.00 86.38 321 ALA A N 1
ATOM 2617 C CA . ALA A 1 321 ? 15.273 -14.508 7.002 1.00 86.38 321 ALA A CA 1
ATOM 2618 C C . ALA A 1 321 ? 15.616 -13.340 6.062 1.00 86.38 321 ALA A C 1
ATOM 2620 O O . ALA A 1 321 ? 15.907 -12.248 6.532 1.00 86.38 321 ALA A O 1
ATOM 2621 N N . TYR A 1 322 ? 15.453 -13.495 4.748 1.00 86.88 322 TYR A N 1
ATOM 2622 C CA . TYR A 1 322 ? 15.571 -12.370 3.805 1.00 86.88 322 TYR A CA 1
ATOM 2623 C C . TYR A 1 322 ? 14.530 -11.282 4.073 1.00 86.88 322 TYR A C 1
ATOM 2625 O O . TYR A 1 322 ? 13.401 -11.612 4.425 1.00 86.88 322 TYR A O 1
ATOM 2633 N N . GLY A 1 323 ? 14.868 -10.002 3.902 1.00 86.81 323 GLY A N 1
ATOM 2634 C CA . GLY A 1 323 ? 13.909 -8.901 4.043 1.00 86.81 323 GLY A CA 1
ATOM 2635 C C . GLY A 1 323 ? 12.684 -9.077 3.134 1.00 86.81 323 GLY A C 1
ATOM 2636 O O . GLY A 1 323 ? 12.814 -9.472 1.979 1.00 86.81 323 GLY A O 1
ATOM 2637 N N . ASN A 1 324 ? 11.484 -8.793 3.650 1.00 87.56 324 ASN A N 1
ATOM 2638 C CA . ASN A 1 324 ? 10.261 -8.810 2.846 1.00 87.56 324 ASN A CA 1
ATOM 2639 C C . ASN A 1 324 ? 9.900 -7.380 2.441 1.00 87.56 324 ASN A C 1
ATOM 2641 O O . ASN A 1 324 ? 9.485 -6.583 3.279 1.00 87.56 324 ASN A O 1
ATOM 2645 N N . ILE A 1 325 ? 10.059 -7.088 1.154 1.00 91.12 325 ILE A N 1
ATOM 2646 C CA . ILE A 1 325 ? 9.700 -5.801 0.545 1.00 91.12 325 ILE A CA 1
ATOM 2647 C C . ILE A 1 325 ? 8.592 -5.938 -0.494 1.00 91.12 325 ILE A C 1
ATOM 2649 O O . ILE A 1 325 ? 8.281 -4.966 -1.176 1.00 91.12 325 ILE A O 1
ATOM 2653 N N . LYS A 1 326 ? 8.023 -7.140 -0.644 1.00 92.00 326 LYS A N 1
ATOM 2654 C CA . LYS A 1 326 ? 7.081 -7.446 -1.714 1.00 92.00 326 LYS A CA 1
ATOM 2655 C C . LYS A 1 326 ? 5.784 -8.083 -1.243 1.00 92.00 326 LYS A C 1
ATOM 2657 O O . LYS A 1 326 ? 5.749 -8.755 -0.206 1.00 92.00 326 LYS A O 1
ATOM 2662 N N . ASP A 1 327 ? 4.756 -7.862 -2.039 1.0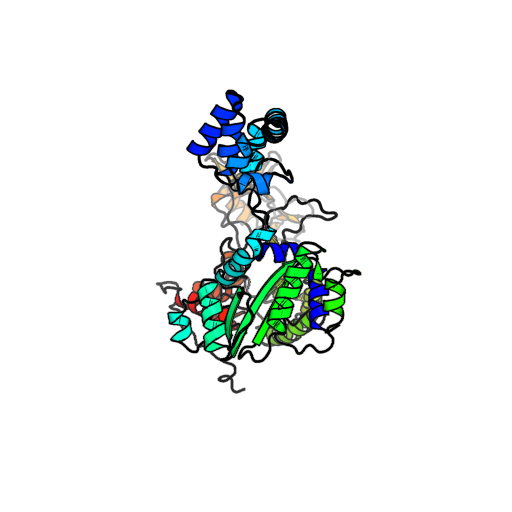0 92.81 327 ASP A N 1
ATOM 2663 C CA . ASP A 1 327 ? 3.502 -8.602 -2.085 1.00 92.81 327 ASP A CA 1
ATOM 2664 C C . ASP A 1 327 ? 3.232 -9.075 -3.525 1.00 92.81 327 ASP A C 1
ATOM 2666 O O . ASP A 1 327 ? 4.096 -8.915 -4.396 1.00 92.81 327 ASP A O 1
ATOM 2670 N N . MET A 1 328 ? 2.100 -9.746 -3.746 1.00 94.62 328 MET A N 1
ATOM 2671 C CA . MET A 1 328 ? 1.784 -10.390 -5.021 1.00 94.62 328 MET A CA 1
ATOM 2672 C C . MET A 1 328 ? 0.426 -9.953 -5.562 1.00 94.62 328 MET A C 1
ATOM 2674 O O . MET A 1 328 ? -0.510 -9.692 -4.802 1.00 94.62 328 MET A O 1
ATOM 2678 N N . ILE A 1 329 ? 0.330 -9.876 -6.886 1.00 97.62 329 ILE A N 1
ATOM 2679 C CA . ILE A 1 329 ? -0.910 -9.654 -7.622 1.00 97.62 329 ILE A CA 1
ATOM 2680 C C . ILE A 1 329 ? -1.082 -10.834 -8.573 1.00 97.62 329 ILE A C 1
ATOM 2682 O O . ILE A 1 329 ? -0.315 -11.003 -9.520 1.00 97.62 329 ILE A O 1
ATOM 2686 N N . LEU A 1 330 ? -2.094 -11.653 -8.310 1.00 98.25 330 LEU A N 1
ATOM 2687 C CA . LEU A 1 330 ? -2.454 -12.782 -9.157 1.00 98.25 330 LEU A CA 1
ATOM 2688 C C . LEU A 1 330 ? -3.272 -12.284 -10.342 1.00 98.25 330 LEU A C 1
ATOM 2690 O O . LEU A 1 330 ? -4.278 -11.604 -10.145 1.00 98.25 330 LEU A O 1
ATOM 2694 N N . PHE A 1 331 ? -2.847 -12.633 -11.553 1.00 98.25 331 PHE A N 1
ATOM 2695 C CA . PHE A 1 331 ? -3.511 -12.255 -12.794 1.00 98.25 331 PHE A CA 1
ATOM 2696 C C . PHE A 1 331 ? -4.030 -13.496 -13.528 1.00 98.25 331 PHE A C 1
ATOM 2698 O O . PHE A 1 331 ? -3.257 -14.377 -13.915 1.00 98.25 331 PHE A O 1
ATOM 2705 N N . TYR A 1 332 ? -5.347 -13.526 -13.731 1.00 98.62 332 TYR A N 1
ATOM 2706 C CA . TYR A 1 332 ? -6.060 -14.522 -14.525 1.00 98.62 332 TYR A CA 1
ATOM 2707 C C . TYR A 1 332 ? -6.903 -13.851 -15.599 1.00 98.62 332 TYR A C 1
ATOM 2709 O O . TYR A 1 332 ? -7.382 -12.730 -15.431 1.00 98.62 332 TYR A O 1
ATOM 2717 N N . SER A 1 333 ? -7.147 -14.586 -16.672 1.00 98.19 333 SER A N 1
ATOM 2718 C CA . SER A 1 333 ? -8.198 -14.282 -17.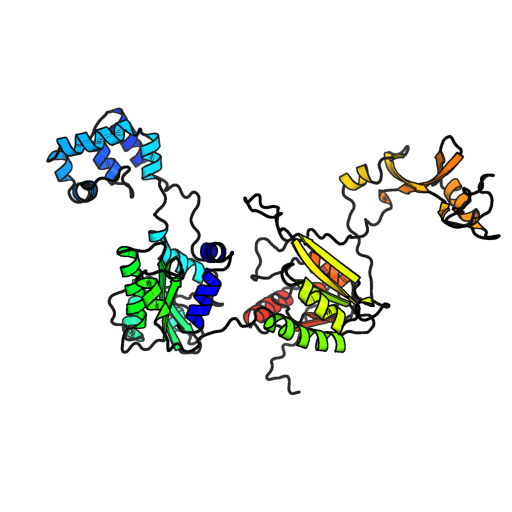642 1.00 98.19 333 SER A CA 1
ATOM 2719 C C . SER A 1 333 ? -9.355 -15.267 -17.502 1.00 98.19 333 SER A C 1
ATOM 2721 O O . SER A 1 333 ? -9.214 -16.304 -16.862 1.00 98.19 333 SER A O 1
ATOM 2723 N N . LYS A 1 334 ? -10.492 -14.985 -18.136 1.00 97.31 334 LYS A N 1
ATOM 2724 C CA . LYS A 1 334 ? -11.583 -15.962 -18.259 1.00 97.31 334 LYS A CA 1
ATOM 2725 C C . LYS A 1 334 ? -11.294 -17.041 -19.312 1.00 97.31 334 LYS A C 1
ATOM 2727 O O . LYS A 1 334 ? -11.720 -18.177 -19.149 1.00 97.31 334 LYS A O 1
ATOM 2732 N N . SER A 1 335 ? -10.580 -16.674 -20.377 1.00 95.88 335 SER A N 1
ATOM 2733 C CA . SER A 1 335 ? -10.173 -17.559 -21.476 1.00 95.88 335 SER A CA 1
ATOM 2734 C C . SER A 1 335 ? -8.853 -17.090 -22.102 1.00 95.88 335 SER A C 1
ATOM 2736 O O . SER A 1 335 ? -8.301 -16.064 -21.702 1.00 95.88 335 SER A O 1
ATOM 2738 N N . ASP A 1 336 ? -8.347 -17.796 -23.116 1.00 93.44 336 ASP A N 1
ATOM 2739 C CA . ASP A 1 336 ? -7.191 -17.356 -23.920 1.00 93.44 336 ASP A CA 1
ATOM 2740 C C . ASP A 1 336 ? -7.451 -16.106 -24.772 1.00 93.44 336 ASP A C 1
ATOM 2742 O O . ASP A 1 336 ? -6.507 -15.436 -25.189 1.00 93.44 336 ASP A O 1
ATOM 2746 N N . ASN A 1 337 ? -8.714 -15.743 -25.002 1.00 94.00 337 ASN A N 1
ATOM 2747 C CA . ASN A 1 337 ? -9.088 -14.593 -25.819 1.00 94.00 337 ASN A CA 1
ATOM 2748 C C . ASN A 1 337 ? -9.310 -13.329 -24.970 1.00 94.00 337 ASN A C 1
ATOM 2750 O O . ASN A 1 337 ? -10.388 -12.745 -24.995 1.00 94.00 337 ASN A O 1
ATOM 2754 N N . MET A 1 338 ? -8.319 -12.916 -24.177 1.00 95.88 338 MET A N 1
ATOM 2755 C CA . MET A 1 338 ? -8.448 -11.745 -23.297 1.00 95.88 338 MET A CA 1
ATOM 2756 C C . MET A 1 338 ? -8.134 -10.418 -24.000 1.00 95.88 338 MET A C 1
ATOM 2758 O O . MET A 1 338 ? -7.303 -10.355 -24.908 1.00 95.88 338 MET A O 1
ATOM 2762 N N . ILE A 1 339 ? -8.723 -9.322 -23.513 1.00 97.75 339 ILE A N 1
ATOM 2763 C CA . ILE A 1 339 ? -8.261 -7.973 -23.865 1.00 97.75 339 ILE A CA 1
ATOM 2764 C C . ILE A 1 339 ? -6.850 -7.770 -23.295 1.00 97.75 339 ILE A C 1
ATOM 2766 O O . ILE A 1 339 ? -6.639 -7.908 -22.090 1.00 97.75 339 ILE A O 1
ATOM 2770 N N . TRP A 1 340 ? -5.895 -7.418 -24.161 1.00 97.25 340 TRP A N 1
ATOM 2771 C CA . TRP A 1 340 ? -4.510 -7.153 -23.776 1.00 97.25 340 TRP A CA 1
ATOM 2772 C C . TRP A 1 340 ? -3.904 -6.001 -24.580 1.00 97.25 340 TRP A C 1
ATOM 2774 O O . TRP A 1 340 ? -3.559 -6.144 -25.755 1.00 97.25 340 TRP A O 1
ATOM 2784 N N . HIS A 1 341 ? -3.726 -4.863 -23.918 1.00 96.50 341 HIS A N 1
ATOM 2785 C CA . HIS A 1 341 ? -2.980 -3.714 -24.421 1.00 96.50 341 HIS A CA 1
ATOM 2786 C C . HIS A 1 341 ? -1.588 -3.717 -23.801 1.00 96.50 341 HIS A C 1
ATOM 2788 O O . HIS A 1 341 ? -1.422 -3.297 -22.659 1.00 96.50 341 HIS A O 1
ATOM 2794 N N . GLU A 1 342 ? -0.597 -4.204 -24.552 1.00 94.19 342 GLU A N 1
ATOM 2795 C CA . GLU A 1 342 ? 0.779 -4.415 -24.079 1.00 94.19 342 GLU A CA 1
ATOM 2796 C C . GLU A 1 342 ? 1.339 -3.181 -23.329 1.00 94.19 342 GLU A C 1
ATOM 2798 O O . GLU A 1 342 ? 1.623 -2.152 -23.960 1.00 94.19 342 GLU A O 1
ATOM 2803 N N . PRO A 1 343 ? 1.540 -3.262 -21.998 1.00 94.06 343 PRO A N 1
ATOM 2804 C CA . PRO A 1 343 ? 2.009 -2.127 -21.220 1.00 94.06 343 PRO A CA 1
ATOM 2805 C C . PRO A 1 343 ? 3.483 -1.842 -21.519 1.00 94.06 343 PRO A C 1
ATOM 2807 O O . PRO A 1 343 ? 4.345 -2.724 -21.463 1.00 94.06 343 PRO A O 1
ATOM 2810 N N . LYS A 1 344 ? 3.796 -0.574 -21.800 1.00 91.12 344 LYS A N 1
ATOM 2811 C CA . LYS A 1 344 ? 5.165 -0.094 -22.024 1.00 91.12 344 LYS A CA 1
ATOM 2812 C C . LYS A 1 344 ? 5.599 0.834 -20.894 1.00 91.12 344 LYS A C 1
ATOM 2814 O O . LYS A 1 344 ? 4.823 1.638 -20.388 1.00 91.12 344 LYS A O 1
ATOM 2819 N N . THR A 1 345 ? 6.870 0.738 -20.530 1.00 89.62 345 THR A N 1
ATOM 2820 C CA . THR A 1 345 ? 7.559 1.663 -19.627 1.00 89.62 345 THR A CA 1
ATOM 2821 C C . THR A 1 345 ? 8.564 2.486 -20.418 1.00 89.62 345 THR A C 1
ATOM 2823 O O . THR A 1 345 ? 9.091 2.045 -21.442 1.00 89.62 345 THR A O 1
ATOM 2826 N N . THR A 1 346 ? 8.833 3.703 -19.963 1.00 87.56 346 THR A N 1
ATOM 2827 C CA . THR A 1 346 ? 9.793 4.583 -20.625 1.00 87.56 346 THR A CA 1
ATOM 2828 C C . THR A 1 346 ? 11.217 4.063 -20.453 1.00 87.56 346 THR A C 1
ATOM 2830 O O . THR A 1 346 ? 11.570 3.426 -19.455 1.00 87.56 346 THR A O 1
ATOM 2833 N N . TYR A 1 347 ? 12.061 4.326 -21.447 1.00 86.69 347 TYR A N 1
ATOM 2834 C CA . TYR A 1 347 ? 13.484 4.062 -21.315 1.00 86.69 347 TYR A CA 1
ATOM 2835 C C . TYR A 1 347 ? 14.144 5.106 -20.412 1.00 86.69 347 TYR A C 1
ATOM 2837 O O . TYR A 1 347 ? 13.944 6.309 -20.574 1.00 86.69 347 TYR A O 1
ATOM 2845 N N . THR A 1 348 ? 14.988 4.647 -19.492 1.00 88.00 348 THR A N 1
ATOM 2846 C CA . THR A 1 348 ? 15.854 5.525 -18.698 1.00 88.00 348 THR A CA 1
ATOM 2847 C C . THR A 1 348 ? 17.144 5.862 -19.455 1.00 88.00 348 THR A C 1
ATOM 2849 O O . THR A 1 348 ? 17.522 5.180 -20.409 1.00 88.00 348 THR A O 1
ATOM 2852 N N . GLN A 1 349 ? 17.887 6.877 -19.000 1.00 87.25 349 GLN A N 1
ATOM 2853 C CA . GLN A 1 349 ? 19.228 7.156 -19.544 1.00 87.25 349 GLN A CA 1
ATOM 2854 C C . GLN A 1 349 ? 20.193 5.979 -19.338 1.00 87.25 349 GLN A C 1
ATOM 2856 O O . GLN A 1 349 ? 21.020 5.692 -20.200 1.00 87.25 349 GLN A O 1
ATOM 2861 N N . ALA A 1 350 ? 20.053 5.252 -18.227 1.00 88.56 350 ALA A N 1
ATOM 2862 C CA . ALA A 1 350 ? 20.813 4.032 -17.994 1.00 88.56 350 ALA A CA 1
ATOM 2863 C C . ALA A 1 350 ? 20.451 2.940 -19.015 1.00 88.56 350 ALA A C 1
ATOM 2865 O O . ALA A 1 350 ? 21.345 2.284 -19.549 1.00 88.56 350 ALA A O 1
ATOM 2866 N N . ASP A 1 351 ? 19.163 2.785 -19.346 1.00 87.94 351 ASP A N 1
ATOM 2867 C CA . ASP A 1 351 ? 18.726 1.850 -20.386 1.00 87.94 351 ASP A CA 1
ATOM 2868 C C . ASP A 1 351 ? 19.272 2.239 -21.763 1.00 87.94 351 ASP A C 1
ATOM 2870 O O . ASP A 1 351 ? 19.721 1.366 -22.500 1.00 87.94 351 ASP A O 1
ATOM 2874 N N . LYS A 1 352 ? 19.292 3.537 -22.098 1.00 89.75 352 LYS A N 1
ATOM 2875 C CA . LYS A 1 352 ? 19.879 4.043 -23.348 1.00 89.75 352 LYS A CA 1
ATOM 2876 C C . LYS A 1 352 ? 21.327 3.583 -23.501 1.00 89.75 352 LYS A C 1
ATOM 2878 O O . LYS A 1 352 ? 21.692 3.034 -24.532 1.00 89.75 352 LYS A O 1
ATOM 2883 N N . ILE A 1 353 ? 22.137 3.755 -22.458 1.00 90.88 353 ILE A N 1
ATOM 2884 C CA . ILE A 1 353 ? 23.554 3.371 -22.476 1.00 90.88 353 ILE A CA 1
ATOM 2885 C C . ILE A 1 353 ? 23.712 1.844 -22.510 1.00 90.88 353 ILE A C 1
ATOM 2887 O O . ILE A 1 353 ? 24.530 1.326 -23.265 1.00 90.88 353 ILE A O 1
ATOM 2891 N N . LYS A 1 354 ? 22.932 1.117 -21.703 1.00 92.44 354 LYS A N 1
ATOM 2892 C CA . LYS A 1 354 ? 23.064 -0.337 -21.541 1.00 92.44 354 LYS A CA 1
ATOM 2893 C C . LYS A 1 354 ? 22.538 -1.128 -22.741 1.00 92.44 354 LYS A C 1
ATOM 2895 O O . LYS A 1 354 ? 23.165 -2.101 -23.147 1.00 92.44 354 LYS A O 1
ATOM 2900 N N . LEU A 1 355 ? 21.370 -0.759 -23.264 1.00 90.44 355 LEU A N 1
ATOM 2901 C CA . LEU A 1 355 ? 20.668 -1.501 -24.317 1.00 90.44 355 LEU A CA 1
ATOM 2902 C C . LEU A 1 355 ? 21.041 -1.015 -25.721 1.00 90.44 355 LEU A C 1
ATOM 2904 O O . LEU A 1 355 ? 21.038 -1.820 -26.652 1.00 90.44 355 LEU A O 1
ATOM 2908 N N . PHE A 1 356 ? 21.405 0.265 -25.859 1.00 93.88 356 PHE A N 1
ATOM 2909 C CA . PHE A 1 356 ? 21.788 0.910 -27.120 1.00 93.88 356 PHE A CA 1
ATOM 2910 C C . PHE A 1 356 ? 23.200 1.516 -27.012 1.00 93.88 356 PHE A C 1
ATOM 2912 O O . PHE A 1 356 ? 23.367 2.738 -27.064 1.00 93.88 356 PHE A O 1
ATOM 2919 N N . PRO A 1 357 ? 24.240 0.684 -26.810 1.00 94.94 357 PRO A N 1
ATOM 2920 C CA . PRO A 1 357 ? 25.588 1.164 -26.508 1.00 94.94 357 PRO A CA 1
ATOM 2921 C C . PRO A 1 357 ? 26.300 1.803 -27.707 1.00 94.94 357 PRO A C 1
ATOM 2923 O O . PRO A 1 357 ? 27.264 2.543 -27.514 1.00 94.94 357 PRO A O 1
ATOM 2926 N N . LYS A 1 358 ? 25.869 1.511 -28.940 1.00 94.56 358 LYS A N 1
ATOM 2927 C CA . LYS A 1 358 ? 26.520 2.001 -30.160 1.00 94.56 358 LYS A CA 1
ATOM 2928 C C . LYS A 1 358 ? 26.024 3.395 -30.528 1.00 94.56 358 LYS A C 1
ATOM 2930 O O . LYS A 1 358 ? 24.923 3.786 -30.141 1.00 94.56 358 LYS A O 1
ATOM 2935 N N . ARG A 1 359 ? 26.840 4.131 -31.289 1.00 94.38 359 ARG A N 1
ATOM 2936 C CA . ARG A 1 359 ? 26.523 5.466 -31.809 1.00 94.38 359 ARG A CA 1
ATOM 2937 C C . ARG A 1 359 ? 26.794 5.551 -33.295 1.00 94.38 359 ARG A C 1
ATOM 2939 O O . ARG A 1 359 ? 27.788 4.996 -33.761 1.00 94.38 359 ARG A O 1
ATOM 2946 N N . ASP A 1 360 ? 25.901 6.205 -34.024 1.00 91.81 360 ASP A N 1
ATOM 2947 C CA . ASP A 1 360 ? 26.126 6.500 -35.435 1.00 91.81 360 ASP A CA 1
ATOM 2948 C C . ASP A 1 360 ? 26.928 7.801 -35.607 1.00 91.81 360 ASP A C 1
ATOM 2950 O O . ASP A 1 360 ? 27.393 8.403 -34.633 1.00 91.81 360 ASP A O 1
ATOM 2954 N N . LYS A 1 361 ? 27.120 8.226 -36.860 1.00 89.75 361 LYS A N 1
ATOM 2955 C CA . LYS A 1 361 ? 27.887 9.434 -37.204 1.00 89.75 361 LYS A CA 1
ATOM 2956 C C . LYS A 1 361 ? 27.253 10.721 -36.666 1.00 89.75 361 LYS A C 1
ATOM 2958 O O . LYS A 1 361 ? 27.966 11.694 -36.451 1.00 89.75 361 LYS A O 1
ATOM 2963 N N . GLU A 1 362 ? 25.944 10.714 -36.436 1.00 89.81 362 GLU A N 1
ATOM 2964 C CA . GLU A 1 362 ? 25.167 11.839 -35.907 1.00 89.81 362 GLU A CA 1
ATOM 2965 C C . GLU A 1 362 ? 25.055 11.782 -34.372 1.00 89.81 362 GLU A C 1
ATOM 2967 O O . GLU A 1 362 ? 24.493 12.674 -33.739 1.00 89.81 362 GLU A O 1
ATOM 2972 N N . GLY A 1 363 ? 25.621 10.745 -33.745 1.00 91.25 363 GLY A N 1
ATOM 2973 C CA . GLY A 1 363 ? 25.594 10.535 -32.302 1.00 91.25 363 GLY A CA 1
ATOM 2974 C C . GLY A 1 363 ? 24.313 9.869 -31.789 1.00 91.25 363 GLY A C 1
ATOM 2975 O O . GLY A 1 363 ? 24.131 9.775 -30.567 1.00 91.25 363 GLY A O 1
ATOM 2976 N N . ARG A 1 364 ? 23.437 9.374 -32.675 1.00 93.50 364 ARG A N 1
ATOM 2977 C CA . ARG A 1 364 ? 22.223 8.642 -32.292 1.00 93.50 364 ARG A CA 1
ATOM 2978 C C . ARG A 1 364 ? 22.604 7.289 -31.712 1.00 93.50 364 ARG A C 1
ATOM 2980 O O . ARG A 1 364 ? 23.474 6.588 -32.227 1.00 93.50 364 ARG A O 1
ATOM 2987 N N . HIS A 1 365 ? 21.953 6.923 -30.613 1.00 94.69 365 HIS A N 1
ATOM 2988 C CA . HIS A 1 365 ? 22.201 5.654 -29.938 1.00 94.69 365 HIS A CA 1
ATOM 2989 C C . HIS A 1 365 ? 21.432 4.521 -30.615 1.00 94.69 365 HIS A C 1
ATOM 2991 O O . HIS A 1 365 ? 20.229 4.649 -30.843 1.00 94.69 365 HIS A O 1
ATOM 2997 N N . TYR A 1 366 ? 22.101 3.399 -30.874 1.00 95.00 366 TYR A N 1
ATOM 2998 C CA . TYR A 1 366 ? 21.475 2.225 -31.476 1.00 95.00 366 TYR A CA 1
ATOM 2999 C C . TYR A 1 366 ? 22.019 0.903 -30.919 1.00 95.00 366 TYR A C 1
ATOM 3001 O O . TYR A 1 366 ? 23.031 0.834 -30.214 1.00 95.00 366 TYR A O 1
ATOM 3009 N N . THR A 1 367 ? 21.315 -0.175 -31.244 1.00 95.38 367 THR A N 1
ATOM 3010 C CA . THR A 1 367 ? 21.759 -1.557 -31.054 1.00 95.38 367 THR A CA 1
ATOM 3011 C C . THR A 1 367 ? 21.531 -2.351 -32.331 1.00 95.38 367 THR A C 1
ATOM 3013 O O . THR A 1 367 ? 20.938 -1.844 -33.281 1.00 95.38 367 THR A O 1
ATOM 3016 N N . THR A 1 368 ? 22.010 -3.594 -32.378 1.00 94.44 368 THR A N 1
ATOM 3017 C CA . THR A 1 368 ? 21.857 -4.434 -33.571 1.00 94.44 368 THR A CA 1
ATOM 3018 C C . THR A 1 368 ? 21.294 -5.808 -33.246 1.00 94.44 368 THR A C 1
ATOM 3020 O O . THR A 1 368 ? 21.793 -6.520 -32.366 1.00 94.44 368 THR A O 1
ATOM 3023 N N . ILE A 1 369 ? 20.290 -6.229 -34.010 1.00 93.19 369 ILE A N 1
ATOM 3024 C CA . ILE A 1 369 ? 19.671 -7.550 -33.870 1.00 93.19 369 ILE A CA 1
ATOM 3025 C C . ILE A 1 369 ? 20.017 -8.448 -35.068 1.00 93.19 369 ILE A C 1
ATOM 3027 O O . ILE A 1 369 ? 20.153 -7.950 -36.188 1.00 93.19 369 ILE A O 1
ATOM 3031 N N . PRO A 1 370 ? 20.166 -9.772 -34.870 1.00 92.62 370 PRO A N 1
ATOM 3032 C CA . PRO A 1 370 ? 20.413 -10.690 -35.977 1.00 92.62 370 PRO A CA 1
ATOM 3033 C C . PRO A 1 370 ? 19.262 -10.665 -36.984 1.00 92.62 370 PRO A C 1
ATOM 3035 O O . PRO A 1 370 ? 18.099 -10.769 -36.588 1.00 92.62 370 PRO A O 1
ATOM 3038 N N . LEU A 1 371 ? 19.582 -10.618 -38.276 1.00 93.00 371 LEU A N 1
ATOM 3039 C CA . LEU A 1 371 ? 18.594 -10.677 -39.359 1.00 93.00 371 LEU A CA 1
ATOM 3040 C C . LEU A 1 371 ? 18.073 -12.086 -39.650 1.00 93.00 371 LEU A C 1
ATOM 3042 O O . LEU A 1 371 ? 17.229 -12.256 -40.520 1.00 93.00 371 LEU A O 1
ATOM 3046 N N . HIS A 1 372 ? 18.529 -13.091 -38.908 1.00 90.12 372 HIS A N 1
ATOM 3047 C CA . HIS A 1 372 ? 18.146 -14.486 -39.080 1.00 90.12 372 HIS A CA 1
ATOM 3048 C C . HIS A 1 372 ? 17.542 -15.071 -37.790 1.00 90.12 372 HIS A C 1
ATOM 3050 O O . HIS A 1 372 ? 17.827 -14.609 -36.676 1.00 90.12 372 HIS A O 1
ATOM 3056 N N . ALA A 1 373 ? 16.708 -16.097 -37.937 1.00 87.12 373 ALA A N 1
ATOM 3057 C CA . ALA A 1 373 ? 16.042 -16.818 -36.852 1.00 87.12 373 ALA A CA 1
ATOM 3058 C C . ALA A 1 373 ? 16.279 -18.338 -36.971 1.00 87.12 373 ALA A C 1
ATOM 3060 O O . ALA A 1 373 ? 16.568 -18.819 -38.067 1.00 87.12 373 ALA A O 1
ATOM 3061 N N . PRO A 1 374 ? 16.209 -19.100 -35.862 1.00 86.06 374 PRO A N 1
ATOM 3062 C CA . PRO A 1 374 ? 16.269 -20.561 -35.904 1.00 86.06 374 PRO A CA 1
ATOM 3063 C C . PRO A 1 374 ? 15.168 -21.174 -36.780 1.00 86.06 374 PRO A C 1
ATOM 3065 O O . PRO A 1 374 ? 14.051 -20.661 -36.817 1.00 86.06 374 PRO A O 1
ATOM 3068 N N . GLY A 1 375 ? 15.482 -22.291 -37.437 1.00 79.62 375 GLY A N 1
ATOM 3069 C CA . GLY A 1 375 ? 14.574 -23.033 -38.311 1.00 79.62 375 GLY A CA 1
ATOM 3070 C C . GLY A 1 375 ? 14.964 -22.907 -39.780 1.00 79.62 375 GLY A C 1
ATOM 3071 O O . GLY A 1 375 ? 15.552 -21.910 -40.190 1.00 79.62 375 GLY A O 1
ATOM 3072 N N . GLU A 1 376 ? 14.619 -23.906 -40.583 1.00 71.12 376 GLU A N 1
ATOM 3073 C CA . GLU A 1 376 ? 14.876 -23.911 -42.024 1.00 71.12 376 GLU A CA 1
ATOM 3074 C C . GLU A 1 376 ? 13.547 -23.874 -42.774 1.00 71.12 376 GLU A C 1
ATOM 3076 O O . GLU A 1 376 ? 12.649 -24.674 -42.505 1.00 71.12 376 GLU A O 1
ATOM 3081 N N . THR A 1 377 ? 13.410 -22.951 -43.728 1.00 67.50 377 THR A N 1
ATOM 3082 C CA . THR A 1 377 ? 12.266 -22.977 -44.644 1.00 67.50 377 THR A CA 1
ATOM 3083 C C . THR A 1 377 ? 12.661 -23.733 -45.908 1.00 67.50 377 THR A C 1
ATOM 3085 O O . THR A 1 377 ? 13.646 -23.386 -46.566 1.00 67.50 377 THR A O 1
ATOM 3088 N N . LYS A 1 378 ? 11.907 -24.783 -46.259 1.00 59.69 378 LYS A N 1
ATOM 3089 C CA . LYS A 1 378 ? 12.079 -25.494 -47.534 1.00 59.69 378 LYS A CA 1
ATOM 3090 C C . LYS A 1 378 ? 11.548 -24.598 -48.657 1.00 59.69 378 LYS A C 1
ATOM 3092 O O . LYS A 1 378 ? 10.346 -24.370 -48.730 1.00 59.69 378 LYS A O 1
ATOM 3097 N N . ASN A 1 379 ? 12.439 -24.084 -49.506 1.00 62.94 379 ASN A N 1
ATOM 3098 C CA . ASN A 1 379 ? 12.122 -23.241 -50.672 1.00 62.94 379 ASN A CA 1
ATOM 3099 C C . ASN A 1 379 ? 11.378 -21.920 -50.365 1.00 62.94 379 ASN A C 1
ATOM 3101 O O . ASN A 1 379 ? 10.688 -21.379 -51.228 1.00 62.94 379 ASN A O 1
ATOM 3105 N N . GLY A 1 380 ? 11.512 -21.381 -49.149 1.00 70.44 380 GLY A N 1
ATOM 3106 C CA . GLY A 1 380 ? 10.928 -20.090 -48.782 1.00 70.44 380 GLY A CA 1
ATOM 3107 C C . GLY A 1 380 ? 11.757 -18.903 -49.281 1.00 70.44 380 GLY A C 1
ATOM 3108 O O . GLY A 1 380 ? 12.981 -18.979 -49.386 1.00 70.44 380 GLY A O 1
ATOM 3109 N N . LYS A 1 381 ? 11.100 -17.763 -49.535 1.00 77.88 381 LYS A N 1
ATOM 3110 C CA . LYS A 1 381 ? 11.758 -16.493 -49.914 1.00 77.88 381 LYS A CA 1
ATOM 3111 C C . LYS A 1 381 ? 12.796 -16.013 -48.883 1.00 77.88 381 LYS A C 1
ATOM 3113 O O . LYS A 1 381 ? 13.708 -15.269 -49.213 1.00 77.88 381 LYS A O 1
ATOM 3118 N N . THR A 1 382 ? 12.689 -16.488 -47.645 1.00 81.06 382 THR A N 1
ATOM 3119 C CA . THR A 1 382 ? 13.588 -16.205 -46.519 1.00 81.06 382 THR A CA 1
ATOM 3120 C C . THR A 1 382 ? 14.847 -17.082 -46.479 1.00 81.06 382 THR A C 1
ATOM 3122 O O . THR A 1 382 ? 15.721 -16.846 -45.649 1.00 81.06 382 THR A O 1
ATOM 3125 N N . SER A 1 383 ? 14.973 -18.078 -47.363 1.00 81.88 383 SER A N 1
ATOM 3126 C CA . SER A 1 383 ? 16.175 -18.922 -47.505 1.00 81.88 383 SER A CA 1
ATOM 3127 C C . SER A 1 383 ? 17.041 -18.529 -48.713 1.00 81.88 383 SER A C 1
ATOM 3129 O O . SER A 1 383 ? 18.016 -19.210 -49.020 1.00 81.88 383 SER A O 1
ATOM 3131 N N . GLN A 1 384 ? 16.682 -17.456 -49.426 1.00 85.38 384 GLN A N 1
ATOM 3132 C CA . GLN A 1 384 ? 17.426 -16.972 -50.590 1.00 85.38 384 GLN A CA 1
ATOM 3133 C C . GLN A 1 384 ? 18.684 -16.190 -50.182 1.00 85.38 384 GLN A C 1
ATOM 3135 O O . GLN A 1 384 ? 18.802 -15.698 -49.056 1.00 85.38 384 GLN A O 1
ATOM 3140 N N . ALA A 1 385 ? 19.632 -16.073 -51.115 1.00 87.50 385 ALA A N 1
ATOM 3141 C CA . ALA A 1 385 ? 20.849 -15.303 -50.899 1.00 87.50 385 ALA A CA 1
ATOM 3142 C C . ALA A 1 385 ? 20.532 -13.802 -50.837 1.00 87.50 385 ALA A C 1
ATOM 3144 O O . ALA A 1 385 ? 19.946 -13.246 -51.763 1.00 87.50 385 ALA A O 1
ATOM 3145 N N . PHE A 1 386 ? 20.967 -13.144 -49.768 1.00 88.69 386 PHE A N 1
ATOM 3146 C CA . PHE A 1 386 ? 20.920 -11.695 -49.614 1.00 88.69 386 PHE A CA 1
ATOM 3147 C C . PHE A 1 386 ? 22.329 -11.144 -49.850 1.00 88.69 386 PHE A C 1
ATOM 3149 O O . PHE A 1 386 ? 23.259 -11.515 -49.136 1.00 88.69 386 PHE A O 1
ATOM 3156 N N . LYS A 1 387 ? 22.511 -10.331 -50.903 1.00 87.44 387 LYS A N 1
ATOM 3157 C CA . LYS A 1 387 ? 23.832 -9.830 -51.353 1.00 87.44 387 LYS A CA 1
ATOM 3158 C C . LYS A 1 387 ? 24.889 -10.943 -51.511 1.00 87.44 387 LYS A C 1
ATOM 3160 O O . LYS A 1 387 ? 26.057 -10.761 -51.192 1.00 87.44 387 LYS A O 1
ATOM 3165 N N . GLY A 1 388 ? 24.469 -12.114 -51.997 1.00 85.25 388 GLY A N 1
ATOM 3166 C CA . GLY A 1 388 ? 25.346 -13.278 -52.192 1.00 85.25 388 GLY A CA 1
ATOM 3167 C C . GLY A 1 388 ? 25.603 -14.120 -50.935 1.00 85.25 388 GLY A C 1
ATOM 3168 O O . GLY A 1 388 ? 26.322 -15.112 -51.021 1.00 85.25 388 GLY A O 1
ATOM 3169 N N . ILE A 1 389 ? 24.998 -13.777 -49.793 1.00 87.06 389 ILE A N 1
ATOM 3170 C CA . ILE A 1 389 ? 25.167 -14.484 -48.518 1.00 87.06 389 ILE A CA 1
ATOM 3171 C C . ILE A 1 389 ? 23.893 -15.257 -48.174 1.00 87.06 389 ILE A C 1
ATOM 3173 O O . ILE A 1 389 ? 22.785 -14.719 -48.208 1.00 87.06 389 ILE A O 1
ATOM 3177 N N . LEU A 1 390 ? 24.053 -16.536 -47.834 1.00 88.62 390 LEU A N 1
ATOM 3178 C CA . LEU A 1 390 ? 22.976 -17.385 -47.326 1.00 88.62 390 LEU A CA 1
ATOM 3179 C C . LEU A 1 390 ? 22.848 -17.239 -45.802 1.00 88.62 390 LEU A C 1
ATOM 3181 O O . LEU A 1 390 ? 23.848 -16.973 -45.128 1.00 88.62 390 LEU A O 1
ATOM 3185 N N . PRO A 1 391 ? 21.644 -17.430 -45.231 1.00 86.06 391 PRO A N 1
ATOM 3186 C CA . PRO A 1 391 ? 21.506 -17.489 -43.784 1.00 86.06 391 PRO A CA 1
ATOM 3187 C C . PRO A 1 391 ? 22.340 -18.660 -43.222 1.00 86.06 391 PRO A C 1
ATOM 3189 O O . PRO A 1 391 ? 22.565 -19.649 -43.925 1.00 86.06 391 PRO A O 1
ATOM 3192 N N . PRO A 1 392 ? 22.805 -18.585 -41.960 1.00 86.31 392 PRO A N 1
ATOM 3193 C CA . PRO A 1 392 ? 23.559 -19.677 -41.345 1.00 86.31 392 PRO A CA 1
ATOM 3194 C C . PRO A 1 392 ? 22.800 -21.011 -41.395 1.00 86.31 392 PRO A C 1
ATOM 3196 O O . PRO A 1 392 ? 21.575 -21.022 -41.291 1.00 86.31 392 PRO A O 1
ATOM 3199 N N . SER A 1 393 ? 23.520 -22.135 -41.479 1.00 86.00 393 SER A N 1
ATOM 3200 C CA . SER A 1 393 ? 22.912 -23.478 -41.456 1.00 86.00 393 SER A CA 1
ATOM 3201 C C . SER A 1 393 ? 21.953 -23.640 -40.267 1.00 86.00 393 SER A C 1
ATOM 3203 O O . SER A 1 393 ? 22.258 -23.192 -39.157 1.00 86.00 393 SER A O 1
ATOM 3205 N N . GLY A 1 394 ? 20.792 -24.271 -40.474 1.00 84.75 394 GLY A N 1
ATOM 3206 C CA . GLY A 1 394 ? 19.756 -24.400 -39.445 1.00 84.75 394 GLY A CA 1
ATOM 3207 C C . GLY A 1 394 ? 18.929 -23.131 -39.203 1.00 84.75 394 GLY A C 1
ATOM 3208 O O . GLY A 1 394 ? 18.169 -23.077 -38.230 1.00 84.75 394 GLY A O 1
ATOM 3209 N N . ARG A 1 395 ? 19.106 -22.083 -40.020 1.00 89.44 395 ARG A N 1
ATOM 3210 C CA . ARG A 1 395 ? 18.450 -20.777 -39.869 1.00 89.44 395 ARG A CA 1
ATOM 3211 C C . ARG A 1 395 ? 17.931 -20.240 -41.205 1.00 89.44 395 ARG A C 1
ATOM 3213 O O . ARG A 1 395 ? 18.372 -20.640 -42.275 1.00 89.44 395 ARG A O 1
ATOM 3220 N N . HIS A 1 396 ? 17.018 -19.279 -41.126 1.00 90.38 396 HIS A N 1
ATOM 3221 C CA . HIS A 1 396 ? 16.492 -18.520 -42.264 1.00 90.38 396 HIS A CA 1
ATOM 3222 C C . HIS A 1 396 ? 16.470 -17.024 -41.930 1.00 90.38 396 HIS A C 1
ATOM 3224 O O . HIS A 1 396 ? 16.553 -16.641 -40.757 1.00 90.38 396 HIS A O 1
ATOM 3230 N N . TRP A 1 397 ? 16.364 -16.164 -42.942 1.00 91.50 397 TRP A N 1
ATOM 3231 C CA . TRP A 1 397 ? 16.181 -14.730 -42.734 1.00 91.50 397 TRP A CA 1
ATOM 3232 C C . TRP A 1 397 ? 14.840 -14.433 -42.055 1.00 91.50 397 TRP A C 1
ATOM 3234 O O . TRP A 1 397 ? 13.831 -15.072 -42.329 1.00 91.50 397 TRP A O 1
ATOM 3244 N N . ARG A 1 398 ? 14.806 -13.426 -41.179 1.00 89.88 398 ARG A N 1
ATOM 3245 C CA . ARG A 1 398 ? 13.589 -12.987 -40.475 1.00 89.88 398 ARG A CA 1
ATOM 3246 C C . ARG A 1 398 ? 12.538 -12.380 -41.410 1.00 89.88 398 ARG A C 1
ATOM 3248 O O . ARG A 1 398 ? 11.375 -12.317 -41.026 1.00 89.88 398 ARG A O 1
ATOM 3255 N N . SER A 1 399 ? 12.954 -11.946 -42.599 1.00 89.25 399 SER A N 1
ATOM 3256 C CA . SER A 1 399 ? 12.119 -11.315 -43.622 1.00 89.25 399 SER A CA 1
ATOM 3257 C C . SER A 1 399 ? 12.571 -11.746 -45.021 1.00 89.25 399 SER A C 1
ATOM 3259 O O . SER A 1 399 ? 13.669 -12.275 -45.186 1.00 89.25 399 SER A O 1
ATOM 3261 N N . ASP A 1 400 ? 11.722 -11.520 -46.026 1.00 90.62 400 ASP A N 1
ATOM 3262 C CA . ASP A 1 400 ? 12.053 -11.712 -47.446 1.00 90.62 400 ASP A CA 1
ATOM 3263 C C . ASP A 1 400 ? 13.279 -10.866 -47.844 1.00 90.62 400 ASP A C 1
ATOM 3265 O O . ASP A 1 400 ? 13.444 -9.746 -47.353 1.00 90.62 400 ASP A O 1
ATOM 3269 N N . VAL A 1 401 ? 14.109 -11.373 -48.760 1.00 89.38 401 VAL A N 1
ATOM 3270 C CA . VAL A 1 401 ? 15.314 -10.695 -49.265 1.00 89.38 401 VAL A CA 1
ATOM 3271 C C . VAL A 1 401 ? 14.994 -9.297 -49.793 1.00 89.38 401 VAL A C 1
ATOM 3273 O O . VAL A 1 401 ? 15.761 -8.378 -49.537 1.00 89.38 401 VAL A O 1
ATOM 3276 N N . LYS A 1 402 ? 13.825 -9.084 -50.412 1.00 91.19 402 LYS A N 1
ATOM 3277 C CA . LYS A 1 402 ? 13.389 -7.743 -50.854 1.00 91.19 402 LYS A CA 1
ATOM 3278 C C . LYS A 1 402 ? 13.319 -6.723 -49.714 1.00 91.19 402 LYS A C 1
ATOM 3280 O O . LYS A 1 402 ? 13.695 -5.570 -49.886 1.00 91.19 402 LYS A O 1
ATOM 3285 N N . VAL A 1 403 ? 12.840 -7.150 -48.545 1.00 91.75 403 VAL A N 1
ATOM 3286 C CA . VAL A 1 403 ? 12.773 -6.295 -47.351 1.00 91.75 403 VAL A CA 1
ATOM 3287 C C . VAL A 1 403 ? 14.178 -6.047 -46.811 1.00 91.75 403 VAL A C 1
ATOM 3289 O O . VAL A 1 403 ? 14.474 -4.944 -46.369 1.00 91.75 403 VAL A O 1
ATOM 3292 N N . LEU A 1 404 ? 15.062 -7.047 -46.869 1.00 92.06 404 LEU A N 1
ATOM 3293 C CA . LEU A 1 404 ? 16.461 -6.875 -46.471 1.00 92.06 404 LEU A CA 1
ATOM 3294 C C . LEU A 1 404 ? 17.194 -5.882 -47.379 1.00 92.06 404 LEU A C 1
ATOM 3296 O O . LEU A 1 404 ? 17.921 -5.036 -46.878 1.00 92.06 404 LEU A O 1
ATOM 3300 N N . GLU A 1 405 ? 16.968 -5.943 -48.692 1.00 92.69 405 GLU A N 1
ATOM 3301 C CA . GLU A 1 405 ? 17.520 -4.982 -49.653 1.00 92.69 405 GLU A CA 1
ATOM 3302 C C . GLU A 1 405 ? 17.003 -3.568 -49.406 1.00 92.69 405 GLU A C 1
ATOM 3304 O O . GLU A 1 405 ? 17.782 -2.621 -49.461 1.00 92.69 405 GLU A O 1
ATOM 3309 N N . GLN A 1 406 ? 15.716 -3.416 -49.087 1.00 94.25 406 GLN A N 1
ATOM 3310 C CA . GLN A 1 406 ? 15.165 -2.122 -48.700 1.00 94.25 406 GLN A CA 1
ATOM 3311 C C . GLN A 1 406 ? 15.848 -1.576 -47.437 1.00 94.25 406 GLN A C 1
ATOM 3313 O O . GLN A 1 406 ? 16.308 -0.440 -47.447 1.00 94.25 406 GLN A O 1
ATOM 3318 N N . LEU A 1 407 ? 15.979 -2.394 -46.387 1.00 93.00 407 LEU A N 1
ATOM 3319 C CA . LEU A 1 407 ? 16.656 -1.995 -45.148 1.00 93.00 407 LEU A CA 1
ATOM 3320 C C . LEU A 1 407 ? 18.128 -1.625 -45.384 1.00 93.00 407 LEU A C 1
ATOM 3322 O O . LEU A 1 407 ? 18.630 -0.697 -44.758 1.00 93.00 407 LEU A O 1
ATOM 3326 N N . ASP A 1 408 ? 18.820 -2.340 -46.272 1.00 93.00 408 ASP A N 1
ATOM 3327 C CA . ASP A 1 408 ? 20.202 -2.035 -46.661 1.00 93.00 408 ASP A CA 1
ATOM 3328 C C . ASP A 1 408 ? 20.293 -0.684 -47.379 1.00 93.00 408 ASP A C 1
ATOM 3330 O O . ASP A 1 408 ? 21.119 0.156 -47.030 1.00 93.00 408 ASP A O 1
ATOM 3334 N N . ASN A 1 409 ? 19.393 -0.445 -48.339 1.00 93.44 409 ASN A N 1
ATOM 3335 C CA . ASN A 1 409 ? 19.321 0.808 -49.092 1.00 93.44 409 ASN A CA 1
ATOM 3336 C C . ASN A 1 409 ? 18.972 2.006 -48.193 1.00 93.44 409 ASN A C 1
ATOM 3338 O O . ASN A 1 409 ? 19.437 3.115 -48.440 1.00 93.44 409 ASN A O 1
ATOM 3342 N N . GLU A 1 410 ? 18.176 1.784 -47.147 1.00 92.50 410 GLU A N 1
ATOM 3343 C CA . GLU A 1 410 ? 17.836 2.778 -46.122 1.00 92.50 410 GLU A CA 1
ATOM 3344 C C . GLU A 1 410 ? 18.960 2.982 -45.086 1.00 92.50 410 GLU A C 1
ATOM 3346 O O . GLU A 1 410 ? 18.837 3.824 -44.199 1.00 92.50 410 GLU A O 1
ATOM 3351 N N . GLY A 1 411 ? 20.065 2.230 -45.174 1.00 91.25 411 GLY A N 1
ATOM 3352 C CA . GLY A 1 411 ? 21.183 2.324 -44.232 1.00 91.25 411 GLY A CA 1
ATOM 3353 C C . GLY A 1 411 ? 20.884 1.731 -42.850 1.00 91.25 411 GLY A C 1
ATOM 3354 O O . GLY A 1 411 ? 21.581 2.036 -41.886 1.00 91.25 411 GLY A O 1
ATOM 3355 N N . LEU A 1 412 ? 19.866 0.870 -42.736 1.00 93.31 412 LEU A N 1
ATOM 3356 C CA . LEU A 1 412 ? 19.425 0.228 -41.491 1.00 93.31 412 LEU A CA 1
ATOM 3357 C C . LEU A 1 412 ? 20.080 -1.143 -41.247 1.00 93.31 412 LEU A C 1
ATOM 3359 O O . LEU A 1 412 ? 19.652 -1.891 -40.359 1.00 93.31 412 LEU A O 1
ATOM 3363 N N . ILE A 1 413 ? 21.114 -1.491 -42.017 1.00 94.19 413 ILE A N 1
ATOM 3364 C CA . ILE A 1 413 ? 21.913 -2.707 -41.842 1.00 94.19 413 ILE A CA 1
ATOM 3365 C C . ILE A 1 413 ? 23.355 -2.341 -41.499 1.00 94.19 413 ILE A C 1
ATOM 3367 O O . ILE A 1 413 ? 24.035 -1.615 -42.218 1.00 94.19 413 ILE A O 1
ATOM 3371 N N . GLU A 1 414 ? 23.834 -2.899 -40.391 1.00 93.69 414 GLU A N 1
ATOM 3372 C CA . GLU A 1 414 ? 25.242 -2.888 -40.027 1.00 93.69 414 GLU A CA 1
ATOM 3373 C C . GLU A 1 414 ? 25.885 -4.198 -40.493 1.00 93.69 414 GLU A C 1
ATOM 3375 O O . GLU A 1 414 ? 25.435 -5.292 -40.134 1.00 93.69 414 GLU A O 1
ATOM 3380 N N . TRP A 1 415 ? 26.953 -4.080 -41.276 1.00 91.19 415 TRP A N 1
ATOM 3381 C CA . TRP A 1 415 ? 27.744 -5.205 -41.758 1.00 91.19 415 TRP A CA 1
ATOM 3382 C C . TRP A 1 415 ? 28.978 -5.388 -40.873 1.00 91.19 415 TRP A C 1
ATOM 3384 O O . TRP A 1 415 ? 29.754 -4.454 -40.683 1.00 91.19 415 TRP A O 1
ATOM 3394 N N . SER A 1 416 ? 29.169 -6.589 -40.321 1.00 86.12 416 SER A N 1
ATOM 3395 C CA . SER A 1 416 ? 30.424 -6.931 -39.634 1.00 86.12 416 SER A CA 1
ATOM 3396 C C . SER A 1 416 ? 31.570 -7.124 -40.633 1.00 86.12 416 SER A C 1
ATOM 3398 O O . SER A 1 416 ? 31.300 -7.497 -41.773 1.00 86.12 416 SER A O 1
ATOM 3400 N N . ASP A 1 417 ? 32.820 -7.089 -40.170 1.00 83.88 417 ASP A N 1
ATOM 3401 C CA . ASP A 1 417 ? 34.012 -7.397 -40.986 1.00 83.88 417 ASP A CA 1
ATOM 3402 C C . ASP A 1 417 ? 33.943 -8.764 -41.698 1.00 83.88 417 ASP A C 1
ATOM 3404 O O . ASP A 1 417 ? 34.455 -8.929 -42.800 1.00 83.88 417 ASP A O 1
ATOM 3408 N N . ASN A 1 418 ? 33.235 -9.737 -41.109 1.00 82.50 418 ASN A N 1
ATOM 3409 C CA . ASN A 1 418 ? 33.029 -11.074 -41.682 1.00 82.50 418 ASN A CA 1
ATOM 3410 C C . ASN A 1 418 ? 31.785 -11.173 -42.592 1.00 82.50 418 ASN A C 1
ATOM 3412 O O . ASN A 1 418 ? 31.324 -12.273 -42.888 1.00 82.50 418 ASN A O 1
ATOM 3416 N N . GLY A 1 419 ? 31.182 -10.045 -42.975 1.00 83.56 419 GLY A N 1
ATOM 3417 C CA . GLY A 1 419 ? 30.017 -9.991 -43.864 1.00 83.56 419 GLY A CA 1
ATOM 3418 C C . GLY A 1 419 ? 28.681 -10.410 -43.240 1.00 83.56 419 GLY A C 1
ATOM 3419 O O . GLY A 1 419 ? 27.717 -10.603 -43.966 1.00 83.56 419 GLY A O 1
ATOM 3420 N N . ASN A 1 420 ? 28.572 -10.560 -41.916 1.00 87.44 420 ASN A N 1
ATOM 3421 C CA . ASN A 1 420 ? 27.306 -10.893 -41.258 1.00 87.44 420 ASN A CA 1
ATOM 3422 C C . ASN A 1 420 ? 26.415 -9.640 -41.086 1.00 87.44 420 ASN A C 1
ATOM 3424 O O . ASN A 1 420 ? 26.807 -8.739 -40.333 1.00 87.44 420 ASN A O 1
ATOM 3428 N N . PRO A 1 421 ? 25.228 -9.570 -41.723 1.00 92.25 421 PRO A N 1
ATOM 3429 C CA . PRO A 1 421 ? 24.359 -8.403 -41.641 1.00 92.25 421 PRO A CA 1
ATOM 3430 C C . PRO A 1 421 ? 23.494 -8.423 -40.375 1.00 92.25 421 PRO A C 1
ATOM 3432 O O . PRO A 1 421 ? 22.874 -9.433 -40.012 1.00 92.25 421 PRO A O 1
ATOM 3435 N N . ARG A 1 422 ? 23.395 -7.275 -39.703 1.00 94.31 422 ARG A N 1
ATOM 3436 C CA . ARG A 1 422 ? 22.534 -7.082 -38.528 1.00 94.31 422 ARG A CA 1
ATOM 3437 C C . ARG A 1 422 ? 21.663 -5.846 -38.702 1.00 94.31 422 ARG A C 1
ATOM 3439 O O . ARG A 1 422 ? 22.127 -4.821 -39.182 1.00 94.31 422 ARG A O 1
ATOM 3446 N N . LYS A 1 423 ? 20.406 -5.924 -38.267 1.00 94.88 423 LYS A N 1
ATOM 3447 C CA . LYS A 1 423 ? 19.475 -4.791 -38.340 1.00 94.88 423 LYS A CA 1
ATOM 3448 C C . LYS A 1 423 ? 19.793 -3.786 -37.241 1.00 94.88 423 LYS A C 1
ATOM 3450 O O . LYS A 1 423 ? 19.851 -4.182 -36.074 1.00 94.88 423 LYS A O 1
ATOM 3455 N N . ILE A 1 424 ? 19.941 -2.520 -37.608 1.00 95.00 424 ILE A N 1
ATOM 3456 C CA . ILE A 1 424 ? 20.069 -1.383 -36.695 1.00 95.00 424 ILE A CA 1
ATOM 3457 C C . ILE A 1 424 ? 18.704 -1.084 -36.068 1.00 95.00 424 ILE A C 1
ATOM 3459 O O . ILE A 1 424 ? 17.678 -1.083 -36.747 1.00 95.00 424 ILE A O 1
ATOM 3463 N N . ILE A 1 425 ? 18.693 -0.856 -34.756 1.00 93.75 425 ILE A N 1
ATOM 3464 C CA . ILE A 1 425 ? 17.517 -0.439 -33.989 1.00 93.75 425 ILE A CA 1
ATOM 3465 C C . ILE A 1 425 ? 17.894 0.812 -33.203 1.00 93.75 425 ILE A C 1
ATOM 3467 O O . ILE A 1 425 ? 18.718 0.742 -32.284 1.00 93.75 425 ILE A O 1
ATOM 3471 N N . TYR A 1 426 ? 17.295 1.940 -33.569 1.00 93.50 426 TYR A N 1
ATOM 3472 C CA . TYR A 1 426 ? 17.562 3.236 -32.960 1.00 93.50 426 TYR A CA 1
ATOM 3473 C C . TYR A 1 426 ? 16.768 3.456 -31.677 1.00 93.50 426 TYR A C 1
ATOM 3475 O O . TYR A 1 426 ? 15.602 3.083 -31.588 1.00 93.50 426 TYR A O 1
ATOM 3483 N N . PHE A 1 427 ? 17.404 4.079 -30.684 1.00 91.25 427 PHE A N 1
ATOM 3484 C CA . PHE A 1 427 ? 16.810 4.367 -29.378 1.00 91.25 427 PHE A CA 1
ATOM 3485 C C . PHE A 1 427 ? 15.651 5.371 -29.444 1.00 91.25 427 PHE A C 1
ATOM 3487 O O . PHE A 1 427 ? 14.637 5.187 -28.778 1.00 91.25 427 PHE A O 1
ATOM 3494 N N . ASP A 1 428 ? 15.821 6.440 -30.219 1.00 89.94 428 ASP A N 1
ATOM 3495 C CA . ASP A 1 428 ? 14.862 7.543 -30.373 1.00 89.94 428 ASP A CA 1
ATOM 3496 C C . ASP A 1 428 ? 13.601 7.150 -31.157 1.00 89.94 428 ASP A C 1
ATOM 3498 O O . ASP A 1 428 ? 12.592 7.841 -31.075 1.00 89.94 428 ASP A O 1
ATOM 3502 N N . GLU A 1 429 ? 13.630 6.007 -31.840 1.00 90.56 429 GLU A N 1
ATOM 3503 C CA . GLU A 1 429 ? 12.489 5.423 -32.551 1.00 90.56 429 GLU A CA 1
ATOM 3504 C C . GLU A 1 429 ? 11.702 4.412 -31.696 1.00 90.56 429 GLU A C 1
ATOM 3506 O O . GLU A 1 429 ? 10.734 3.817 -32.170 1.00 90.56 429 GLU A O 1
ATOM 3511 N N . GLN A 1 430 ? 12.103 4.167 -30.440 1.00 88.06 430 GLN A N 1
ATOM 3512 C CA . GLN A 1 430 ? 11.417 3.197 -29.584 1.00 88.06 430 GLN A CA 1
ATOM 3513 C C . GLN A 1 430 ? 10.322 3.841 -28.728 1.00 88.06 430 GLN A C 1
ATOM 3515 O O . GLN A 1 430 ? 10.569 4.747 -27.937 1.00 88.06 430 GLN A O 1
ATOM 3520 N N . GLU A 1 431 ? 9.124 3.258 -28.763 1.00 83.44 431 GLU A N 1
ATOM 3521 C CA . GLU A 1 431 ? 7.962 3.685 -27.964 1.00 83.44 431 GLU A CA 1
ATOM 3522 C C . GLU A 1 431 ? 8.020 3.265 -26.475 1.00 83.44 431 GLU A C 1
ATOM 3524 O O . GLU A 1 431 ? 7.041 3.404 -25.743 1.00 83.44 431 GLU A O 1
ATOM 3529 N N . GLY A 1 432 ? 9.145 2.708 -26.013 1.00 87.00 432 GLY A N 1
ATOM 3530 C CA . GLY A 1 432 ? 9.336 2.199 -24.650 1.00 87.00 432 GLY A CA 1
ATOM 3531 C C . GLY A 1 432 ? 9.620 0.697 -24.584 1.00 87.00 432 GLY A C 1
ATOM 3532 O O . GLY A 1 432 ? 9.525 -0.028 -25.574 1.00 87.00 432 GLY A O 1
ATOM 3533 N N . LYS A 1 433 ? 9.981 0.217 -23.392 1.00 88.44 433 LYS A N 1
ATOM 3534 C CA . LYS A 1 433 ? 10.253 -1.201 -23.119 1.00 88.44 433 LYS A CA 1
ATOM 3535 C C . LYS A 1 433 ? 9.013 -1.881 -22.544 1.00 88.44 433 LYS A C 1
ATOM 3537 O O . LYS A 1 433 ? 8.331 -1.300 -21.700 1.00 88.44 433 LYS A O 1
ATOM 3542 N N . ARG A 1 434 ? 8.745 -3.121 -22.963 1.00 90.88 434 ARG A N 1
ATOM 3543 C CA . ARG A 1 434 ? 7.653 -3.938 -22.404 1.00 90.88 434 ARG A CA 1
ATOM 3544 C C . ARG A 1 434 ? 7.775 -4.017 -20.884 1.00 90.88 434 ARG A C 1
ATOM 3546 O O . ARG A 1 434 ? 8.861 -4.296 -20.365 1.00 90.88 434 ARG A O 1
ATOM 3553 N N . MET A 1 435 ? 6.681 -3.754 -20.184 1.00 93.44 435 MET A N 1
ATOM 3554 C CA . MET A 1 435 ? 6.629 -3.860 -18.732 1.00 93.44 435 MET A CA 1
ATOM 3555 C C . MET A 1 435 ? 6.814 -5.325 -18.319 1.00 93.44 435 MET A C 1
ATOM 3557 O O . MET A 1 435 ? 6.264 -6.224 -18.947 1.00 93.44 435 MET A O 1
ATOM 3561 N N . GLN A 1 436 ? 7.636 -5.563 -17.299 1.00 94.25 436 GLN A N 1
ATOM 3562 C CA . GLN A 1 436 ? 7.863 -6.900 -16.738 1.00 94.25 436 GLN A CA 1
ATOM 3563 C C . GLN A 1 436 ? 6.978 -7.108 -15.503 1.00 94.25 436 GLN A C 1
ATOM 3565 O O . GLN A 1 436 ? 6.147 -6.262 -15.190 1.00 94.25 436 GLN A O 1
ATOM 3570 N N . ASP A 1 437 ? 7.154 -8.214 -14.792 1.00 94.06 437 ASP A N 1
ATOM 3571 C CA . ASP A 1 437 ? 6.327 -8.669 -13.667 1.00 94.06 437 ASP A CA 1
ATOM 3572 C C . ASP A 1 437 ? 6.802 -8.199 -12.279 1.00 94.06 437 ASP A C 1
ATOM 3574 O O . ASP A 1 437 ? 6.182 -8.530 -11.271 1.00 94.06 437 ASP A O 1
ATOM 3578 N N . ILE A 1 438 ? 7.867 -7.394 -12.204 1.00 95.75 438 ILE A N 1
ATOM 3579 C CA . ILE A 1 438 ? 8.335 -6.752 -10.967 1.00 95.75 438 ILE A CA 1
ATOM 3580 C C . ILE A 1 438 ? 8.007 -5.261 -11.019 1.00 95.75 438 ILE A C 1
ATOM 3582 O O . ILE A 1 438 ? 8.588 -4.509 -11.803 1.00 95.75 438 ILE A O 1
ATOM 3586 N N . TRP A 1 439 ? 7.055 -4.832 -10.195 1.00 94.75 439 TRP A N 1
ATOM 3587 C CA . TRP A 1 439 ? 6.492 -3.485 -10.219 1.00 94.75 439 TRP A CA 1
ATOM 3588 C C . TRP A 1 439 ? 6.913 -2.682 -8.988 1.00 94.75 439 TRP A C 1
ATOM 3590 O O . TRP A 1 439 ? 6.598 -3.036 -7.852 1.00 94.75 439 TRP A O 1
ATOM 3600 N N . GLU A 1 440 ? 7.578 -1.548 -9.205 1.00 92.44 440 GLU A N 1
ATOM 3601 C CA . GLU A 1 440 ? 8.070 -0.654 -8.143 1.00 92.44 440 GLU A CA 1
ATOM 3602 C C . GLU A 1 440 ? 7.091 0.489 -7.811 1.00 92.44 440 GLU A C 1
ATOM 3604 O O . GLU A 1 440 ? 7.479 1.635 -7.590 1.00 92.44 440 GLU A O 1
ATOM 3609 N N . LEU A 1 441 ? 5.794 0.173 -7.762 1.00 89.94 441 LEU A N 1
ATOM 3610 C CA . LEU A 1 441 ? 4.704 1.131 -7.536 1.00 89.94 441 LEU A CA 1
ATOM 3611 C C . LEU A 1 441 ? 4.218 1.072 -6.079 1.00 89.94 441 LEU A C 1
ATOM 3613 O O . LEU A 1 441 ? 3.257 0.373 -5.736 1.00 89.94 441 LEU A O 1
ATOM 3617 N N . LYS A 1 442 ? 4.923 1.802 -5.208 1.00 87.75 442 LYS A N 1
ATOM 3618 C CA . LYS A 1 442 ? 4.632 1.898 -3.766 1.00 87.75 442 LYS A CA 1
ATOM 3619 C C . LYS A 1 442 ? 3.370 2.718 -3.511 1.00 87.75 442 LYS A C 1
ATOM 3621 O O . LYS A 1 442 ? 3.085 3.663 -4.246 1.00 87.75 442 LYS A O 1
ATOM 3626 N N . ASP A 1 443 ? 2.636 2.368 -2.458 1.00 84.44 443 ASP A N 1
ATOM 3627 C CA . ASP A 1 443 ? 1.459 3.140 -2.043 1.00 84.44 443 ASP A CA 1
ATOM 3628 C C . ASP A 1 443 ? 1.847 4.565 -1.607 1.00 84.44 443 ASP A C 1
ATOM 3630 O O . ASP A 1 443 ? 3.005 4.803 -1.236 1.00 84.44 443 ASP A O 1
ATOM 3634 N N . PRO A 1 444 ? 0.906 5.527 -1.666 1.00 77.38 444 PRO A N 1
ATOM 3635 C CA . PRO A 1 444 ? 1.162 6.902 -1.262 1.00 77.38 444 PRO A CA 1
ATOM 3636 C C . PRO A 1 444 ? 1.680 6.984 0.176 1.00 77.38 444 PRO A C 1
ATOM 3638 O O . PRO A 1 444 ? 1.157 6.334 1.078 1.00 77.38 444 PRO A O 1
ATOM 3641 N N . GLN A 1 445 ? 2.679 7.836 0.409 1.00 69.69 445 GLN A N 1
ATOM 3642 C CA . GLN A 1 445 ? 3.243 8.040 1.748 1.00 69.69 445 GLN A CA 1
ATOM 3643 C C . GLN A 1 445 ? 2.241 8.685 2.722 1.00 69.69 445 GLN A C 1
ATOM 3645 O O . GLN A 1 445 ? 2.321 8.461 3.928 1.00 69.69 445 GLN A O 1
ATOM 3650 N N . TYR A 1 446 ? 1.294 9.464 2.192 1.00 69.38 446 TYR A N 1
ATOM 3651 C CA . TYR A 1 446 ? 0.243 10.152 2.942 1.00 69.38 446 TYR A CA 1
ATOM 3652 C C . TYR A 1 446 ? -1.125 9.797 2.349 1.00 69.38 446 TYR A C 1
ATOM 3654 O O . TYR A 1 446 ? -1.669 10.574 1.560 1.00 69.38 446 TYR A O 1
ATOM 3662 N N . PRO A 1 447 ? -1.659 8.604 2.650 1.00 70.44 447 PRO A N 1
ATOM 3663 C CA . PRO A 1 447 ? -2.928 8.176 2.093 1.00 70.44 447 PRO A CA 1
ATOM 3664 C C . PRO A 1 447 ? -4.094 8.911 2.768 1.00 70.44 447 PRO A C 1
ATOM 3666 O O . PRO A 1 447 ? -4.067 9.193 3.967 1.00 70.44 447 PRO A O 1
ATOM 3669 N N . VAL A 1 448 ? -5.148 9.192 2.003 1.00 61.81 448 VAL A N 1
ATOM 3670 C CA . VAL A 1 448 ? -6.402 9.771 2.517 1.00 61.81 448 VAL A CA 1
ATOM 3671 C C . VAL A 1 448 ? -7.242 8.695 3.223 1.00 61.81 448 VAL A C 1
ATOM 3673 O O . VAL A 1 448 ? -8.084 9.006 4.066 1.00 61.81 448 VAL A O 1
ATOM 3676 N N . TYR A 1 449 ? -6.984 7.419 2.913 1.00 64.56 449 TYR A N 1
ATOM 3677 C CA . TYR A 1 449 ? -7.628 6.246 3.505 1.00 64.56 449 TYR A CA 1
ATOM 3678 C C . TYR A 1 449 ? -6.594 5.142 3.804 1.00 64.56 449 TYR A C 1
ATOM 3680 O O . TYR A 1 449 ? -5.743 4.901 2.950 1.00 64.56 449 TYR A O 1
ATOM 3688 N N . PRO A 1 450 ? -6.656 4.419 4.943 1.00 50.81 450 PRO A N 1
ATOM 3689 C CA . PRO A 1 450 ? -5.569 3.544 5.417 1.00 50.81 450 PRO A CA 1
ATOM 3690 C C . PRO A 1 450 ? -5.040 2.488 4.432 1.00 50.81 450 PRO A C 1
ATOM 3692 O O . PRO A 1 450 ? -3.889 2.076 4.545 1.00 50.81 450 PRO A O 1
ATOM 3695 N N . THR A 1 451 ? -5.852 2.046 3.469 1.00 68.06 451 THR A N 1
ATOM 3696 C CA . THR A 1 451 ? -5.493 1.004 2.489 1.00 68.06 451 THR A CA 1
ATOM 3697 C C . THR A 1 451 ? -5.383 1.511 1.048 1.00 68.06 451 THR A C 1
ATOM 3699 O O . THR A 1 451 ? -5.340 0.703 0.117 1.00 68.06 451 THR A O 1
ATOM 3702 N N . GLU A 1 452 ? -5.319 2.833 0.849 1.00 77.19 452 GLU A N 1
ATOM 3703 C CA . GLU A 1 452 ? -5.261 3.459 -0.473 1.00 77.19 452 GLU A CA 1
ATOM 3704 C C . GLU A 1 452 ? -4.082 2.952 -1.317 1.00 77.19 452 GLU A C 1
ATOM 3706 O O . GLU A 1 452 ? -2.921 3.018 -0.913 1.00 77.19 452 GLU A O 1
ATOM 3711 N N . LYS A 1 453 ? -4.405 2.453 -2.515 1.00 87.88 453 LYS A N 1
ATOM 3712 C CA . LYS A 1 453 ? -3.428 1.931 -3.468 1.00 87.88 453 LYS A CA 1
ATOM 3713 C C . LYS A 1 453 ? -2.837 3.018 -4.348 1.00 87.88 453 LYS A C 1
ATOM 3715 O O . LYS A 1 453 ? -3.465 4.042 -4.609 1.00 87.88 453 LYS A O 1
ATOM 3720 N N . ASN A 1 454 ? -1.630 2.761 -4.843 1.00 92.12 454 ASN A N 1
ATOM 3721 C CA . ASN A 1 454 ? -1.013 3.574 -5.882 1.00 92.12 454 ASN A CA 1
ATOM 3722 C C . ASN A 1 454 ? -1.945 3.696 -7.111 1.00 92.12 454 ASN A C 1
ATOM 3724 O O . ASN A 1 454 ? -2.461 2.698 -7.613 1.00 92.12 454 ASN A O 1
ATOM 3728 N N . PHE A 1 455 ? -2.171 4.922 -7.590 1.00 94.25 455 PHE A N 1
ATOM 3729 C CA . PHE A 1 455 ? -3.040 5.170 -8.741 1.00 94.25 455 PHE A CA 1
ATOM 3730 C C . PHE A 1 455 ? -2.460 4.608 -10.043 1.00 94.25 455 PHE A C 1
ATOM 3732 O O . PHE A 1 455 ? -3.189 3.963 -10.789 1.00 94.25 455 PHE A O 1
ATOM 3739 N N . ASP A 1 456 ? -1.165 4.804 -10.300 1.00 94.56 456 ASP A N 1
ATOM 3740 C CA . ASP A 1 456 ? -0.507 4.348 -11.529 1.00 94.56 456 ASP A CA 1
ATOM 3741 C C . ASP A 1 456 ? -0.556 2.825 -11.658 1.00 94.56 456 ASP A C 1
ATOM 3743 O O . ASP A 1 456 ? -0.776 2.305 -12.749 1.00 94.56 456 ASP A O 1
ATOM 3747 N N . LEU A 1 457 ? -0.445 2.114 -10.531 1.00 95.38 457 LEU A N 1
ATOM 3748 C CA . LEU A 1 457 ? -0.617 0.662 -10.455 1.00 95.38 457 LEU A CA 1
ATOM 3749 C C . LEU A 1 457 ? -1.962 0.219 -11.042 1.00 95.38 457 LEU A C 1
ATOM 3751 O O . LEU A 1 457 ? -2.014 -0.628 -11.933 1.00 95.38 457 LEU A O 1
ATOM 3755 N N . LEU A 1 458 ? -3.051 0.802 -10.542 1.00 97.06 458 LEU A N 1
ATOM 3756 C CA . LEU A 1 458 ? -4.406 0.450 -10.962 1.00 97.06 458 LEU A CA 1
ATOM 3757 C C . LEU A 1 458 ? -4.713 0.980 -12.366 1.00 97.06 458 LEU A C 1
ATOM 3759 O O . LEU A 1 458 ? -5.380 0.310 -13.147 1.00 97.06 458 LEU A O 1
ATOM 3763 N N . ASN A 1 459 ? -4.172 2.145 -12.718 1.00 97.06 459 ASN A N 1
ATOM 3764 C CA . ASN A 1 459 ? -4.285 2.733 -14.047 1.00 97.06 459 ASN A CA 1
ATOM 3765 C C . ASN A 1 459 ? -3.653 1.842 -15.125 1.00 97.06 459 ASN A C 1
ATOM 3767 O O . ASN A 1 459 ? -4.253 1.631 -16.176 1.00 97.06 459 ASN A O 1
ATOM 3771 N N . ILE A 1 460 ? -2.476 1.268 -14.853 1.00 96.44 460 ILE A N 1
ATOM 3772 C CA . ILE A 1 460 ? -1.830 0.302 -15.749 1.00 96.44 460 ILE A CA 1
ATOM 3773 C C . ILE A 1 460 ? -2.716 -0.931 -15.927 1.00 96.44 460 ILE A C 1
ATOM 3775 O O . ILE A 1 460 ? -2.968 -1.324 -17.064 1.00 96.44 460 ILE A O 1
ATOM 3779 N N . ILE A 1 461 ? -3.228 -1.506 -14.834 1.00 97.69 461 ILE A N 1
ATOM 3780 C CA . ILE A 1 461 ? -4.103 -2.688 -14.878 1.00 97.69 461 ILE A CA 1
ATOM 3781 C C . ILE A 1 461 ? -5.349 -2.416 -15.730 1.00 97.69 461 ILE A C 1
ATOM 3783 O O . ILE A 1 461 ? -5.633 -3.163 -16.667 1.00 97.69 461 ILE A O 1
ATOM 3787 N N . VAL A 1 462 ? -6.057 -1.316 -15.456 1.00 98.12 462 VAL A N 1
ATOM 3788 C CA . VAL A 1 462 ? -7.274 -0.935 -16.185 1.00 98.12 462 VAL A CA 1
ATOM 3789 C C . VAL A 1 462 ? -6.979 -0.737 -17.669 1.00 98.12 462 VAL A C 1
ATOM 3791 O O . VAL A 1 462 ? -7.683 -1.297 -18.505 1.00 98.12 462 VAL A O 1
ATOM 3794 N N . LYS A 1 463 ? -5.935 0.017 -18.027 1.00 97.44 463 LYS A N 1
ATOM 3795 C CA . LYS A 1 463 ? -5.601 0.267 -19.438 1.00 97.44 463 LYS A CA 1
ATOM 3796 C C . LYS A 1 463 ? -5.160 -0.990 -20.175 1.00 97.44 463 LYS A C 1
ATOM 3798 O O . LYS A 1 463 ? -5.450 -1.107 -21.357 1.00 97.44 463 LYS A O 1
ATOM 3803 N N . THR A 1 464 ? -4.473 -1.899 -19.489 1.00 97.50 464 THR A N 1
ATOM 3804 C CA . THR A 1 464 ? -3.964 -3.142 -20.081 1.00 97.50 464 THR A CA 1
ATOM 3805 C C . THR A 1 464 ? -5.102 -4.101 -20.415 1.00 97.50 464 THR A C 1
ATOM 3807 O O . THR A 1 464 ? -5.109 -4.690 -21.489 1.00 97.50 464 THR A O 1
ATOM 3810 N N . SER A 1 465 ? -6.091 -4.218 -19.529 1.00 97.88 465 SER A N 1
ATOM 3811 C CA . SER A 1 465 ? -7.074 -5.310 -19.577 1.00 97.88 465 SER A CA 1
ATOM 3812 C C . SER A 1 465 ? -8.504 -4.861 -19.866 1.00 97.88 465 SER A C 1
ATOM 3814 O O . SER A 1 465 ? -9.455 -5.585 -19.582 1.00 97.88 465 SER A O 1
ATOM 3816 N N . SER A 1 466 ? -8.682 -3.655 -20.412 1.00 97.88 466 SER A N 1
ATOM 3817 C CA . SER A 1 466 ? -10.001 -3.138 -20.780 1.00 97.88 466 SER A CA 1
ATOM 3818 C C . SER A 1 466 ? -9.942 -2.169 -21.958 1.00 97.88 466 SER A C 1
ATOM 3820 O O . SER A 1 466 ? -8.959 -1.449 -22.142 1.00 97.88 466 SER A O 1
ATOM 3822 N N . ASN A 1 467 ? -11.030 -2.106 -22.722 1.00 97.50 467 ASN A N 1
ATOM 3823 C CA . ASN A 1 467 ? -11.269 -1.081 -23.739 1.00 97.50 467 ASN A CA 1
ATOM 3824 C C . ASN A 1 467 ? -12.090 0.074 -23.152 1.00 97.50 467 ASN A C 1
ATOM 3826 O O . ASN A 1 467 ? -12.665 -0.052 -22.071 1.00 97.50 467 ASN A O 1
ATOM 3830 N N . GLU A 1 468 ? -12.197 1.187 -23.873 1.00 94.94 468 GLU A N 1
ATOM 3831 C CA . GLU A 1 468 ? -13.224 2.194 -23.573 1.00 94.94 468 GLU A CA 1
ATOM 3832 C C . GLU A 1 468 ? -14.614 1.542 -23.507 1.00 94.94 468 GLU A C 1
ATOM 3834 O O . GLU A 1 468 ? -14.879 0.551 -24.193 1.00 94.94 468 GLU A O 1
ATOM 3839 N N . ASN A 1 469 ? -15.478 2.059 -22.632 1.00 94.69 469 ASN A N 1
ATOM 3840 C CA . ASN A 1 469 ? -16.808 1.515 -22.322 1.00 94.69 469 ASN A CA 1
ATOM 3841 C C . ASN A 1 469 ? -16.827 0.087 -21.735 1.00 94.69 469 ASN A C 1
ATOM 3843 O O . ASN A 1 469 ? -17.900 -0.457 -21.482 1.00 94.69 469 ASN A O 1
ATOM 3847 N N . SER A 1 470 ? -15.672 -0.534 -21.468 1.00 97.06 470 SER A N 1
ATOM 3848 C CA . SER A 1 470 ? -15.637 -1.769 -20.671 1.00 97.06 470 SER A CA 1
ATOM 3849 C C . SER A 1 470 ? -16.095 -1.491 -19.239 1.00 97.06 470 SER A C 1
ATOM 3851 O O . SER A 1 470 ? -15.936 -0.376 -18.739 1.00 97.06 470 SER A O 1
ATOM 3853 N N . ILE A 1 471 ? -16.629 -2.512 -18.568 1.00 97.75 471 ILE A N 1
ATOM 3854 C CA . ILE A 1 471 ? -17.026 -2.432 -17.160 1.00 97.75 471 ILE A CA 1
ATOM 3855 C C . ILE A 1 471 ? -15.865 -2.911 -16.285 1.00 97.75 471 ILE A C 1
ATOM 3857 O O . ILE A 1 471 ? -15.372 -4.024 -16.454 1.00 97.75 471 ILE A O 1
ATOM 3861 N N . VAL A 1 472 ? -15.449 -2.076 -15.335 1.00 98.19 472 VAL A N 1
ATOM 3862 C CA . VAL A 1 472 ? -14.460 -2.402 -14.303 1.00 98.19 472 VAL A CA 1
ATOM 3863 C C . VAL A 1 472 ? -15.173 -2.554 -12.964 1.00 98.19 472 VAL A C 1
ATOM 3865 O O . VAL A 1 472 ? -15.718 -1.590 -12.432 1.00 98.19 472 VAL A O 1
ATOM 3868 N N . LEU A 1 473 ? -15.157 -3.758 -12.401 1.00 97.88 473 LEU A N 1
ATOM 3869 C CA . LEU A 1 473 ? -15.747 -4.036 -11.095 1.00 97.88 473 LEU A CA 1
ATOM 3870 C C . LEU A 1 473 ? -14.652 -4.183 -10.036 1.00 97.88 473 LEU A C 1
ATOM 3872 O O . LEU A 1 473 ? -13.719 -4.963 -10.208 1.00 97.88 473 LEU A O 1
ATOM 3876 N N . ASP A 1 474 ? -14.795 -3.457 -8.930 1.00 96.81 474 ASP A N 1
ATOM 3877 C CA . ASP A 1 474 ? -13.972 -3.598 -7.731 1.00 96.81 474 ASP A CA 1
ATOM 3878 C C . ASP A 1 474 ? -14.880 -3.887 -6.528 1.00 96.81 474 ASP A C 1
ATOM 3880 O O . ASP A 1 474 ? -15.571 -2.998 -6.024 1.00 96.81 474 ASP A O 1
ATOM 3884 N N . CYS A 1 475 ? -14.910 -5.150 -6.090 1.00 93.69 475 CYS A N 1
ATOM 3885 C CA . CYS A 1 475 ? -15.774 -5.594 -4.995 1.00 93.69 475 CYS A CA 1
ATOM 3886 C C . CYS A 1 475 ? -15.184 -5.366 -3.591 1.00 93.69 475 CYS A C 1
ATOM 3888 O O . CYS A 1 475 ? -15.764 -5.823 -2.607 1.00 93.69 475 CYS A O 1
ATOM 3890 N N . PHE A 1 476 ? -14.025 -4.707 -3.513 1.00 92.19 476 PHE A N 1
ATOM 3891 C CA . PHE A 1 476 ? -13.372 -4.257 -2.284 1.00 92.19 476 PHE A CA 1
ATOM 3892 C C . PHE A 1 476 ? -12.799 -2.850 -2.510 1.00 92.19 476 PHE A C 1
ATOM 3894 O O . PHE A 1 476 ? -11.602 -2.606 -2.323 1.00 92.19 476 PHE A O 1
ATOM 3901 N N . CYS A 1 477 ? -13.652 -1.926 -2.969 1.00 91.19 477 CYS A N 1
ATOM 3902 C CA . CYS A 1 477 ? -13.181 -0.698 -3.605 1.00 91.19 477 CYS A CA 1
ATOM 3903 C C . CYS A 1 477 ? -12.504 0.294 -2.649 1.00 91.19 477 CYS A C 1
ATOM 3905 O O . CYS A 1 477 ? -11.729 1.144 -3.107 1.00 91.19 477 CYS A O 1
ATOM 3907 N N . GLY A 1 478 ? -12.741 0.200 -1.335 1.00 88.81 478 GLY A N 1
ATOM 3908 C CA . GLY A 1 478 ? -12.055 0.992 -0.322 1.00 88.81 478 GLY A CA 1
ATOM 3909 C C . GLY A 1 478 ? -12.161 2.493 -0.592 1.00 88.81 478 GLY A C 1
ATOM 3910 O O . GLY A 1 478 ? -13.229 3.088 -0.519 1.00 88.81 478 GLY A O 1
ATOM 3911 N N . SER A 1 479 ? -11.035 3.130 -0.923 1.00 85.81 479 SER A N 1
ATOM 3912 C CA . SER A 1 479 ? -10.988 4.563 -1.246 1.00 85.81 479 SER A CA 1
ATOM 3913 C C . SER A 1 479 ? -11.367 4.918 -2.688 1.00 85.81 479 SER A C 1
ATOM 3915 O O . SER A 1 479 ? -11.250 6.084 -3.066 1.00 85.81 479 SER A O 1
ATOM 3917 N N . GLY A 1 480 ? -11.744 3.940 -3.514 1.00 92.25 480 GLY A N 1
ATOM 3918 C CA . GLY A 1 480 ? -12.238 4.145 -4.877 1.00 92.25 480 GLY A CA 1
ATOM 3919 C C . GLY A 1 480 ? -11.148 4.407 -5.917 1.00 92.25 480 GLY A C 1
ATOM 3920 O O . GLY A 1 480 ? -11.413 5.004 -6.959 1.00 92.25 480 GLY A O 1
ATOM 3921 N N . THR A 1 481 ? -9.896 4.016 -5.657 1.00 94.44 481 THR A N 1
ATOM 3922 C CA . THR A 1 481 ? -8.776 4.321 -6.573 1.00 94.44 481 THR A CA 1
ATOM 3923 C C . THR A 1 481 ? -8.904 3.590 -7.913 1.00 94.44 481 THR A C 1
ATOM 3925 O O . THR A 1 481 ? -8.617 4.184 -8.952 1.00 94.44 481 THR A O 1
ATOM 3928 N N . THR A 1 482 ? -9.408 2.352 -7.910 1.00 96.81 482 THR A N 1
ATOM 3929 C CA . THR A 1 482 ? -9.700 1.580 -9.130 1.00 96.81 482 THR A CA 1
ATOM 3930 C C . THR A 1 482 ? -10.792 2.254 -9.955 1.00 96.81 482 THR A C 1
ATOM 3932 O O . THR A 1 482 ? -10.647 2.412 -11.164 1.00 96.81 482 THR A O 1
ATOM 3935 N N . LEU A 1 483 ? -11.848 2.737 -9.292 1.00 95.94 483 LEU A N 1
ATOM 3936 C CA . LEU A 1 483 ? -12.971 3.425 -9.935 1.00 95.94 483 LEU A CA 1
ATOM 3937 C C . LEU A 1 483 ? -12.516 4.743 -10.567 1.00 95.94 483 LEU A C 1
ATOM 3939 O O . LEU A 1 483 ? -12.864 5.043 -11.705 1.00 95.94 483 LEU A O 1
ATOM 3943 N N . LYS A 1 484 ? -11.647 5.490 -9.874 1.00 95.38 484 LYS A N 1
ATOM 3944 C CA . LYS A 1 484 ? -11.002 6.683 -10.433 1.00 95.38 484 LYS A CA 1
ATOM 3945 C C . LYS A 1 484 ? -10.198 6.348 -11.695 1.00 95.38 484 LYS A C 1
ATOM 3947 O O . LYS A 1 484 ? -10.275 7.090 -12.671 1.00 95.38 484 LYS A O 1
ATOM 3952 N N . ALA A 1 485 ? -9.422 5.262 -11.682 1.00 96.50 485 ALA A N 1
ATOM 3953 C CA . ALA A 1 485 ? -8.667 4.826 -12.855 1.00 96.50 485 ALA A CA 1
ATOM 3954 C C . ALA A 1 485 ? -9.597 4.429 -14.014 1.00 96.50 485 ALA A C 1
ATOM 3956 O O . ALA A 1 485 ? -9.358 4.841 -15.145 1.00 96.50 485 ALA A O 1
ATOM 3957 N N . ALA A 1 486 ? -10.685 3.706 -13.743 1.00 96.81 486 ALA A N 1
ATOM 3958 C CA . ALA A 1 486 ? -11.697 3.378 -14.744 1.00 96.81 486 ALA A CA 1
ATOM 3959 C C . ALA A 1 486 ? -12.339 4.638 -15.353 1.00 96.81 486 ALA A C 1
ATOM 3961 O O . ALA A 1 486 ? -12.309 4.803 -16.572 1.00 96.81 486 ALA A O 1
ATOM 3962 N N . GLN A 1 487 ? -12.812 5.568 -14.516 1.00 95.19 487 GLN A N 1
ATOM 3963 C CA . GLN A 1 487 ? -13.448 6.818 -14.947 1.00 95.19 487 GLN A CA 1
ATOM 3964 C C . GLN A 1 487 ? -12.542 7.652 -15.859 1.00 95.19 487 GLN A C 1
ATOM 3966 O O . GLN A 1 487 ? -12.968 8.077 -16.927 1.00 95.19 487 GLN A O 1
ATOM 3971 N N . ILE A 1 488 ? -11.290 7.890 -15.451 1.00 94.56 488 ILE A N 1
ATOM 3972 C CA . ILE A 1 488 ? -10.352 8.743 -16.206 1.00 94.56 488 ILE A CA 1
ATOM 3973 C C . ILE A 1 488 ? -10.013 8.133 -17.569 1.00 94.56 488 ILE A C 1
ATOM 3975 O O . ILE A 1 488 ? -9.696 8.857 -18.505 1.00 94.56 488 ILE A O 1
ATOM 3979 N N . ASN A 1 489 ? -10.098 6.810 -17.695 1.00 94.94 489 ASN A N 1
ATOM 3980 C CA . ASN A 1 489 ? -9.891 6.130 -18.964 1.00 94.94 489 ASN A CA 1
ATOM 3981 C C . ASN A 1 489 ? -11.208 5.907 -19.734 1.00 94.94 489 ASN A C 1
ATOM 3983 O O . ASN A 1 489 ? -11.206 5.150 -20.691 1.00 94.94 489 ASN A O 1
ATOM 3987 N N . GLY A 1 490 ? -12.347 6.492 -19.357 1.00 93.94 490 GLY A N 1
ATOM 3988 C CA . GLY A 1 490 ? -13.600 6.300 -20.104 1.00 93.94 490 GLY A CA 1
ATOM 3989 C C . GLY A 1 490 ? -14.137 4.863 -20.047 1.00 93.94 490 GLY A C 1
ATOM 3990 O O . GLY A 1 490 ? -14.643 4.334 -21.037 1.00 93.94 490 GLY A O 1
ATOM 3991 N N . ARG A 1 491 ? -13.964 4.185 -18.907 1.00 96.00 491 ARG A N 1
ATOM 3992 C CA . ARG A 1 491 ? -14.578 2.882 -18.606 1.00 96.00 491 ARG A CA 1
ATOM 3993 C C . ARG A 1 491 ? -15.759 3.083 -17.658 1.00 96.00 491 ARG A C 1
ATOM 3995 O O . ARG A 1 491 ? -15.724 3.960 -16.794 1.00 96.00 491 ARG A O 1
ATOM 4002 N N . HIS A 1 492 ? -16.772 2.230 -17.777 1.00 95.88 492 HIS A N 1
ATOM 4003 C CA . HIS A 1 492 ? -17.814 2.121 -16.757 1.00 95.88 492 HIS A CA 1
ATOM 4004 C C . HIS A 1 492 ? -17.252 1.398 -15.535 1.00 95.88 492 HIS A C 1
ATOM 4006 O O . HIS A 1 492 ? -16.328 0.590 -15.654 1.00 95.88 492 HIS A O 1
ATOM 4012 N N . TRP A 1 493 ? -17.794 1.672 -14.353 1.00 96.12 493 TRP A N 1
ATOM 4013 C CA . TRP A 1 493 ? -17.274 1.081 -13.128 1.00 96.12 493 TRP A CA 1
ATOM 4014 C C . TRP A 1 493 ? -18.366 0.726 -12.128 1.00 96.12 493 TRP A C 1
ATOM 4016 O O . TRP A 1 493 ? -19.408 1.372 -12.064 1.00 96.12 493 TRP A O 1
ATOM 4026 N N . ILE A 1 494 ? -18.100 -0.318 -11.345 1.00 96.38 494 ILE A N 1
ATOM 4027 C CA . ILE A 1 494 ? -18.929 -0.772 -10.228 1.00 96.38 494 ILE A CA 1
ATOM 4028 C C . ILE A 1 494 ? -18.006 -0.910 -9.018 1.00 96.38 494 ILE A C 1
ATOM 4030 O O . ILE A 1 494 ? -17.033 -1.659 -9.063 1.00 96.38 494 ILE A O 1
ATOM 4034 N N . GLY A 1 495 ? -18.294 -0.171 -7.949 1.00 95.00 495 GLY A N 1
ATOM 4035 C CA . GLY A 1 495 ? -17.571 -0.261 -6.681 1.00 95.00 495 GLY A CA 1
ATOM 4036 C C . GLY A 1 495 ? -18.464 -0.824 -5.589 1.00 95.00 495 GLY A C 1
ATOM 4037 O O . GLY A 1 495 ? -19.581 -0.341 -5.422 1.00 95.00 495 GLY A O 1
ATOM 4038 N N . ILE A 1 496 ? -17.976 -1.818 -4.849 1.00 94.00 496 ILE A N 1
ATOM 4039 C CA . ILE A 1 496 ? -18.681 -2.396 -3.700 1.00 94.00 496 ILE A CA 1
ATOM 4040 C C . ILE A 1 496 ? -17.760 -2.315 -2.484 1.00 94.00 496 ILE A C 1
ATOM 4042 O O . ILE A 1 496 ? -16.591 -2.699 -2.552 1.00 94.00 496 ILE A O 1
ATOM 4046 N N . ASP A 1 497 ? -18.298 -1.826 -1.370 1.00 90.44 497 ASP A N 1
ATOM 4047 C CA . ASP A 1 497 ? -17.657 -1.884 -0.061 1.00 90.44 497 ASP A CA 1
ATOM 4048 C C . ASP A 1 497 ? -18.737 -1.942 1.028 1.00 90.44 497 ASP A C 1
ATOM 4050 O O . ASP A 1 497 ? -19.838 -1.429 0.841 1.00 90.44 497 ASP A O 1
ATOM 4054 N N . GLN A 1 498 ? -18.425 -2.577 2.155 1.00 86.88 498 GLN A N 1
ATOM 4055 C CA . GLN A 1 498 ? -19.320 -2.670 3.314 1.00 86.88 498 GLN A CA 1
ATOM 4056 C C . GLN A 1 498 ? -19.079 -1.548 4.338 1.00 86.88 498 GLN A C 1
ATOM 4058 O O . GLN A 1 498 ? -19.893 -1.353 5.236 1.00 86.88 498 GLN A O 1
ATOM 4063 N N . SER A 1 499 ? -17.944 -0.843 4.254 1.00 82.06 499 SER A N 1
ATOM 4064 C CA . SER A 1 499 ? -17.603 0.247 5.169 1.00 82.06 499 SER A CA 1
ATOM 4065 C C . SER A 1 499 ? -18.221 1.561 4.702 1.00 82.06 499 SER A C 1
ATOM 4067 O O . SER A 1 499 ? -17.909 2.069 3.623 1.00 82.06 499 SER A O 1
ATOM 4069 N N . ASP A 1 500 ? -19.019 2.178 5.572 1.00 82.00 500 ASP A N 1
ATOM 4070 C CA . ASP A 1 500 ? -19.559 3.521 5.350 1.00 82.00 500 ASP A CA 1
ATOM 4071 C C . ASP A 1 500 ? -18.443 4.560 5.130 1.00 82.00 500 ASP A C 1
ATOM 4073 O O . ASP A 1 500 ? -18.603 5.514 4.367 1.00 82.00 500 ASP A O 1
ATOM 4077 N N . GLU A 1 501 ? -17.290 4.403 5.784 1.00 79.69 501 GLU A N 1
ATOM 4078 C CA . GLU A 1 501 ? -16.119 5.263 5.600 1.00 79.69 501 GLU A CA 1
ATOM 4079 C C . GLU A 1 501 ? -15.486 5.088 4.221 1.00 79.69 501 GLU A C 1
ATOM 4081 O O . GLU A 1 501 ? -15.146 6.091 3.586 1.00 79.69 501 GLU A O 1
ATOM 4086 N N . ALA A 1 502 ? -15.340 3.843 3.757 1.00 80.94 502 ALA A N 1
ATOM 4087 C CA . ALA A 1 502 ? -14.862 3.532 2.413 1.00 80.94 502 ALA A CA 1
ATOM 4088 C C . ALA A 1 502 ? -15.800 4.127 1.356 1.00 80.94 502 ALA A C 1
ATOM 4090 O O . ALA A 1 502 ? -15.361 4.853 0.460 1.00 80.94 502 ALA A O 1
ATOM 4091 N N . ILE A 1 503 ? -17.109 3.939 1.530 1.00 86.50 503 ILE A N 1
ATOM 4092 C CA . ILE A 1 503 ? -18.144 4.510 0.666 1.00 86.50 503 ILE A CA 1
ATOM 4093 C C . ILE A 1 503 ? -18.049 6.041 0.627 1.00 86.50 503 ILE A C 1
ATOM 4095 O O . ILE A 1 503 ? -18.030 6.633 -0.455 1.00 86.50 503 ILE A O 1
ATOM 4099 N N . LYS A 1 504 ? -17.926 6.710 1.783 1.00 85.38 504 LYS A N 1
ATOM 4100 C CA . LYS A 1 504 ? -17.753 8.176 1.858 1.00 85.38 504 LYS A CA 1
ATOM 4101 C C . LYS A 1 504 ? -16.468 8.640 1.167 1.00 85.38 504 LYS A C 1
ATOM 4103 O O . LYS A 1 504 ? -16.489 9.638 0.440 1.00 85.38 504 LYS A O 1
ATOM 4108 N N . ALA A 1 505 ? -15.354 7.939 1.382 1.00 84.88 505 ALA A N 1
ATOM 4109 C CA . ALA A 1 505 ? -14.067 8.259 0.766 1.00 84.88 505 ALA A CA 1
ATOM 4110 C C . ALA A 1 505 ? -14.115 8.094 -0.760 1.00 84.88 505 ALA A C 1
ATOM 4112 O O . ALA A 1 505 ? -13.688 8.992 -1.486 1.00 84.88 505 ALA A O 1
ATOM 4113 N N . THR A 1 506 ? -14.702 6.996 -1.237 1.00 90.25 506 THR A N 1
ATOM 4114 C CA . THR A 1 506 ? -14.950 6.729 -2.657 1.00 90.25 506 THR A CA 1
ATOM 4115 C C . THR A 1 506 ? -15.838 7.809 -3.270 1.00 90.25 506 THR A C 1
ATOM 4117 O O . THR A 1 506 ? -15.450 8.427 -4.256 1.00 90.25 506 THR A O 1
ATOM 4120 N N . THR A 1 507 ? -16.975 8.120 -2.645 1.00 89.62 507 THR A N 1
ATOM 4121 C CA . THR A 1 507 ? -17.917 9.160 -3.103 1.00 89.62 507 THR A CA 1
ATOM 4122 C C . THR A 1 507 ? -17.224 10.515 -3.238 1.00 89.62 507 THR A C 1
ATOM 4124 O O . THR A 1 507 ? -17.326 11.180 -4.267 1.00 89.62 507 THR A O 1
ATOM 4127 N N . THR A 1 508 ? -16.447 10.908 -2.225 1.00 89.44 508 THR A N 1
ATOM 4128 C CA . THR A 1 508 ? -15.666 12.155 -2.251 1.00 89.44 508 THR A CA 1
ATOM 4129 C C . THR A 1 508 ? -14.640 12.145 -3.384 1.00 89.44 508 THR A C 1
ATOM 4131 O O . THR A 1 508 ? -14.491 13.142 -4.091 1.00 89.44 508 THR A O 1
ATOM 4134 N N . LYS A 1 509 ? -13.950 11.015 -3.587 1.00 90.19 509 LYS A N 1
ATOM 4135 C CA . LYS A 1 509 ? -12.963 10.850 -4.658 1.00 90.19 509 LYS A CA 1
ATOM 4136 C C . LYS A 1 509 ? -13.600 10.970 -6.042 1.00 90.19 509 LYS A C 1
ATOM 4138 O O . LYS A 1 509 ? -13.035 11.666 -6.881 1.00 90.19 509 LYS A O 1
ATOM 4143 N N . MET A 1 510 ? -14.760 10.350 -6.263 1.00 91.19 510 MET A N 1
ATOM 4144 C CA . MET A 1 510 ? -15.479 10.403 -7.540 1.00 91.19 510 MET A CA 1
ATOM 4145 C C . MET A 1 510 ? -16.054 11.796 -7.821 1.00 91.19 510 MET A C 1
ATOM 4147 O O . MET A 1 510 ? -15.886 12.316 -8.922 1.00 91.19 510 MET A O 1
ATOM 4151 N N . ASN A 1 511 ? -16.628 12.462 -6.817 1.00 89.50 511 ASN A N 1
ATOM 4152 C CA . ASN A 1 511 ? -17.109 13.844 -6.948 1.00 89.50 511 ASN A CA 1
ATOM 4153 C C . ASN A 1 511 ? -15.976 14.854 -7.202 1.00 89.50 511 ASN A C 1
ATOM 4155 O O . ASN A 1 511 ? -16.205 15.927 -7.754 1.00 89.50 511 ASN A O 1
ATOM 4159 N N . GLY A 1 512 ? -14.747 14.530 -6.793 1.00 85.94 512 GLY A N 1
ATOM 4160 C CA . GLY A 1 512 ? -13.569 15.365 -7.024 1.00 85.94 512 GLY A CA 1
ATOM 4161 C C . GLY A 1 512 ? -13.016 15.313 -8.453 1.00 85.94 512 GLY A C 1
ATOM 4162 O O . GLY A 1 512 ? -12.133 16.108 -8.782 1.00 85.94 512 GLY A O 1
ATOM 4163 N N . ILE A 1 513 ? -13.491 14.394 -9.302 1.00 86.19 513 ILE A N 1
ATOM 4164 C CA . ILE A 1 513 ? -13.048 14.280 -10.697 1.00 86.19 513 ILE A CA 1
ATOM 4165 C C . ILE A 1 513 ? -13.757 15.359 -11.518 1.00 86.19 513 ILE A C 1
ATOM 4167 O O . ILE A 1 513 ? -14.963 15.302 -11.741 1.00 86.19 513 ILE A O 1
ATOM 4171 N N . LYS A 1 514 ? -13.000 16.360 -11.975 1.00 79.44 514 LYS A N 1
ATOM 4172 C CA . LYS A 1 514 ? -13.515 17.368 -12.906 1.00 79.44 514 LYS A CA 1
ATOM 4173 C C . LYS A 1 514 ? -13.558 16.769 -14.307 1.00 79.44 514 LYS A C 1
ATOM 4175 O O . LYS A 1 514 ? -12.539 16.270 -14.774 1.00 79.44 514 LYS A O 1
ATOM 4180 N N . GLY A 1 515 ? -14.721 16.834 -14.949 1.00 74.38 515 GLY A N 1
ATOM 4181 C CA . GLY A 1 515 ? -14.833 16.500 -16.364 1.00 74.38 515 GLY A CA 1
ATOM 4182 C C . GLY A 1 515 ? -14.096 17.520 -17.236 1.00 74.38 515 GLY A C 1
ATOM 4183 O O . GLY A 1 515 ? -14.009 18.700 -16.884 1.00 74.38 515 GLY A O 1
ATOM 4184 N N . ASP A 1 516 ? -13.577 17.057 -18.365 1.00 78.31 516 ASP A N 1
ATOM 4185 C CA . ASP A 1 516 ? -12.992 17.877 -19.423 1.00 78.31 516 ASP A CA 1
ATOM 4186 C C . ASP A 1 516 ? -13.334 17.287 -20.806 1.00 78.31 516 ASP A C 1
ATOM 4188 O O . ASP A 1 516 ? -14.249 16.475 -20.929 1.00 78.31 516 ASP A O 1
ATOM 4192 N N . LEU A 1 517 ? -12.645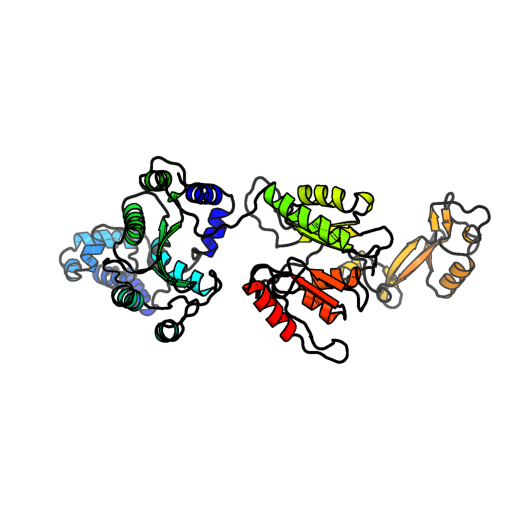 17.724 -21.867 1.00 71.25 517 LEU A N 1
ATOM 4193 C CA . LEU A 1 517 ? -12.903 17.255 -23.235 1.00 71.25 517 LEU A CA 1
ATOM 4194 C C . LEU A 1 517 ? -12.690 15.737 -23.408 1.00 71.25 517 LEU A C 1
ATOM 4196 O O . LEU A 1 517 ? -13.267 15.146 -24.316 1.00 71.25 517 LEU A O 1
ATOM 4200 N N . PHE A 1 518 ? -11.869 15.118 -22.557 1.00 73.75 518 PHE A N 1
ATOM 4201 C CA . PHE A 1 518 ? -11.468 13.713 -22.641 1.00 73.75 518 PHE A CA 1
ATOM 4202 C C . PHE A 1 518 ? -11.969 12.876 -21.457 1.00 73.75 518 PHE A C 1
ATOM 4204 O O . PHE A 1 518 ? -12.030 11.653 -21.556 1.00 73.75 518 PHE A O 1
ATOM 4211 N N . ILE A 1 519 ? -12.338 13.516 -20.346 1.00 77.25 519 ILE A N 1
ATOM 4212 C CA . ILE A 1 519 ? -12.848 12.865 -19.139 1.00 77.25 519 ILE A CA 1
ATOM 4213 C C . ILE A 1 519 ? -14.315 13.246 -18.960 1.00 77.25 519 ILE A C 1
ATOM 4215 O O . ILE A 1 519 ? -14.641 14.395 -18.666 1.00 77.25 519 ILE A O 1
ATOM 4219 N N . SER A 1 520 ? -15.214 12.268 -19.075 1.00 74.69 520 SER A N 1
ATOM 4220 C CA . SER A 1 520 ? -16.632 12.485 -18.787 1.00 74.69 520 SER A CA 1
ATOM 4221 C C . SER A 1 520 ? -16.835 12.917 -17.335 1.00 74.69 520 SER A C 1
ATOM 4223 O O . SER A 1 520 ? -16.186 12.392 -16.421 1.00 74.69 520 SER A O 1
ATOM 4225 N N . GLN A 1 521 ? -17.778 13.834 -17.116 1.00 78.56 521 GLN A N 1
ATOM 4226 C CA . GLN A 1 521 ? -18.225 14.181 -15.772 1.00 78.56 521 GLN A CA 1
ATOM 4227 C C . GLN A 1 521 ? -18.710 12.921 -15.044 1.00 78.56 521 GLN A C 1
ATOM 4229 O O . GLN A 1 521 ? -19.311 12.033 -15.648 1.00 78.56 521 GLN A O 1
ATOM 4234 N N . THR A 1 522 ? -18.392 12.817 -13.757 1.00 81.00 522 THR A N 1
ATOM 4235 C CA . THR A 1 522 ? -18.812 11.680 -12.945 1.00 81.00 522 THR A CA 1
ATOM 4236 C C . THR A 1 522 ? -20.317 11.724 -12.712 1.00 81.00 522 THR A C 1
ATOM 4238 O O . THR A 1 522 ? -20.840 12.691 -12.163 1.00 81.00 522 THR A O 1
ATOM 4241 N N . ASP A 1 523 ? -20.991 10.653 -13.119 1.00 82.56 523 ASP A N 1
ATOM 4242 C CA . ASP A 1 523 ? -22.380 10.356 -12.784 1.00 82.56 523 ASP A CA 1
ATOM 4243 C C . ASP A 1 523 ? -22.426 8.928 -12.234 1.00 82.56 523 ASP A C 1
ATOM 4245 O O . ASP A 1 523 ? -21.851 8.010 -12.825 1.00 82.56 523 ASP A O 1
ATOM 4249 N N . PHE A 1 524 ? -23.019 8.752 -11.057 1.00 87.88 524 PHE A N 1
ATOM 4250 C CA . PHE A 1 524 ? -23.125 7.452 -10.409 1.00 87.88 524 PHE A CA 1
ATOM 4251 C C . PHE A 1 524 ? -24.355 7.381 -9.517 1.00 87.88 524 PHE A C 1
ATOM 4253 O O . PHE A 1 524 ? -24.787 8.365 -8.917 1.00 87.88 524 PHE A O 1
ATOM 4260 N N . GLN A 1 525 ? -24.889 6.172 -9.402 1.00 88.00 525 GLN A N 1
ATOM 4261 C CA . GLN A 1 525 ? -25.990 5.864 -8.505 1.00 88.00 525 GLN A CA 1
ATOM 4262 C C . GLN A 1 525 ? -25.450 5.144 -7.276 1.00 88.00 525 GLN A C 1
ATOM 4264 O O . GLN A 1 525 ? -24.544 4.316 -7.374 1.00 88.00 525 GLN A O 1
ATOM 4269 N N . PHE A 1 526 ? -26.009 5.472 -6.117 1.00 85.88 526 PHE A N 1
ATOM 4270 C CA . PHE A 1 526 ? -25.725 4.763 -4.881 1.00 85.88 526 PHE A CA 1
ATOM 4271 C C . PHE A 1 526 ? -26.852 3.772 -4.616 1.00 85.88 526 PHE A C 1
ATOM 4273 O O . PHE A 1 526 ? -28.018 4.164 -4.625 1.00 85.88 526 PHE A O 1
ATOM 4280 N N . TRP A 1 527 ? -26.501 2.507 -4.395 1.00 82.56 527 TRP A N 1
ATOM 4281 C CA . TRP A 1 527 ? -27.450 1.458 -4.042 1.00 82.56 527 TRP A CA 1
ATOM 4282 C C . TRP A 1 527 ? -27.092 0.892 -2.677 1.00 82.56 527 TRP A C 1
ATOM 4284 O O . TRP A 1 527 ? -25.938 0.555 -2.414 1.00 82.56 527 TRP A O 1
ATOM 4294 N N . THR A 1 528 ? -28.094 0.782 -1.815 1.00 78.81 528 THR A N 1
ATOM 4295 C CA . THR A 1 528 ? -27.988 0.103 -0.522 1.00 78.81 528 THR A CA 1
ATOM 4296 C C . THR A 1 528 ? -28.694 -1.248 -0.556 1.00 78.81 528 THR A C 1
ATOM 4298 O O . THR A 1 528 ? -29.613 -1.457 -1.349 1.00 78.81 528 THR A O 1
ATOM 4301 N N . ASP A 1 529 ? -28.360 -2.139 0.380 1.00 68.38 529 ASP A N 1
ATOM 4302 C CA . ASP A 1 529 ? -29.039 -3.438 0.549 1.00 68.38 529 ASP A CA 1
ATOM 4303 C C . ASP A 1 529 ? -30.570 -3.320 0.701 1.00 68.38 529 ASP A C 1
ATOM 4305 O O . ASP A 1 529 ? -31.300 -4.280 0.478 1.00 68.38 529 ASP A O 1
ATOM 4309 N N . LYS A 1 530 ? -31.088 -2.143 1.078 1.00 60.84 530 LYS A N 1
ATOM 4310 C CA . LYS A 1 530 ? -32.534 -1.882 1.182 1.00 60.84 530 LYS A CA 1
ATOM 4311 C C . LYS A 1 530 ? -33.206 -1.621 -0.167 1.00 60.84 530 LYS A C 1
ATOM 4313 O O . LYS A 1 530 ? -34.420 -1.784 -0.280 1.00 60.84 530 LYS A O 1
ATOM 4318 N N . GLU A 1 531 ? -32.439 -1.177 -1.155 1.00 59.81 531 GLU A N 1
ATOM 4319 C CA . GLU A 1 531 ? -32.909 -0.794 -2.490 1.00 59.81 531 GLU A CA 1
ATOM 4320 C C . GLU A 1 531 ? -32.709 -1.927 -3.503 1.00 59.81 531 GLU A C 1
ATOM 4322 O O . GLU A 1 531 ? -33.459 -2.020 -4.474 1.00 59.81 531 GLU A O 1
ATOM 4327 N N . ILE A 1 532 ? -31.772 -2.841 -3.229 1.00 58.78 532 ILE A N 1
ATOM 4328 C CA . ILE A 1 532 ? -31.578 -4.087 -3.975 1.00 58.78 532 ILE A CA 1
ATOM 4329 C C . ILE A 1 532 ? -32.644 -5.097 -3.518 1.00 58.78 532 ILE A C 1
ATOM 4331 O O . ILE A 1 532 ? -32.394 -6.001 -2.723 1.00 58.78 532 ILE A O 1
ATOM 4335 N N . LYS A 1 533 ? -33.881 -4.933 -3.995 1.00 44.25 533 LYS A N 1
ATOM 4336 C CA . LYS A 1 533 ? -34.851 -6.035 -3.974 1.00 44.25 533 LYS A CA 1
ATOM 4337 C C . LYS A 1 533 ? -34.437 -7.029 -5.058 1.00 44.25 533 LYS A C 1
ATOM 4339 O O . LYS A 1 533 ? -34.640 -6.740 -6.235 1.00 44.25 533 LYS A O 1
ATOM 4344 N N . LEU A 1 534 ? -33.824 -8.139 -4.645 1.00 43.53 534 LEU A N 1
ATOM 4345 C CA . LEU A 1 534 ? -33.640 -9.323 -5.491 1.00 43.53 534 LEU A CA 1
ATOM 4346 C C . LEU A 1 534 ? -34.989 -9.887 -5.942 1.00 43.53 534 LEU A C 1
ATOM 4348 O O . LEU A 1 534 ? -35.905 -9.966 -5.086 1.00 43.53 534 LEU A O 1
#

Sequence (534 aa):
MNYWIQLSIEYANQRSYLDDLFHVYPTIPEGIRELNSDRWSNVEKSFKKKDNDTLIKELFKFNLFPIKDSYIAYLKRDTSSIERNPKTINRICGRLYEMGLDKIFERCSEPKETNRQIGPFFRRWINTKALGILPVSLDEFMKNKEDAILNGSDKQLMDFASSKLNYKHPKGLDFIGRFNGKYVIGEAKFLTDFGGHQNAQFNDAISTVKAKNVKAIKVAILDGVLYIKGKSKIASTISGCINGIVAYKDTLKGDDFIEFLRERLVLLNMLLSDIGSIYLHIDYKIGHYVKIVMDEIFGIENFRNDITRVKCNPKNFERKAYGNIKDMILFYSKSDNMIWHEPKTTYTQADKIKLFPKRDKEGRHYTTIPLHAPGETKNGKTSQAFKGILPPSGRHWRSDVKVLEQLDNEGLIEWSDNGNPRKIIYFDEQEGKRMQDIWELKDPQYPVYPTEKNFDLLNIIVKTSSNENSIVLDCFCGSGTTLKAAQINGRHWIGIDQSDEAIKATTTKMNGIKGDLFISQTDFQFWTDKEIKL

Radius of gyration: 34.97 Å; chains: 1; bounding box: 69×57×109 Å